Protein AF-A0A3A0DYL8-F1 (afdb_monomer)

Radius of gyration: 27.21 Å; Cα contacts (8 Å, |Δi|>4): 429; chains: 1; bounding box: 74×43×74 Å

Solvent-accessible surface area (backbone atoms only — not comparable to full-atom values): 20980 Å² total; per-residue (Å²): 109,68,69,60,53,51,53,50,36,53,53,25,56,76,68,68,38,48,72,62,27,43,54,46,45,52,28,51,54,27,46,76,72,75,42,70,56,70,81,88,77,59,74,86,74,48,57,82,69,59,37,57,55,51,52,55,54,46,34,53,40,28,41,53,43,13,53,55,30,46,75,72,66,39,56,71,70,12,44,73,30,31,64,75,52,63,53,38,65,65,52,41,59,53,53,72,74,55,81,80,44,92,85,49,36,63,60,49,31,43,46,18,34,79,68,56,46,36,46,48,61,18,45,52,53,38,35,75,74,62,32,63,70,52,33,52,55,53,50,63,77,42,52,92,78,49,53,66,67,55,42,21,52,40,24,36,53,48,33,53,53,52,48,52,50,36,49,51,41,49,44,51,51,46,18,70,75,69,75,46,74,69,89,64,87,49,68,67,64,62,47,70,89,37,66,72,69,34,47,96,61,39,76,65,59,64,54,69,57,51,52,53,39,53,62,42,40,73,59,39,83,48,57,67,42,28,50,51,40,29,54,52,20,58,54,49,62,62,41,42,68,92,67,54,57,82,47,60,68,66,28,42,58,36,35,65,37,47,29,38,54,36,43,27,52,32,36,49,47,51,47,75,76,34,98,79,66,91,83,39,66,67,43,38,67,51,34,55,58,53,38,46,56,43,27,75,70,52,51,53,88,84,68,44,50,56,25,43,24,52,35,35,31,49,30,45,73,64,68,36,29,74,60,24,50,51,50,47,61,71,74,48,60,89,89,62,83,73,91,74,71,31,77,52,69,68,58,39,21,64,77,62,68,43,23,67,62,45,21,54,54,21,54,76,70,69,35,63,66,57,21,55,49,22,53,53,53,43,61,60,72,76,106

Foldseek 3Di:
DLVVLVVVLVVCLVVLVLVVNLLSQLLNQCVVLVHDSDDPPCLVVDDPPSNVSSLVSSLVSLQVSLLSCLVVVVLVVSCVSVVSNVPLVSVVVSLVVDDDDPVCLVSSLCVQPVVVSPNLVSLVSCCVPVNLVVSLVSCVVCVVPDDLVSLQSSLLVLLVVQLVQQQVQLQVVCCVVVVHGDPDDALCVSPVPCLVCQPPQHGRDDLVSLLSSLVSNLSHLDLVSLVSSLSSLVSQVSGDVVSQDADDPPCRRPSVLSNLLSLLSNVLSVVVVDVDDPDPPVSVVVNLVSLVVRLVPDDCVPRNNVSLQSNLLSCVSSVVLLVSLVSCLVRAQPPRDDPPSHDDNVVSCVSNVPLVSQLVSCVVNVNPVSNVVSVVSNVVVVD

Secondary structure (DSSP, 8-state):
-HHHHHHHHHHHHHTT-HHHHHHHHHHHHHHHTT--SS-SS-GGGPPTTHHHHHHHHHHHHHHHHHHHHHHTT-HHHHHHHHHHHT-HHHHHHHHHTSPP-TTTHHHHHIIIIIS-S-HHHHHHHHHHHHHHHHHHHHHHHHGGGS-HHHHHHHHHHHHHHHHHHHHHHHHHHHHHHHSS--S--SHHHHHHT-GGGTGGG--SS-HHHHHHHHHHHTT---HHHHHHHHHHHHHHHHS-GGGS----TT-SSHHHHHHHHHHHHHHHHHHHH-SS--SSHHHHHHHHHHHHHHHHT--HHHHTTHHHHHHHHHHHHTT-HHHHHHHHHHHS-TT----S-SPPHHHHHHHHT-HHHHHHHHHHHT-HHHHHHHHHHHHHHT-

Nearest PDB structures (foldseek):
  4a1s-assembly1_B  TM=2.804E-01  e=1.239E-02  Drosophila melanogaster
  7n61-assembly1_1F  TM=2.320E-01  e=4.798E-01  Chlamydomonas reinhardtii
  8hme-assembly1_A  TM=2.130E-01  e=3.770E-01  Tetrahymena thermophila
  2pl2-assembly1_B  TM=3.010E-01  e=2.209E+00  Thermus thermophilus HB27

Structure (mmCIF, N/CA/C/O backbone):
data_AF-A0A3A0DYL8-F1
#
_entry.id   AF-A0A3A0DYL8-F1
#
loop_
_atom_site.group_PDB
_atom_site.id
_atom_site.type_symbol
_atom_site.label_atom_id
_atom_site.label_alt_id
_atom_site.label_comp_id
_atom_site.label_asym_id
_atom_site.label_entity_id
_atom_site.label_seq_id
_atom_site.pdbx_PDB_ins_code
_atom_site.Cartn_x
_atom_site.Cartn_y
_atom_site.Cartn_z
_atom_site.occupancy
_atom_site.B_iso_or_equiv
_atom_site.auth_seq_id
_atom_site.auth_comp_id
_atom_site.auth_asym_id
_atom_site.auth_atom_id
_atom_site.pdbx_PDB_model_num
ATOM 1 N N . MET A 1 1 ? 47.024 0.954 -22.756 1.00 83.56 1 MET A N 1
ATOM 2 C CA . MET A 1 1 ? 46.115 1.952 -22.158 1.00 83.56 1 MET A CA 1
ATOM 3 C C . MET A 1 1 ? 45.288 1.315 -21.048 1.00 83.56 1 MET A C 1
ATOM 5 O O . MET A 1 1 ? 45.294 1.850 -19.949 1.00 83.56 1 MET A O 1
ATOM 9 N N . ASP A 1 2 ? 44.699 0.136 -21.281 1.00 85.12 2 ASP A N 1
ATOM 10 C CA . ASP A 1 2 ? 43.919 -0.616 -20.279 1.00 85.12 2 ASP A CA 1
ATOM 11 C C . ASP A 1 2 ? 44.583 -0.749 -18.907 1.00 85.12 2 ASP A C 1
ATOM 13 O O . ASP A 1 2 ? 43.979 -0.397 -17.899 1.00 85.12 2 ASP A O 1
ATOM 17 N N . ALA A 1 3 ? 45.847 -1.186 -18.861 1.00 89.00 3 ALA A N 1
ATOM 18 C CA . ALA A 1 3 ? 46.572 -1.346 -17.600 1.00 89.00 3 ALA A CA 1
ATOM 19 C C . ALA A 1 3 ? 46.704 -0.024 -16.821 1.00 89.00 3 ALA A C 1
ATOM 21 O O . ALA A 1 3 ? 46.521 -0.007 -15.610 1.00 89.00 3 ALA A O 1
ATOM 22 N N . ALA A 1 4 ? 46.954 1.093 -17.513 1.00 91.25 4 ALA A N 1
ATOM 23 C CA . ALA A 1 4 ? 47.081 2.405 -16.880 1.00 91.25 4 ALA A CA 1
ATOM 24 C C . ALA A 1 4 ? 45.738 2.895 -16.313 1.00 91.25 4 ALA A C 1
ATOM 26 O O . ALA A 1 4 ? 45.684 3.358 -15.175 1.00 91.25 4 ALA A O 1
ATOM 27 N N . LEU A 1 5 ? 44.647 2.740 -17.074 1.00 91.94 5 LEU A N 1
ATOM 28 C CA . LEU A 1 5 ? 43.300 3.083 -16.607 1.00 91.94 5 LEU A CA 1
ATOM 29 C C . LEU A 1 5 ? 42.857 2.181 -15.446 1.00 91.94 5 LEU A C 1
ATOM 31 O O . LEU A 1 5 ? 42.220 2.658 -14.512 1.00 91.94 5 LEU A O 1
ATOM 35 N N . ALA A 1 6 ? 43.210 0.892 -15.470 1.00 93.56 6 ALA A N 1
ATOM 36 C CA . ALA A 1 6 ? 42.916 -0.039 -14.383 1.00 93.56 6 ALA A CA 1
ATOM 37 C C . ALA A 1 6 ? 43.649 0.336 -13.085 1.00 93.56 6 ALA A C 1
ATOM 39 O O . ALA A 1 6 ? 43.021 0.378 -12.028 1.00 93.56 6 ALA A O 1
ATOM 40 N N . THR A 1 7 ? 44.943 0.668 -13.161 1.00 95.44 7 THR A N 1
ATOM 41 C CA . THR A 1 7 ? 45.713 1.149 -12.003 1.00 95.44 7 THR A CA 1
ATOM 42 C C . THR A 1 7 ? 45.142 2.454 -11.449 1.00 95.44 7 THR A C 1
ATOM 44 O O . THR A 1 7 ? 44.989 2.584 -10.236 1.00 95.44 7 THR A O 1
ATOM 47 N N . LEU A 1 8 ? 44.773 3.402 -12.318 1.00 95.00 8 LEU A N 1
ATOM 48 C CA . LEU A 1 8 ? 44.162 4.661 -11.892 1.00 95.00 8 LEU A CA 1
ATOM 49 C C . LEU A 1 8 ? 42.807 4.433 -11.206 1.00 95.00 8 LEU A C 1
ATOM 51 O O . LEU A 1 8 ? 42.571 4.984 -10.135 1.00 95.00 8 LEU A O 1
ATOM 55 N N . ALA A 1 9 ? 41.945 3.584 -11.773 1.00 94.94 9 ALA A N 1
ATOM 56 C CA . ALA A 1 9 ? 40.656 3.246 -11.175 1.00 94.94 9 ALA A CA 1
ATOM 57 C C . ALA A 1 9 ? 40.812 2.602 -9.787 1.00 94.94 9 ALA A C 1
ATOM 59 O O . ALA A 1 9 ? 40.096 2.969 -8.859 1.00 94.94 9 ALA A O 1
ATOM 60 N N . ALA A 1 10 ? 41.763 1.677 -9.623 1.00 95.00 10 ALA A N 1
ATOM 61 C CA . ALA A 1 10 ? 42.045 1.066 -8.325 1.00 95.00 10 ALA A CA 1
ATOM 62 C C . ALA A 1 10 ? 42.479 2.118 -7.290 1.00 95.00 10 ALA A C 1
ATOM 64 O O . ALA A 1 10 ? 41.921 2.167 -6.197 1.00 95.00 10 ALA A O 1
ATOM 65 N N . SER A 1 11 ? 43.393 3.018 -7.667 1.00 96.25 11 SER A N 1
ATOM 66 C CA . SER A 1 11 ? 43.868 4.078 -6.773 1.00 96.25 11 SER A CA 1
ATOM 67 C C . SER A 1 11 ? 42.763 5.070 -6.386 1.00 96.25 11 SER A C 1
ATOM 69 O O . SER A 1 11 ? 42.646 5.435 -5.220 1.00 96.25 11 SER A O 1
ATOM 71 N N . LEU A 1 12 ? 41.909 5.476 -7.333 1.00 95.50 12 LEU A N 1
ATOM 72 C CA . LEU A 1 12 ? 40.781 6.376 -7.054 1.00 95.50 12 LEU A CA 1
ATOM 73 C C . LEU A 1 12 ? 39.735 5.729 -6.143 1.00 95.50 12 LEU A C 1
ATOM 75 O O . LEU A 1 12 ? 39.165 6.405 -5.289 1.00 95.50 12 LEU A O 1
ATOM 79 N N . LYS A 1 13 ? 39.512 4.420 -6.297 1.00 94.31 13 LYS A N 1
ATOM 80 C CA . LYS A 1 13 ? 38.631 3.643 -5.423 1.00 94.31 13 LYS A CA 1
ATOM 81 C C . LYS A 1 13 ? 39.174 3.565 -3.996 1.00 94.31 13 LYS A C 1
ATOM 83 O O . LYS A 1 13 ? 38.413 3.774 -3.062 1.00 94.31 13 LYS A O 1
ATOM 88 N N . GLU A 1 14 ? 40.474 3.325 -3.824 1.00 94.25 14 GLU A N 1
ATOM 89 C CA . GLU A 1 14 ? 41.132 3.342 -2.505 1.00 94.25 14 GLU A CA 1
ATOM 90 C C . GLU A 1 14 ? 41.076 4.723 -1.836 1.00 94.25 14 GLU A C 1
ATOM 92 O O . GLU A 1 14 ? 40.959 4.819 -0.618 1.00 94.25 14 GLU A O 1
ATOM 97 N N . GLN A 1 15 ? 41.124 5.795 -2.628 1.00 94.69 15 GLN A N 1
ATOM 98 C CA . GLN A 1 15 ? 41.022 7.177 -2.151 1.00 94.69 15 GLN A CA 1
ATOM 99 C C . GLN A 1 15 ? 39.575 7.649 -1.920 1.00 94.69 15 GLN A C 1
ATOM 101 O O . GLN A 1 15 ? 39.378 8.819 -1.593 1.00 94.69 15 GLN A O 1
ATOM 106 N N . ALA A 1 16 ? 38.568 6.791 -2.132 1.00 93.44 16 ALA A N 1
ATOM 107 C CA . ALA A 1 16 ? 37.146 7.151 -2.100 1.00 93.44 16 ALA A CA 1
ATOM 108 C C . ALA A 1 16 ? 36.764 8.324 -3.036 1.00 93.44 16 ALA A C 1
ATOM 110 O O . ALA A 1 16 ? 35.767 9.021 -2.826 1.00 93.44 16 ALA A O 1
ATOM 111 N N . ASN A 1 17 ? 37.540 8.554 -4.102 1.00 95.06 17 ASN A N 1
ATOM 112 C CA . ASN A 1 17 ? 37.259 9.587 -5.097 1.00 95.06 17 ASN A CA 1
ATOM 113 C C . ASN A 1 17 ? 36.374 9.015 -6.212 1.00 95.06 17 ASN A C 1
ATOM 115 O O . ASN A 1 17 ? 36.815 8.724 -7.328 1.00 95.06 17 ASN A O 1
ATOM 119 N N . TYR A 1 18 ? 35.097 8.817 -5.885 1.00 95.25 18 TYR A N 1
ATOM 120 C CA . TYR A 1 18 ? 34.170 8.093 -6.752 1.00 95.25 18 TYR A CA 1
ATOM 121 C C . TYR A 1 18 ? 33.719 8.862 -7.993 1.00 95.25 18 TYR A C 1
ATOM 123 O O . TYR A 1 18 ? 33.424 8.250 -9.019 1.00 95.25 18 TYR A O 1
ATOM 131 N N . ARG A 1 19 ? 33.714 10.198 -7.940 1.00 92.75 19 ARG A N 1
ATOM 132 C CA . ARG A 1 19 ? 33.406 11.033 -9.109 1.00 92.75 19 ARG A CA 1
ATOM 133 C C . ARG A 1 19 ? 34.452 10.843 -10.207 1.00 92.75 19 ARG A C 1
ATOM 135 O O . ARG A 1 19 ? 34.122 10.646 -11.378 1.00 92.75 19 ARG A O 1
ATOM 142 N N . ASP A 1 20 ? 35.723 10.868 -9.822 1.00 94.56 20 ASP A N 1
ATOM 143 C CA . ASP A 1 20 ? 36.806 10.691 -10.780 1.00 94.56 20 ASP A CA 1
ATOM 144 C C . ASP A 1 20 ? 36.921 9.207 -11.178 1.00 94.56 20 ASP A C 1
ATOM 146 O O . ASP A 1 20 ? 37.199 8.907 -12.339 1.00 94.56 20 ASP A O 1
ATOM 150 N N . LEU A 1 21 ? 36.596 8.267 -10.274 1.00 95.44 21 LEU A N 1
ATOM 151 C CA . LEU A 1 21 ? 36.456 6.845 -10.616 1.00 95.44 21 LEU A CA 1
ATOM 152 C C . LEU A 1 21 ? 35.421 6.633 -11.728 1.00 95.44 21 LEU A C 1
ATOM 154 O O . LEU A 1 21 ? 35.717 5.934 -12.696 1.00 95.44 21 LEU A O 1
ATOM 158 N N . PHE A 1 22 ? 34.241 7.253 -11.626 1.00 95.19 22 PHE A N 1
ATOM 159 C CA . PHE A 1 22 ? 33.212 7.179 -12.665 1.00 95.19 22 PHE A CA 1
ATOM 160 C C . PHE A 1 22 ? 33.747 7.660 -14.017 1.00 95.19 22 PHE A C 1
ATOM 162 O O . PHE A 1 22 ? 33.608 6.971 -15.027 1.00 95.19 22 PHE A O 1
ATOM 169 N N . THR A 1 23 ? 34.451 8.794 -14.021 1.00 94.38 23 THR A N 1
ATOM 170 C CA . THR A 1 23 ? 35.085 9.344 -15.229 1.00 94.38 23 THR A CA 1
ATOM 171 C C . THR A 1 23 ? 36.069 8.343 -15.847 1.00 94.38 23 THR A C 1
ATOM 173 O O . THR A 1 23 ? 36.064 8.115 -17.057 1.00 94.38 23 THR A O 1
ATOM 176 N N . VAL A 1 24 ? 36.885 7.673 -15.026 1.00 95.25 24 VAL A N 1
ATOM 177 C CA . VAL A 1 24 ? 37.817 6.639 -15.503 1.00 95.25 24 VAL A CA 1
ATOM 178 C C . VAL A 1 24 ? 37.081 5.398 -16.021 1.00 95.25 24 VAL A C 1
ATOM 180 O O . VAL A 1 24 ? 37.512 4.818 -17.019 1.00 95.25 24 VAL A O 1
ATOM 183 N N . ARG A 1 25 ? 35.949 5.001 -15.424 1.00 95.44 25 ARG A N 1
ATOM 184 C CA . ARG A 1 25 ? 35.108 3.919 -15.968 1.00 95.44 25 ARG A CA 1
ATOM 185 C C . ARG A 1 25 ? 34.566 4.267 -17.347 1.00 95.44 25 ARG A C 1
ATOM 187 O O . ARG A 1 25 ? 34.667 3.445 -18.254 1.00 95.44 25 ARG A O 1
ATOM 194 N N . GLN A 1 26 ? 34.091 5.494 -17.546 1.00 93.62 26 GLN A N 1
ATOM 195 C CA . GLN A 1 26 ? 33.656 5.959 -18.864 1.00 93.62 26 GLN A CA 1
ATOM 196 C C . GLN A 1 26 ? 34.798 5.881 -19.890 1.00 93.62 26 GLN A C 1
ATOM 198 O O . GLN A 1 26 ? 34.608 5.364 -20.990 1.00 93.62 26 GLN A O 1
ATOM 203 N N . MET A 1 27 ? 36.009 6.303 -19.512 1.00 94.31 27 MET A N 1
ATOM 204 C CA . MET A 1 27 ? 37.207 6.183 -20.354 1.00 94.31 27 MET A CA 1
ATOM 205 C C . MET A 1 27 ? 37.518 4.727 -20.742 1.00 94.31 27 MET A C 1
ATOM 207 O O . MET A 1 27 ? 37.843 4.459 -21.899 1.00 94.31 27 MET A O 1
ATOM 211 N N . GLN A 1 28 ? 37.400 3.785 -19.799 1.00 94.44 28 GLN A N 1
ATOM 212 C CA . GLN A 1 28 ? 37.619 2.353 -20.039 1.00 94.44 28 GLN A CA 1
ATOM 213 C C . GLN A 1 28 ? 36.594 1.772 -21.016 1.00 94.44 28 GLN A C 1
ATOM 215 O O . GLN A 1 28 ? 36.976 1.094 -21.971 1.00 94.44 28 GLN A O 1
ATOM 220 N N . VAL A 1 29 ? 35.308 2.071 -20.816 1.00 94.25 29 VAL A N 1
ATOM 221 C CA . VAL A 1 29 ? 34.228 1.617 -21.702 1.00 94.25 29 VAL A CA 1
ATOM 222 C C . VAL A 1 29 ? 34.436 2.153 -23.118 1.00 94.25 29 VAL A C 1
ATOM 224 O O . VAL A 1 29 ? 34.408 1.389 -24.081 1.00 94.25 29 VAL A O 1
ATOM 227 N N . ARG A 1 30 ? 34.725 3.452 -23.263 1.00 93.00 30 ARG A N 1
ATOM 228 C CA . ARG A 1 30 ? 34.989 4.059 -24.576 1.00 93.00 30 ARG A CA 1
ATOM 229 C C . ARG A 1 30 ? 36.183 3.414 -25.267 1.00 93.00 30 ARG A C 1
ATOM 231 O O . ARG A 1 30 ? 36.093 3.095 -26.448 1.00 93.00 30 ARG A O 1
ATOM 238 N N . HIS A 1 31 ? 37.269 3.164 -24.535 1.00 93.25 31 HIS A N 1
ATOM 239 C CA . HIS A 1 31 ? 38.438 2.495 -25.096 1.00 93.25 31 HIS A CA 1
ATOM 240 C C . HIS A 1 31 ? 38.121 1.069 -25.575 1.00 93.25 31 HIS A C 1
ATOM 242 O O . HIS A 1 31 ? 38.490 0.716 -26.694 1.00 93.25 31 HIS A O 1
ATOM 248 N N . LYS A 1 32 ? 37.375 0.289 -24.777 1.00 92.94 32 LYS A N 1
ATOM 249 C CA . LYS A 1 32 ? 36.901 -1.064 -25.127 1.00 92.94 32 LYS A CA 1
ATOM 250 C C . LYS A 1 32 ? 36.054 -1.069 -26.404 1.00 92.94 32 LYS A C 1
ATOM 252 O O . LYS A 1 32 ? 36.158 -1.998 -27.199 1.00 92.94 32 LYS A O 1
ATOM 257 N N . LEU A 1 33 ? 35.253 -0.025 -26.614 1.00 91.25 33 LEU A N 1
ATOM 258 C CA . LEU A 1 33 ? 34.401 0.156 -27.794 1.00 91.25 33 LEU A CA 1
ATOM 259 C C . LEU A 1 33 ? 35.121 0.821 -28.985 1.00 91.25 33 LEU A C 1
ATOM 261 O O . LEU A 1 33 ? 34.489 1.115 -29.998 1.00 91.25 33 LEU A O 1
ATOM 265 N N . GLY A 1 34 ? 36.432 1.073 -28.889 1.00 90.19 34 GLY A N 1
ATOM 266 C CA . GLY A 1 34 ? 37.216 1.708 -29.956 1.00 90.19 34 GLY A CA 1
ATOM 267 C C . GLY A 1 34 ? 36.920 3.199 -30.161 1.00 90.19 34 GLY A C 1
ATOM 268 O O . GLY A 1 34 ? 37.284 3.762 -31.193 1.00 90.19 34 GLY A O 1
ATOM 269 N N . LEU A 1 35 ? 36.268 3.848 -29.195 1.00 89.88 35 LEU A N 1
ATOM 270 C CA . LEU A 1 35 ? 35.917 5.266 -29.227 1.00 89.88 35 LEU A CA 1
ATOM 271 C C . LEU A 1 35 ? 37.054 6.143 -28.668 1.00 89.88 35 LEU A C 1
ATOM 273 O O . LEU A 1 35 ? 37.872 5.677 -27.864 1.00 89.88 35 LEU A O 1
ATOM 277 N N . PRO A 1 36 ? 37.100 7.444 -29.022 1.00 88.88 36 PRO A N 1
ATOM 278 C CA . PRO A 1 36 ? 37.988 8.401 -28.368 1.00 88.88 36 PRO A CA 1
ATOM 279 C C . PRO A 1 36 ? 37.758 8.411 -26.855 1.00 88.88 36 PRO A C 1
ATOM 281 O O . PRO A 1 36 ? 36.627 8.573 -26.405 1.00 88.88 36 PRO A O 1
ATOM 284 N N . ILE A 1 37 ? 38.828 8.251 -26.073 1.00 88.06 37 ILE A N 1
ATOM 285 C CA . ILE A 1 37 ? 38.768 8.092 -24.607 1.00 88.06 37 ILE A CA 1
ATOM 286 C C . ILE A 1 37 ? 38.107 9.295 -23.924 1.00 88.06 37 ILE A C 1
ATOM 288 O O . ILE A 1 37 ? 37.349 9.129 -22.973 1.00 88.06 37 ILE A O 1
ATOM 292 N N . ILE A 1 38 ? 38.383 10.500 -24.422 1.00 84.81 38 ILE A N 1
ATOM 293 C CA . ILE A 1 38 ? 37.763 11.738 -23.953 1.00 84.81 38 ILE A CA 1
ATOM 294 C C . ILE A 1 38 ? 36.598 12.057 -24.884 1.00 84.81 38 ILE A C 1
ATOM 296 O O . ILE A 1 38 ? 36.778 12.146 -26.100 1.00 84.81 38 ILE A O 1
ATOM 300 N N . ASP A 1 39 ? 35.408 12.232 -24.312 1.00 77.69 39 ASP A N 1
ATOM 301 C CA . ASP A 1 39 ? 34.258 12.717 -25.063 1.00 77.69 39 ASP A CA 1
ATOM 302 C C . ASP A 1 39 ? 34.330 14.239 -25.221 1.00 77.69 39 ASP A C 1
ATOM 304 O O . ASP A 1 39 ? 34.366 14.981 -24.242 1.00 77.69 39 ASP A O 1
ATOM 308 N N . ILE A 1 40 ? 34.342 14.695 -26.469 1.00 75.31 40 ILE A N 1
ATOM 309 C CA . ILE A 1 40 ? 34.287 16.113 -26.850 1.00 75.31 40 ILE A CA 1
ATOM 310 C C . ILE A 1 40 ? 32.931 16.481 -27.475 1.00 75.31 40 ILE A C 1
ATOM 312 O O . ILE A 1 40 ? 32.832 17.464 -28.203 1.00 75.31 40 ILE A O 1
ATOM 316 N N . GLY A 1 41 ? 31.888 15.686 -27.204 1.00 68.94 41 GLY A N 1
ATOM 317 C CA . GLY A 1 41 ? 30.513 15.919 -27.655 1.00 68.94 41 GLY A CA 1
ATOM 318 C C . GLY A 1 41 ? 30.034 14.990 -28.774 1.00 68.94 41 GLY A C 1
ATOM 319 O O . GLY A 1 41 ? 29.020 15.283 -29.395 1.00 68.94 41 GLY A O 1
ATOM 320 N N . GLN A 1 42 ? 30.725 13.875 -29.034 1.00 67.25 42 GLN A N 1
ATOM 321 C CA . GLN A 1 42 ? 30.424 12.967 -30.157 1.00 67.25 42 GLN A CA 1
ATOM 322 C C . GLN A 1 42 ? 29.478 11.818 -29.782 1.00 67.25 42 GLN A C 1
ATOM 324 O O . GLN A 1 42 ? 28.996 11.098 -30.652 1.00 67.25 42 GLN A O 1
ATOM 329 N N . THR A 1 43 ? 29.187 11.629 -28.492 1.00 69.88 43 THR A N 1
ATOM 330 C CA . THR A 1 43 ? 28.354 10.511 -28.015 1.00 69.88 43 THR A CA 1
ATOM 331 C C . THR A 1 43 ? 26.931 10.531 -28.591 1.00 69.88 43 THR A C 1
ATOM 333 O O . THR A 1 43 ? 26.373 9.475 -28.878 1.00 69.88 43 THR A O 1
ATOM 336 N N . ARG A 1 44 ? 26.358 11.718 -28.839 1.00 67.50 44 ARG A N 1
ATOM 337 C CA . ARG A 1 44 ? 25.003 11.872 -29.409 1.00 67.50 44 ARG A CA 1
ATOM 338 C C . ARG A 1 44 ? 24.910 11.539 -30.898 1.00 67.50 44 ARG A C 1
ATOM 340 O O . ARG A 1 44 ? 23.800 11.339 -31.388 1.00 67.50 44 ARG A O 1
ATOM 347 N N . ASP A 1 45 ? 26.044 11.440 -31.584 1.00 80.06 45 ASP A N 1
ATOM 348 C CA . ASP A 1 45 ? 26.118 11.171 -33.023 1.00 80.06 45 ASP A CA 1
ATOM 349 C C . ASP A 1 45 ? 26.408 9.690 -33.325 1.00 80.06 45 ASP A C 1
ATOM 351 O O . ASP A 1 45 ? 26.446 9.282 -34.485 1.00 80.06 45 ASP A O 1
ATOM 355 N N . LEU A 1 46 ? 26.593 8.857 -32.292 1.00 84.81 46 LEU A N 1
ATOM 356 C CA . LEU A 1 46 ? 26.828 7.420 -32.450 1.00 84.81 46 LEU A CA 1
ATOM 357 C C . LEU A 1 46 ? 25.572 6.719 -32.972 1.00 84.81 46 LEU A C 1
ATOM 359 O O . LEU A 1 46 ? 24.488 6.914 -32.429 1.00 84.81 46 LEU A O 1
ATOM 363 N N . ALA A 1 47 ? 25.705 5.878 -33.994 1.00 87.19 47 ALA A N 1
ATOM 364 C CA . ALA A 1 47 ? 24.605 5.046 -34.472 1.00 87.19 47 ALA A CA 1
ATOM 365 C C . ALA A 1 47 ? 24.399 3.809 -33.578 1.00 87.19 47 ALA A C 1
ATOM 367 O O . ALA A 1 47 ? 25.345 3.299 -32.966 1.00 87.19 47 ALA A O 1
ATOM 368 N N . ASP A 1 48 ? 23.173 3.292 -33.551 1.00 87.44 48 ASP A N 1
AT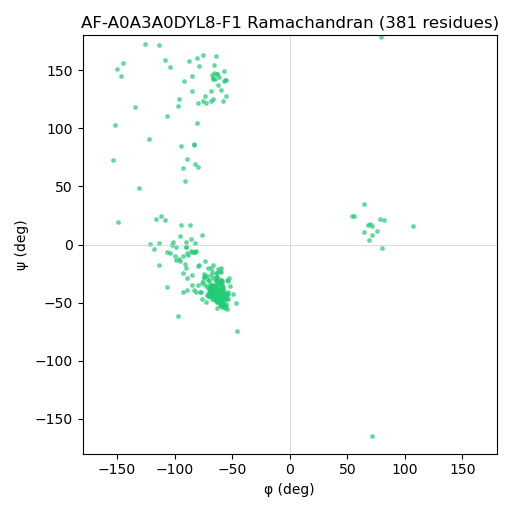OM 369 C CA . ASP A 1 48 ? 22.888 1.974 -32.981 1.00 87.44 48 ASP A CA 1
ATOM 370 C C . ASP A 1 48 ? 23.552 0.881 -33.843 1.00 87.44 48 ASP A C 1
ATOM 372 O O . ASP A 1 48 ? 23.623 1.026 -35.069 1.00 87.44 48 ASP A O 1
ATOM 376 N N . PRO A 1 49 ? 24.086 -0.206 -33.250 1.00 89.75 49 PRO A N 1
ATOM 377 C CA . PRO A 1 49 ? 23.938 -0.634 -31.850 1.00 89.75 49 PRO A CA 1
ATOM 378 C C . PRO A 1 49 ? 25.001 -0.079 -30.882 1.00 89.75 49 PRO A C 1
ATOM 380 O O . PRO A 1 49 ? 24.963 -0.380 -29.690 1.00 89.75 49 PRO A O 1
ATOM 383 N N . LEU A 1 50 ? 25.980 0.691 -31.371 1.00 90.00 50 LEU A N 1
ATOM 384 C CA . LEU A 1 50 ? 27.141 1.102 -30.573 1.00 90.00 50 LEU A CA 1
ATOM 385 C C . LEU A 1 50 ? 26.771 2.094 -29.462 1.00 90.00 50 LEU A C 1
ATOM 387 O O . LEU A 1 50 ? 27.357 2.051 -28.382 1.00 90.00 50 LEU A O 1
ATOM 391 N N . ARG A 1 51 ? 25.787 2.966 -29.715 1.00 88.19 51 ARG A N 1
ATOM 392 C CA . ARG A 1 51 ? 25.237 3.879 -28.704 1.00 88.19 51 ARG A CA 1
ATOM 393 C C . ARG A 1 51 ? 24.634 3.111 -27.529 1.00 88.19 51 ARG A C 1
ATOM 395 O O . ARG A 1 51 ? 25.044 3.349 -26.399 1.00 88.19 51 ARG A O 1
ATOM 402 N N . THR A 1 52 ? 23.745 2.156 -27.801 1.00 90.25 52 THR A N 1
ATOM 403 C CA . THR A 1 52 ? 23.120 1.316 -26.768 1.00 90.25 52 THR A CA 1
ATOM 404 C C . THR A 1 52 ? 24.167 0.581 -25.931 1.00 90.25 52 THR A C 1
ATOM 406 O O . THR A 1 52 ? 24.124 0.634 -24.711 1.00 90.25 52 THR A O 1
ATOM 409 N N . GLN A 1 53 ? 25.180 -0.018 -26.569 1.00 92.31 53 GLN A N 1
ATOM 410 C CA . GLN A 1 53 ? 26.262 -0.706 -25.849 1.00 92.31 53 GLN A CA 1
ATOM 411 C C . GLN A 1 53 ? 27.044 0.223 -24.911 1.00 92.31 53 GLN A C 1
ATOM 413 O O . GLN A 1 53 ? 27.434 -0.184 -23.818 1.00 92.31 53 GLN A O 1
ATOM 418 N N . LEU A 1 54 ? 27.297 1.464 -25.335 1.00 92.19 54 LEU A N 1
ATOM 419 C CA . LEU A 1 54 ? 27.962 2.466 -24.505 1.00 92.19 54 LEU A CA 1
ATOM 420 C C . LEU A 1 54 ? 27.091 2.867 -23.305 1.00 92.19 54 LEU A C 1
ATOM 422 O O . LEU A 1 54 ? 27.606 2.963 -22.192 1.00 92.19 54 LEU A O 1
ATOM 426 N N . GLU A 1 55 ? 25.797 3.100 -23.530 1.00 90.94 55 GLU A N 1
ATOM 427 C CA . GLU A 1 55 ? 24.828 3.466 -22.489 1.00 90.94 55 GLU A CA 1
ATOM 428 C C . GLU A 1 55 ? 24.665 2.347 -21.450 1.00 90.94 55 GLU A C 1
ATOM 430 O O . GLU A 1 55 ? 24.763 2.616 -20.252 1.00 90.94 55 GLU A O 1
ATOM 435 N N . ASP A 1 56 ? 24.540 1.092 -21.889 1.00 92.31 56 ASP A N 1
ATOM 436 C CA . ASP A 1 56 ? 24.443 -0.080 -21.011 1.00 92.31 56 ASP A CA 1
ATOM 437 C C . ASP A 1 56 ? 25.680 -0.224 -20.108 1.00 92.31 56 ASP A C 1
ATOM 439 O O . ASP A 1 56 ? 25.577 -0.423 -18.895 1.00 92.31 56 ASP A O 1
ATOM 443 N N . GLU A 1 57 ? 26.881 -0.069 -20.667 1.00 94.00 57 GLU A N 1
ATOM 444 C CA . GLU A 1 57 ? 28.130 -0.148 -19.900 1.00 94.00 57 GLU A CA 1
ATOM 445 C C . GLU A 1 57 ? 28.312 1.066 -18.964 1.00 94.00 57 GLU A C 1
ATOM 447 O O . GLU A 1 57 ? 28.881 0.946 -17.874 1.00 94.00 57 GLU A O 1
ATOM 452 N N . TYR A 1 58 ? 27.787 2.242 -19.326 1.00 93.75 58 TYR A N 1
ATOM 453 C CA . TYR A 1 58 ? 27.741 3.397 -18.423 1.00 93.75 58 TYR A CA 1
ATOM 454 C C . TYR A 1 58 ? 26.784 3.170 -17.251 1.00 93.75 58 TYR A C 1
ATOM 456 O O . TYR A 1 58 ? 27.116 3.554 -16.130 1.00 93.75 58 TYR A O 1
ATOM 464 N N . ILE A 1 59 ? 25.648 2.501 -17.467 1.00 92.69 59 ILE A N 1
ATOM 465 C CA . ILE A 1 59 ? 24.740 2.094 -16.386 1.00 92.69 59 ILE A CA 1
ATOM 466 C C . ILE A 1 59 ? 25.465 1.173 -15.394 1.00 92.69 59 ILE A C 1
ATOM 468 O O . ILE A 1 59 ? 25.338 1.354 -14.180 1.00 92.69 59 ILE A O 1
ATOM 472 N N . VAL A 1 60 ? 26.292 0.239 -15.879 1.00 93.12 60 VAL A N 1
ATOM 473 C CA . VAL A 1 60 ? 27.124 -0.622 -15.017 1.00 93.12 60 VAL A CA 1
ATOM 474 C C . VAL A 1 60 ? 28.109 0.207 -14.183 1.00 93.12 60 VAL A C 1
ATOM 476 O O . VAL A 1 60 ? 28.244 -0.027 -12.979 1.00 93.12 60 VAL A O 1
ATOM 479 N N . ALA A 1 61 ? 28.758 1.209 -14.782 1.00 93.44 61 ALA A N 1
ATOM 480 C CA . ALA A 1 61 ? 29.660 2.113 -14.068 1.00 93.44 61 ALA A CA 1
ATOM 481 C C . ALA A 1 61 ? 28.933 2.973 -13.015 1.00 93.44 61 ALA A C 1
ATOM 483 O O . ALA A 1 61 ? 29.431 3.118 -11.896 1.00 93.44 61 ALA A O 1
ATOM 484 N N . CYS A 1 62 ? 27.746 3.501 -13.342 1.00 93.56 62 CYS A N 1
ATOM 485 C CA . CYS A 1 62 ? 26.884 4.213 -12.394 1.00 93.56 62 CYS A CA 1
ATOM 486 C C . CYS A 1 62 ? 26.521 3.316 -11.207 1.00 93.56 62 CYS A C 1
ATOM 488 O O . CYS A 1 62 ? 26.625 3.740 -10.056 1.00 93.56 62 CYS A O 1
ATOM 490 N N . ARG A 1 63 ? 26.157 2.056 -11.473 1.00 92.38 63 ARG A N 1
ATOM 491 C CA . ARG A 1 63 ? 25.831 1.080 -10.431 1.00 92.38 63 ARG A CA 1
ATOM 492 C C . ARG A 1 63 ? 27.015 0.815 -9.503 1.00 92.38 63 ARG A C 1
ATOM 494 O O . ARG A 1 63 ? 26.832 0.824 -8.290 1.00 92.38 63 ARG A O 1
ATOM 501 N N . GLU A 1 64 ? 28.225 0.615 -10.036 1.00 92.81 64 GLU A N 1
ATOM 502 C CA . GLU A 1 64 ? 29.428 0.415 -9.207 1.00 92.81 64 GLU A CA 1
ATOM 503 C C . GLU A 1 64 ? 29.660 1.607 -8.271 1.00 92.81 64 GLU A C 1
ATOM 505 O O . GLU A 1 64 ? 29.792 1.432 -7.059 1.00 92.81 64 GLU A O 1
ATOM 510 N N . VAL A 1 65 ? 29.697 2.817 -8.830 1.00 93.75 65 VAL A N 1
ATOM 511 C CA . VAL A 1 65 ? 29.993 4.046 -8.084 1.00 93.75 65 VAL A CA 1
ATOM 512 C C . VAL A 1 65 ? 28.916 4.340 -7.046 1.00 93.75 65 VAL A C 1
ATOM 514 O O . VAL A 1 65 ? 29.235 4.622 -5.891 1.00 93.75 65 VAL A O 1
ATOM 517 N N . GLY A 1 66 ? 27.648 4.198 -7.422 1.00 92.38 66 GLY A N 1
ATOM 518 C CA . GLY A 1 66 ? 26.524 4.370 -6.515 1.00 92.38 66 GLY A CA 1
ATOM 519 C C . GLY A 1 66 ? 26.560 3.402 -5.330 1.00 92.38 66 GLY A C 1
ATOM 520 O O . GLY A 1 66 ? 26.368 3.819 -4.192 1.00 92.38 66 GLY A O 1
ATOM 521 N N . LEU A 1 67 ? 26.874 2.122 -5.556 1.00 90.12 67 LEU A N 1
ATOM 522 C CA . LEU A 1 67 ? 26.982 1.137 -4.472 1.00 90.12 67 LEU A CA 1
ATOM 523 C C . LEU A 1 67 ? 28.155 1.418 -3.524 1.00 90.12 67 LEU A C 1
ATOM 525 O O . LEU A 1 67 ? 28.036 1.169 -2.325 1.00 90.12 67 LEU A O 1
ATOM 529 N N . LEU A 1 68 ? 29.272 1.942 -4.039 1.00 92.19 68 LEU A N 1
ATOM 530 C CA . LEU A 1 68 ? 30.404 2.364 -3.209 1.00 92.19 68 LEU A CA 1
ATOM 531 C C . LEU A 1 68 ? 30.043 3.580 -2.344 1.00 92.19 68 LEU A C 1
ATOM 533 O O . LEU A 1 68 ? 30.325 3.582 -1.150 1.00 92.19 68 LEU A O 1
ATOM 537 N N . LEU A 1 69 ? 29.345 4.567 -2.915 1.00 91.88 69 LEU A N 1
ATOM 538 C CA . LEU A 1 69 ? 28.838 5.729 -2.179 1.00 91.88 69 LEU A CA 1
ATOM 539 C C . LEU A 1 69 ? 27.828 5.328 -1.092 1.00 91.88 69 LEU A C 1
ATOM 541 O O . LEU A 1 69 ? 27.914 5.823 0.032 1.00 91.88 69 LEU A O 1
ATOM 545 N N . LEU A 1 70 ? 26.919 4.388 -1.386 1.00 88.50 70 LEU A N 1
ATOM 546 C CA . LEU A 1 70 ? 26.000 3.839 -0.380 1.00 88.50 70 LEU A CA 1
ATOM 547 C C . LEU A 1 70 ? 26.746 3.155 0.766 1.00 88.50 70 LEU A C 1
ATOM 549 O O . LEU A 1 70 ? 26.348 3.305 1.918 1.00 88.50 70 LEU A O 1
ATOM 553 N N . ALA A 1 71 ? 27.822 2.419 0.473 1.00 87.06 71 ALA A N 1
ATOM 554 C CA . ALA A 1 71 ? 28.621 1.751 1.499 1.00 87.06 71 ALA A CA 1
ATOM 555 C C . ALA A 1 71 ? 29.315 2.740 2.456 1.00 87.06 71 ALA A C 1
ATOM 557 O O . ALA A 1 71 ? 29.588 2.383 3.598 1.00 87.06 71 ALA A O 1
ATOM 558 N N . GLU A 1 72 ? 29.553 3.980 2.020 1.00 88.19 72 GLU A N 1
ATOM 559 C CA . GLU A 1 72 ? 30.065 5.072 2.859 1.00 88.19 72 GLU A CA 1
ATOM 560 C C . GLU A 1 72 ? 28.970 5.906 3.539 1.00 88.19 72 GLU A C 1
ATOM 562 O O . GLU A 1 72 ? 29.277 6.884 4.219 1.00 88.19 72 GLU A O 1
ATOM 567 N N . GLY A 1 73 ? 27.694 5.561 3.352 1.00 85.56 73 GLY A N 1
ATOM 568 C CA . GLY A 1 73 ? 26.569 6.320 3.900 1.00 85.56 73 GLY A CA 1
ATOM 569 C C . GLY A 1 73 ? 26.267 7.629 3.162 1.00 85.56 73 GLY A C 1
ATOM 570 O O . GLY A 1 73 ? 25.462 8.421 3.644 1.00 85.56 73 GLY A O 1
ATOM 571 N N . LYS A 1 74 ? 26.858 7.867 1.983 1.00 89.31 74 LYS A N 1
ATOM 572 C CA . LYS A 1 74 ? 26.596 9.057 1.153 1.00 89.31 74 LYS A CA 1
ATOM 573 C C . LYS A 1 74 ? 25.329 8.861 0.317 1.00 89.31 74 LYS A C 1
ATOM 575 O O . LYS A 1 74 ? 25.394 8.693 -0.900 1.00 89.31 74 LYS A O 1
ATOM 580 N N . LEU A 1 75 ? 24.171 8.842 0.980 1.00 88.81 75 LEU A N 1
ATOM 581 C CA . LEU A 1 75 ? 22.884 8.441 0.394 1.00 88.81 75 LEU A CA 1
ATOM 582 C C . LEU A 1 75 ? 22.486 9.268 -0.834 1.00 88.81 75 LEU A C 1
ATOM 584 O O . LEU A 1 75 ? 22.221 8.705 -1.897 1.00 88.81 75 LEU A O 1
ATOM 588 N N . ARG A 1 76 ? 22.483 10.600 -0.710 1.00 88.38 76 ARG A N 1
ATOM 589 C CA . ARG A 1 76 ? 22.089 11.503 -1.804 1.00 88.38 76 ARG A CA 1
ATOM 590 C C . ARG A 1 76 ? 23.019 11.406 -3.006 1.00 88.38 76 ARG A C 1
ATOM 592 O O . ARG A 1 76 ? 22.558 11.277 -4.136 1.00 88.38 76 ARG A O 1
ATOM 599 N N . GLU A 1 77 ? 24.329 11.424 -2.763 1.00 90.62 77 GLU A N 1
ATOM 600 C CA . GLU A 1 77 ? 25.326 11.286 -3.829 1.00 90.62 77 GLU A CA 1
ATOM 601 C C . GLU A 1 77 ? 25.206 9.931 -4.523 1.00 90.62 77 GLU A C 1
ATOM 603 O O . GLU A 1 77 ? 25.292 9.856 -5.745 1.00 90.62 77 GLU A O 1
ATOM 608 N N . ALA A 1 78 ? 24.965 8.860 -3.767 1.00 91.06 78 ALA A N 1
ATOM 609 C CA . ALA A 1 78 ? 24.760 7.546 -4.349 1.00 91.06 78 ALA A CA 1
ATOM 610 C C . ALA A 1 78 ? 23.524 7.498 -5.251 1.00 91.06 78 ALA A C 1
ATOM 612 O O . ALA A 1 78 ? 23.586 6.937 -6.349 1.00 91.06 78 ALA A O 1
ATOM 613 N N . TRP A 1 79 ? 22.416 8.108 -4.817 1.00 90.88 79 TRP A N 1
ATOM 614 C CA . TRP A 1 79 ? 21.184 8.145 -5.600 1.00 90.88 79 TRP A CA 1
ATOM 615 C C . TRP A 1 79 ? 21.365 8.849 -6.945 1.00 90.88 79 TRP A C 1
ATOM 617 O O . TRP A 1 79 ? 20.813 8.383 -7.941 1.00 90.88 79 TRP A O 1
ATOM 627 N N . MET A 1 80 ? 22.233 9.870 -7.021 1.00 90.94 80 MET A N 1
ATOM 628 C CA . MET A 1 80 ? 22.556 10.539 -8.288 1.00 90.94 80 MET A CA 1
ATOM 629 C C . MET A 1 80 ? 22.977 9.557 -9.391 1.00 90.94 80 MET A C 1
ATOM 631 O O . MET A 1 80 ? 22.630 9.774 -10.551 1.00 90.94 80 MET A O 1
ATOM 635 N N . TYR A 1 81 ? 23.683 8.480 -9.028 1.00 91.81 81 TYR A N 1
ATOM 636 C CA . TYR A 1 81 ? 24.118 7.434 -9.955 1.00 91.81 81 TYR A CA 1
ATOM 637 C C . TYR A 1 81 ? 23.117 6.273 -10.048 1.00 91.81 81 TYR A C 1
ATOM 639 O O . TYR A 1 81 ? 22.870 5.767 -11.142 1.00 91.81 81 TYR A O 1
ATOM 647 N N . LEU A 1 82 ? 22.529 5.841 -8.927 1.00 90.81 82 LEU A N 1
ATOM 648 C CA . LEU A 1 82 ? 21.657 4.655 -8.880 1.00 90.81 82 LEU A CA 1
ATOM 649 C C . LEU A 1 82 ? 20.272 4.883 -9.487 1.00 90.81 82 LEU A C 1
ATOM 651 O O . LEU A 1 82 ? 19.674 3.936 -9.993 1.00 90.81 82 LEU A O 1
ATOM 655 N N . GLN A 1 83 ? 19.781 6.123 -9.524 1.00 89.31 83 GLN A N 1
ATOM 656 C CA . GLN A 1 83 ? 18.534 6.436 -10.228 1.00 89.31 83 GLN A CA 1
ATOM 657 C C . GLN A 1 83 ? 18.611 6.079 -11.723 1.00 89.31 83 GLN A C 1
ATOM 659 O O . GLN A 1 83 ? 17.616 5.675 -12.314 1.00 89.31 83 GLN A O 1
ATOM 664 N N . ILE A 1 84 ? 19.808 6.172 -12.323 1.00 89.19 84 ILE A N 1
ATOM 665 C CA . ILE A 1 84 ? 20.039 5.878 -13.744 1.00 89.19 84 ILE A CA 1
ATOM 666 C C . ILE A 1 84 ? 19.953 4.369 -14.001 1.00 89.19 84 ILE A C 1
ATOM 668 O O . ILE A 1 84 ? 19.449 3.953 -15.039 1.00 89.19 84 ILE A O 1
ATOM 672 N N . SER A 1 85 ? 20.425 3.541 -13.061 1.00 82.12 85 SER A N 1
ATOM 673 C CA . SER A 1 85 ? 20.325 2.083 -13.188 1.00 82.12 85 SER A CA 1
ATOM 674 C C . SER A 1 85 ? 18.941 1.541 -12.840 1.00 82.12 85 SER A C 1
ATOM 676 O O . SER A 1 85 ? 18.648 0.394 -13.172 1.00 82.12 85 SER A O 1
ATOM 678 N N . GLY A 1 86 ? 18.109 2.320 -12.140 1.00 81.06 86 GLY A N 1
ATOM 679 C CA . GLY A 1 86 ? 16.783 1.896 -11.690 1.00 81.06 86 GLY A CA 1
ATOM 680 C C . GLY A 1 86 ? 16.801 0.740 -10.680 1.00 81.06 86 GLY A C 1
ATOM 681 O O . GLY A 1 86 ? 15.749 0.180 -10.376 1.00 81.06 86 GLY A O 1
ATOM 682 N N . ASP A 1 87 ? 17.970 0.370 -10.141 1.00 81.19 87 ASP A N 1
ATOM 683 C CA . ASP A 1 87 ? 18.149 -0.779 -9.242 1.00 81.19 87 ASP A CA 1
ATOM 684 C C . ASP A 1 87 ? 17.720 -0.441 -7.804 1.00 81.19 87 ASP A C 1
ATOM 686 O O . ASP A 1 87 ? 18.523 -0.369 -6.868 1.00 81.19 87 ASP A O 1
ATOM 690 N N . LYS A 1 88 ? 16.415 -0.212 -7.630 1.00 86.00 88 LYS A N 1
ATOM 691 C CA . LYS A 1 88 ? 15.796 0.081 -6.330 1.00 86.00 88 LYS A CA 1
ATOM 692 C C . LYS A 1 88 ? 16.008 -1.050 -5.321 1.00 86.00 88 LYS A C 1
ATOM 694 O O . LYS A 1 88 ? 16.111 -0.783 -4.127 1.00 86.00 88 LYS A O 1
ATOM 699 N N . ALA A 1 89 ? 16.111 -2.300 -5.780 1.00 86.56 89 ALA A N 1
ATOM 700 C CA . ALA A 1 89 ? 16.304 -3.461 -4.914 1.00 86.56 89 ALA A CA 1
ATOM 701 C C . ALA A 1 89 ? 17.650 -3.404 -4.177 1.00 86.56 89 ALA A C 1
ATOM 703 O O . ALA A 1 89 ? 17.682 -3.546 -2.953 1.00 86.56 89 ALA A O 1
ATOM 704 N N . ALA A 1 90 ? 18.743 -3.116 -4.889 1.00 82.75 90 ALA A N 1
ATOM 705 C CA . ALA A 1 90 ? 20.057 -2.984 -4.264 1.00 82.75 90 ALA A CA 1
ATOM 706 C C . ALA A 1 90 ? 20.126 -1.792 -3.292 1.00 82.75 90 ALA A C 1
ATOM 708 O O . ALA A 1 90 ? 20.757 -1.879 -2.238 1.00 82.75 90 ALA A O 1
ATOM 709 N N . VAL A 1 91 ? 19.445 -0.684 -3.610 1.00 88.38 91 VAL A N 1
ATOM 710 C CA . VAL A 1 91 ? 19.346 0.472 -2.702 1.00 88.38 91 VAL A CA 1
ATOM 711 C C . VAL A 1 91 ? 18.562 0.098 -1.443 1.00 88.38 91 VAL A C 1
ATOM 713 O O . VAL A 1 91 ? 19.008 0.396 -0.337 1.00 88.38 91 VAL A O 1
ATOM 716 N N . ARG A 1 92 ? 17.430 -0.601 -1.589 1.00 90.94 92 ARG A N 1
ATOM 717 C CA . ARG A 1 92 ? 16.599 -1.071 -0.472 1.00 90.94 92 ARG A CA 1
ATOM 718 C C . ARG A 1 92 ? 17.379 -1.981 0.477 1.00 90.94 92 ARG A C 1
ATOM 720 O O . ARG A 1 92 ? 17.305 -1.786 1.687 1.00 90.94 92 ARG A O 1
ATOM 727 N N . GLU A 1 93 ? 18.150 -2.930 -0.055 1.00 88.56 93 GLU A N 1
ATOM 728 C CA . GLU A 1 93 ? 19.006 -3.817 0.746 1.00 88.56 93 GLU A CA 1
ATOM 729 C C . GLU A 1 93 ? 20.018 -3.020 1.581 1.00 88.56 93 GLU A C 1
ATOM 731 O O . GLU A 1 93 ? 20.199 -3.279 2.770 1.00 88.56 93 GLU A O 1
ATOM 736 N N . ARG A 1 94 ? 20.643 -1.999 0.986 1.00 86.12 94 ARG A N 1
ATOM 737 C CA . ARG A 1 94 ? 21.593 -1.134 1.696 1.00 86.12 94 ARG A CA 1
ATOM 738 C C . ARG A 1 94 ? 20.917 -0.255 2.737 1.00 86.12 94 ARG A C 1
ATOM 740 O O . ARG A 1 94 ? 21.431 -0.154 3.845 1.00 86.12 94 ARG A O 1
ATOM 747 N N . LEU A 1 95 ? 19.762 0.327 2.418 1.00 88.81 95 LEU A N 1
ATOM 748 C CA . LEU A 1 95 ? 18.981 1.118 3.370 1.00 88.81 95 LEU A CA 1
ATOM 749 C C . LEU A 1 95 ? 18.544 0.296 4.584 1.00 88.81 95 LEU A C 1
ATOM 751 O O . LEU A 1 95 ? 18.501 0.833 5.686 1.00 88.81 95 LEU A O 1
ATOM 755 N N . ALA A 1 96 ? 18.268 -0.999 4.414 1.00 90.25 96 ALA A N 1
ATOM 756 C CA . ALA A 1 96 ? 17.918 -1.884 5.523 1.00 90.25 96 ALA A CA 1
ATOM 757 C C . ALA A 1 96 ? 19.053 -2.056 6.550 1.00 90.25 96 ALA A C 1
ATOM 759 O O . ALA A 1 96 ? 18.776 -2.353 7.709 1.00 90.25 96 ALA A O 1
ATOM 760 N N . ALA A 1 97 ? 20.311 -1.863 6.144 1.00 88.44 97 ALA A N 1
ATOM 761 C CA . ALA A 1 97 ? 21.476 -1.965 7.022 1.00 88.44 97 ALA A CA 1
ATOM 762 C C . ALA A 1 97 ? 21.846 -0.640 7.716 1.00 88.44 97 ALA A C 1
ATOM 764 O O . ALA A 1 97 ? 22.747 -0.626 8.555 1.00 88.44 97 ALA A O 1
ATOM 765 N N . ILE A 1 98 ? 21.196 0.471 7.355 1.00 88.38 98 ILE A N 1
ATOM 766 C CA . ILE A 1 98 ? 21.495 1.798 7.895 1.00 88.38 98 ILE A CA 1
ATOM 767 C C . ILE A 1 98 ? 20.518 2.103 9.026 1.00 88.38 98 ILE A C 1
ATOM 769 O O . ILE A 1 98 ? 19.307 2.191 8.815 1.00 88.38 98 ILE A O 1
ATOM 773 N N . GLU A 1 99 ? 21.058 2.306 10.227 1.00 89.62 99 GLU A N 1
ATOM 774 C CA . GLU A 1 99 ? 20.250 2.728 11.365 1.00 89.62 99 GLU A CA 1
ATOM 775 C C . GLU A 1 99 ? 19.854 4.212 11.211 1.00 89.62 99 GLU A C 1
ATOM 777 O O . GLU A 1 99 ? 20.727 5.062 10.981 1.00 89.62 99 GLU A O 1
ATOM 782 N N . PRO A 1 100 ? 18.559 4.553 11.325 1.00 91.50 100 PRO A N 1
ATOM 783 C CA . PRO A 1 100 ? 18.108 5.937 11.293 1.00 91.50 100 PRO A CA 1
ATOM 784 C C . PRO A 1 100 ? 18.566 6.708 12.541 1.00 91.50 100 PRO A C 1
ATOM 786 O O . PRO A 1 100 ? 18.218 6.356 13.666 1.00 91.50 100 PRO A O 1
ATOM 789 N N . THR A 1 101 ? 19.288 7.805 12.340 1.00 91.19 101 THR A N 1
ATOM 790 C CA . THR A 1 101 ? 19.676 8.786 13.366 1.00 91.19 101 THR A CA 1
ATOM 791 C C . THR A 1 101 ? 18.994 10.126 13.097 1.00 91.19 101 THR A C 1
ATOM 793 O O . THR A 1 101 ? 18.359 10.311 12.060 1.00 91.19 101 THR A O 1
ATOM 796 N N . ASP A 1 102 ? 19.088 11.093 14.009 1.00 88.25 102 ASP A N 1
ATOM 797 C CA . ASP A 1 102 ? 18.511 12.425 13.775 1.00 88.25 102 ASP A CA 1
ATOM 798 C C . ASP A 1 102 ? 19.167 13.147 12.584 1.00 88.25 102 ASP A C 1
ATOM 800 O O . ASP A 1 102 ? 18.503 13.905 11.878 1.00 88.25 102 ASP A O 1
ATOM 804 N N . GLU A 1 103 ? 20.439 12.859 12.305 1.00 88.12 103 GLU A N 1
ATOM 805 C CA . GLU A 1 103 ? 21.198 13.466 11.211 1.00 88.12 103 GLU A CA 1
ATOM 806 C C . GLU A 1 103 ? 20.850 12.877 9.838 1.00 88.12 103 GLU A C 1
ATOM 808 O O . GLU A 1 103 ? 20.747 13.624 8.866 1.00 88.12 103 GLU A O 1
ATOM 813 N N . ASN A 1 104 ? 20.665 11.555 9.735 1.00 90.31 104 ASN A N 1
ATOM 814 C CA . ASN A 1 104 ? 20.481 10.880 8.441 1.00 90.31 104 ASN A CA 1
ATOM 815 C C . ASN A 1 104 ? 19.008 10.593 8.084 1.00 90.31 104 ASN A C 1
ATOM 817 O O . ASN A 1 104 ? 18.701 10.287 6.931 1.00 90.31 104 ASN A O 1
ATOM 821 N N . ARG A 1 105 ? 18.073 10.713 9.037 1.00 92.56 105 ARG A N 1
ATOM 822 C CA . ARG A 1 105 ? 16.670 10.299 8.857 1.00 92.56 105 ARG A CA 1
ATOM 823 C C . ARG A 1 105 ? 15.974 10.990 7.699 1.00 92.56 105 ARG A C 1
ATOM 825 O O . ARG A 1 105 ? 15.247 10.331 6.964 1.00 92.56 105 ARG A O 1
ATOM 832 N N . ASN A 1 106 ? 16.197 12.289 7.517 1.00 92.62 106 ASN A N 1
ATOM 833 C CA . ASN A 1 106 ? 15.578 13.030 6.417 1.00 92.62 106 ASN A CA 1
ATOM 834 C C . ASN A 1 106 ? 16.078 12.542 5.053 1.00 92.62 106 ASN A C 1
ATOM 836 O O . ASN A 1 106 ? 15.284 12.452 4.124 1.00 92.62 106 ASN A O 1
ATOM 840 N N . GLU A 1 107 ? 17.354 12.167 4.944 1.00 92.50 107 GLU A N 1
ATOM 841 C CA . GLU A 1 107 ? 17.912 11.606 3.707 1.00 92.50 107 GLU A CA 1
ATOM 842 C C . GLU A 1 107 ? 17.360 10.205 3.429 1.00 92.50 107 GLU A C 1
ATOM 844 O O . GLU A 1 107 ? 17.049 9.872 2.286 1.00 92.50 107 GLU A O 1
ATOM 849 N N . ILE A 1 108 ? 17.170 9.396 4.478 1.00 93.88 108 ILE A N 1
ATOM 850 C CA . ILE A 1 108 ? 16.526 8.085 4.352 1.00 93.88 108 ILE A CA 1
ATOM 851 C C . ILE A 1 108 ? 15.062 8.246 3.931 1.00 93.88 108 ILE A C 1
ATOM 853 O O . ILE A 1 108 ? 14.614 7.513 3.057 1.00 93.88 108 ILE A O 1
ATOM 857 N N . ILE A 1 109 ? 14.313 9.189 4.516 1.00 94.38 109 ILE A N 1
ATOM 858 C CA . ILE A 1 109 ? 12.919 9.463 4.126 1.00 94.38 109 ILE A CA 1
ATOM 859 C C . ILE A 1 109 ? 12.857 9.918 2.669 1.00 94.38 109 ILE A C 1
ATOM 861 O O . ILE A 1 109 ? 12.026 9.412 1.921 1.00 94.38 109 ILE A O 1
ATOM 865 N N . GLU A 1 110 ? 13.736 10.831 2.257 1.00 92.75 110 GLU A N 1
ATOM 866 C CA . GLU A 1 110 ? 13.808 11.328 0.882 1.00 92.75 110 GLU A CA 1
ATOM 867 C C . GLU A 1 110 ? 13.973 10.179 -0.115 1.00 92.75 110 GLU A C 1
ATOM 869 O O . GLU A 1 110 ? 13.138 9.999 -1.002 1.00 92.75 110 GLU A O 1
ATOM 874 N N . LEU A 1 111 ? 14.969 9.325 0.112 1.00 92.56 111 LEU A N 1
ATOM 875 C CA . LEU A 1 111 ? 15.266 8.205 -0.770 1.00 92.56 111 LEU A CA 1
ATOM 876 C C . LEU A 1 111 ? 14.222 7.077 -0.691 1.00 92.56 111 LEU A C 1
ATOM 878 O O . LEU A 1 111 ? 13.809 6.518 -1.704 1.00 92.56 111 LEU A O 1
ATOM 882 N N . ALA A 1 112 ? 13.778 6.709 0.511 1.00 93.69 112 ALA A N 1
ATOM 883 C CA . ALA A 1 112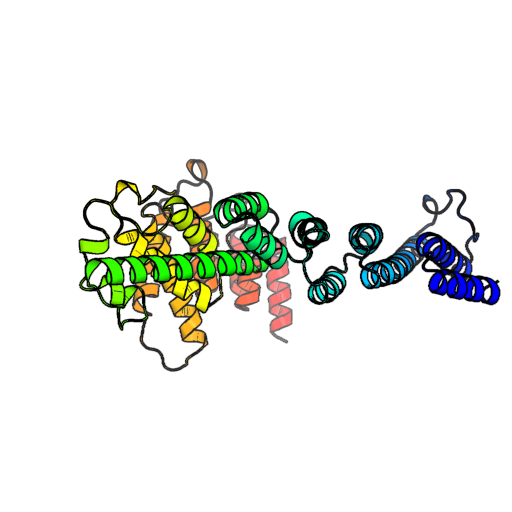 ? 12.829 5.617 0.688 1.00 93.69 112 ALA A CA 1
ATOM 884 C C . ALA A 1 112 ? 11.434 5.994 0.174 1.00 93.69 112 ALA A C 1
ATOM 886 O O . ALA A 1 112 ? 10.794 5.185 -0.498 1.00 93.69 112 ALA A O 1
ATOM 887 N N . LEU A 1 113 ? 10.966 7.204 0.484 1.00 93.38 113 LEU A N 1
ATOM 888 C CA . LEU A 1 113 ? 9.596 7.626 0.226 1.00 93.38 113 LEU A CA 1
ATOM 889 C C . LEU A 1 113 ? 9.456 8.427 -1.063 1.00 93.38 113 LEU A C 1
ATOM 891 O O . LEU A 1 113 ? 8.744 7.992 -1.962 1.00 93.38 113 LEU A O 1
ATOM 895 N N . TYR A 1 114 ? 10.114 9.583 -1.158 1.00 91.94 114 TYR A N 1
ATOM 896 C CA . TYR A 1 114 ? 9.876 10.528 -2.253 1.00 91.94 114 TYR A CA 1
ATOM 897 C C . TYR A 1 114 ? 10.478 10.047 -3.576 1.00 91.94 114 TYR A C 1
ATOM 899 O O . TYR A 1 114 ? 9.848 10.198 -4.617 1.00 91.94 114 TYR A O 1
ATOM 907 N N . GLU A 1 115 ? 11.622 9.366 -3.527 1.00 91.38 115 GLU A N 1
ATOM 908 C CA . GLU A 1 115 ? 12.204 8.672 -4.688 1.00 91.38 115 GLU A CA 1
ATOM 909 C C . GLU A 1 115 ? 11.575 7.279 -4.931 1.00 91.38 115 GLU A C 1
ATOM 911 O O . GLU A 1 115 ? 11.843 6.600 -5.930 1.00 91.38 115 GLU A O 1
ATOM 916 N N . GLY A 1 116 ? 10.710 6.827 -4.013 1.00 90.12 116 GLY A N 1
ATOM 917 C CA . GLY A 1 116 ? 9.938 5.591 -4.134 1.00 90.12 116 GLY A CA 1
ATOM 918 C C . GLY A 1 116 ? 10.790 4.320 -4.149 1.00 90.12 116 GLY A C 1
ATOM 919 O O . GLY A 1 116 ? 10.481 3.389 -4.894 1.00 90.12 116 GLY A O 1
ATOM 920 N N . VAL A 1 117 ? 11.899 4.282 -3.402 1.00 91.81 117 VAL A N 1
ATOM 921 C CA . VAL A 1 117 ? 12.743 3.077 -3.273 1.00 91.81 117 VAL A CA 1
ATOM 922 C C . VAL A 1 117 ? 12.129 2.064 -2.308 1.00 91.81 117 VAL A C 1
ATOM 924 O O . VAL A 1 117 ? 12.182 0.857 -2.546 1.00 91.81 117 VAL A O 1
ATOM 927 N N . TRP A 1 118 ? 11.577 2.546 -1.195 1.00 92.69 118 TRP A N 1
ATOM 928 C CA . TRP A 1 118 ? 10.960 1.720 -0.162 1.00 92.69 118 TRP A CA 1
ATOM 929 C C . TRP A 1 118 ? 9.889 2.512 0.612 1.00 92.69 118 TRP A C 1
ATOM 931 O O . TRP A 1 118 ? 10.099 2.863 1.781 1.00 92.69 118 TRP A O 1
ATOM 941 N N . PRO A 1 119 ? 8.719 2.781 -0.005 1.00 93.81 119 PRO A N 1
ATOM 942 C CA . PRO A 1 119 ? 7.718 3.689 0.558 1.00 93.81 119 PRO A CA 1
ATOM 943 C C . PRO A 1 119 ? 7.288 3.335 1.983 1.00 93.81 119 PRO A C 1
ATOM 945 O O . PRO A 1 119 ? 7.232 4.204 2.854 1.00 93.81 119 PRO A O 1
ATOM 948 N N . ARG A 1 120 ? 7.077 2.042 2.267 1.00 93.81 120 ARG A N 1
ATOM 949 C CA . ARG A 1 120 ? 6.735 1.561 3.612 1.00 93.81 120 ARG A CA 1
ATOM 950 C C . ARG A 1 120 ? 7.740 2.028 4.672 1.00 93.81 120 ARG A C 1
ATOM 952 O O . ARG A 1 120 ? 7.325 2.526 5.714 1.00 93.81 120 ARG A O 1
ATOM 959 N N . ARG A 1 121 ? 9.047 1.898 4.417 1.00 94.81 121 ARG A N 1
ATOM 960 C CA . ARG A 1 121 ? 10.092 2.297 5.374 1.00 94.81 121 ARG A CA 1
ATOM 961 C C . ARG A 1 121 ? 10.119 3.804 5.582 1.00 94.81 121 ARG A C 1
ATOM 963 O O . ARG A 1 121 ? 10.282 4.262 6.708 1.00 94.81 121 ARG A O 1
ATOM 970 N N . GLY A 1 122 ? 9.922 4.574 4.517 1.00 95.31 122 GLY A N 1
ATOM 971 C CA . GLY A 1 122 ? 9.787 6.023 4.619 1.00 95.31 122 GLY A CA 1
ATOM 972 C C . GLY A 1 122 ? 8.611 6.437 5.511 1.00 95.31 122 GLY A C 1
ATOM 973 O O . GLY A 1 122 ? 8.777 7.264 6.406 1.00 95.31 122 GLY A O 1
ATOM 974 N N . LEU A 1 123 ? 7.448 5.801 5.337 1.00 96.38 123 LEU A N 1
ATOM 975 C CA . LEU A 1 123 ? 6.270 6.036 6.180 1.00 96.38 123 LEU A CA 1
ATOM 976 C C . LEU A 1 123 ? 6.483 5.595 7.633 1.00 96.38 123 LEU A C 1
ATOM 978 O O . LEU A 1 123 ? 6.040 6.299 8.533 1.00 96.38 123 LEU A O 1
ATOM 982 N N . GLU A 1 124 ? 7.188 4.486 7.884 1.00 96.06 124 GLU A N 1
ATOM 983 C CA . GLU A 1 124 ? 7.577 4.066 9.243 1.00 96.06 124 GLU A CA 1
ATOM 984 C C . GLU A 1 124 ? 8.379 5.162 9.959 1.00 96.06 124 GLU A C 1
ATOM 986 O O . GLU A 1 124 ? 8.113 5.475 11.122 1.00 96.06 124 GLU A O 1
ATOM 991 N N . LEU A 1 125 ? 9.323 5.795 9.257 1.00 96.00 125 LEU A N 1
ATOM 992 C CA . LEU A 1 125 ? 10.135 6.878 9.811 1.00 96.00 125 LEU A CA 1
ATOM 993 C C . LEU A 1 125 ? 9.324 8.150 10.051 1.00 96.00 125 LEU A C 1
ATOM 995 O O . LEU A 1 125 ? 9.517 8.801 11.082 1.00 96.00 125 LEU A O 1
ATOM 999 N N . ILE A 1 126 ? 8.409 8.500 9.142 1.00 96.50 126 ILE A N 1
ATOM 1000 C CA . ILE A 1 126 ? 7.492 9.631 9.336 1.00 96.50 126 ILE A CA 1
ATOM 1001 C C . ILE A 1 126 ? 6.576 9.370 10.531 1.00 96.50 126 ILE A C 1
ATOM 1003 O O . ILE A 1 126 ? 6.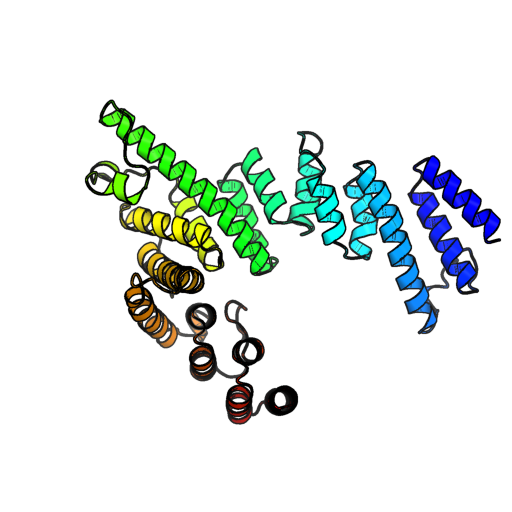441 10.244 11.383 1.00 96.50 126 ILE A O 1
ATOM 1007 N N . LEU A 1 127 ? 6.015 8.168 10.651 1.00 96.44 127 LEU A N 1
ATOM 1008 C CA . LEU A 1 127 ? 5.149 7.790 11.765 1.00 96.44 127 LEU A CA 1
ATOM 1009 C C . LEU A 1 127 ? 5.873 7.917 13.106 1.00 96.44 127 LEU A C 1
ATOM 1011 O O . LEU A 1 127 ? 5.318 8.482 14.046 1.00 96.44 127 LEU A O 1
ATOM 1015 N N . ALA A 1 128 ? 7.126 7.461 13.171 1.00 94.06 128 ALA A N 1
ATOM 1016 C CA . ALA A 1 128 ? 7.946 7.538 14.375 1.00 94.06 128 ALA A CA 1
ATOM 1017 C C . ALA A 1 128 ? 8.360 8.971 14.762 1.00 94.06 128 ALA A C 1
ATOM 1019 O O . ALA A 1 128 ? 8.629 9.224 15.933 1.00 94.06 128 ALA A O 1
ATOM 1020 N N . SER A 1 129 ? 8.448 9.904 13.807 1.00 92.88 129 SER A N 1
ATOM 1021 C CA . SER A 1 129 ? 8.977 11.262 14.045 1.00 92.88 129 SER A CA 1
ATOM 1022 C C . SER A 1 129 ? 7.919 12.369 14.059 1.00 92.88 129 SER A C 1
ATOM 1024 O O . SER A 1 129 ? 8.026 13.303 14.846 1.00 92.88 129 SER A O 1
ATOM 1026 N N . HIS A 1 130 ? 6.898 12.268 13.211 1.00 93.56 130 HIS A N 1
ATOM 1027 C CA . HIS A 1 130 ? 5.873 13.294 12.985 1.00 93.56 130 HIS A CA 1
ATOM 1028 C C . HIS A 1 130 ? 4.458 12.812 13.351 1.00 93.56 130 HIS A C 1
ATOM 1030 O O . HIS A 1 130 ? 3.501 13.587 13.296 1.00 93.56 130 HIS A O 1
ATOM 1036 N N . GLY A 1 131 ? 4.308 11.540 13.734 1.00 94.81 131 GLY A N 1
ATOM 1037 C CA . GLY A 1 131 ? 3.044 10.958 14.168 1.00 94.81 131 GLY A CA 1
ATOM 1038 C C . GLY A 1 131 ? 2.095 10.568 13.030 1.00 94.81 131 GLY A C 1
ATOM 1039 O O . GLY A 1 131 ? 2.359 10.739 11.834 1.00 94.81 131 GLY A O 1
ATOM 1040 N N . ILE A 1 132 ? 0.950 10.007 13.421 1.00 96.25 132 ILE A N 1
ATOM 1041 C CA . ILE A 1 132 ? 0.007 9.373 12.492 1.00 96.25 132 ILE A CA 1
ATOM 1042 C C . ILE A 1 132 ? -0.701 10.368 11.560 1.00 96.25 132 ILE A C 1
ATOM 1044 O O . ILE A 1 132 ? -0.871 10.058 10.387 1.00 96.25 132 ILE A O 1
ATOM 1048 N N . CYS A 1 133 ? -1.047 11.573 12.029 1.00 96.06 133 CYS A N 1
ATOM 1049 C CA . CYS A 1 133 ? -1.735 12.584 11.213 1.00 96.06 133 CYS A CA 1
ATOM 1050 C C . CYS A 1 133 ? -0.901 12.994 9.986 1.00 96.06 133 CYS A C 1
ATOM 1052 O O . CYS A 1 133 ? -1.388 12.981 8.851 1.00 96.06 133 CYS A O 1
ATOM 1054 N N . ASN A 1 134 ? 0.392 13.271 10.201 1.00 96.38 134 ASN A N 1
ATOM 1055 C CA . ASN A 1 134 ? 1.311 13.594 9.114 1.00 96.38 134 ASN A CA 1
ATOM 1056 C C . ASN A 1 134 ? 1.482 12.399 8.170 1.00 96.38 134 ASN A C 1
ATOM 1058 O O . ASN A 1 134 ? 1.417 12.558 6.960 1.00 96.38 134 ASN A O 1
ATOM 1062 N N . THR A 1 135 ? 1.606 11.188 8.721 1.00 97.31 135 THR A N 1
ATOM 1063 C CA . THR A 1 135 ? 1.752 9.962 7.920 1.00 97.31 135 THR A CA 1
ATOM 1064 C C . THR A 1 135 ? 0.525 9.687 7.045 1.00 97.31 135 THR A C 1
ATOM 1066 O O . THR A 1 135 ? 0.681 9.318 5.885 1.00 97.31 135 THR A O 1
ATOM 1069 N N . ILE A 1 136 ? -0.688 9.906 7.566 1.00 97.31 136 ILE A N 1
ATOM 1070 C CA . ILE A 1 136 ? -1.941 9.807 6.802 1.00 97.31 136 ILE A CA 1
ATOM 1071 C C . ILE A 1 136 ? -1.937 10.812 5.653 1.00 97.31 136 ILE A C 1
ATOM 1073 O O . ILE A 1 136 ? -2.197 10.432 4.516 1.00 97.31 136 ILE A O 1
ATOM 1077 N N . THR A 1 137 ? -1.610 12.073 5.943 1.00 96.56 137 THR A N 1
ATOM 1078 C CA . THR A 1 137 ? -1.584 13.145 4.937 1.00 96.56 137 THR A CA 1
ATOM 1079 C C . THR A 1 137 ? -0.565 12.845 3.838 1.00 96.56 137 THR A C 1
ATOM 1081 O O . THR A 1 137 ? -0.861 12.996 2.654 1.00 96.56 137 THR A O 1
ATOM 1084 N N . THR A 1 138 ? 0.624 12.369 4.217 1.00 96.19 138 THR A N 1
ATOM 1085 C CA . THR A 1 138 ? 1.668 11.977 3.268 1.00 96.19 138 THR A CA 1
ATOM 1086 C C . THR A 1 138 ? 1.236 10.792 2.410 1.00 96.19 138 THR A C 1
ATOM 1088 O O . THR A 1 138 ? 1.369 10.861 1.192 1.00 96.19 138 THR A O 1
ATOM 1091 N N . LEU A 1 139 ? 0.689 9.727 3.010 1.00 95.62 139 LEU A N 1
ATOM 1092 C CA . LEU A 1 139 ? 0.224 8.564 2.253 1.00 95.62 139 LEU A CA 1
ATOM 1093 C C . LEU A 1 139 ? -0.880 8.948 1.263 1.00 95.62 139 LEU A C 1
ATOM 1095 O O . LEU A 1 139 ? -0.823 8.526 0.112 1.00 95.62 139 LEU A O 1
ATOM 1099 N N . ASP A 1 140 ? -1.841 9.776 1.679 1.00 94.88 140 ASP A N 1
ATOM 1100 C CA . ASP A 1 140 ? -2.962 10.182 0.827 1.00 94.88 140 ASP A CA 1
ATOM 1101 C C . ASP A 1 140 ? -2.494 10.907 -0.444 1.00 94.88 140 ASP A C 1
ATOM 1103 O O . ASP A 1 140 ? -2.940 10.583 -1.544 1.00 94.88 140 ASP A O 1
ATOM 1107 N N . GLY A 1 141 ? -1.522 11.818 -0.312 1.00 93.94 141 GLY A N 1
ATOM 1108 C CA . GLY A 1 141 ? -0.928 12.526 -1.450 1.00 93.94 141 GLY A CA 1
ATOM 1109 C C . GLY A 1 141 ? -0.086 11.638 -2.375 1.00 93.94 141 GLY A C 1
ATOM 1110 O O . GLY A 1 141 ? 0.142 11.996 -3.529 1.00 93.94 141 GLY A O 1
ATOM 1111 N N . MET A 1 142 ? 0.367 10.480 -1.891 1.00 91.50 142 MET A N 1
ATOM 1112 C CA . MET A 1 142 ? 1.199 9.549 -2.653 1.00 91.50 142 MET A CA 1
ATOM 1113 C C . MET A 1 142 ? 0.414 8.431 -3.333 1.00 91.50 142 MET A C 1
ATOM 1115 O O . MET A 1 142 ? 0.974 7.790 -4.221 1.00 91.50 142 MET A O 1
ATOM 1119 N N . LEU A 1 143 ? -0.857 8.211 -2.968 1.00 88.56 143 LEU A N 1
ATOM 1120 C CA . LEU A 1 143 ? -1.644 7.087 -3.483 1.00 88.56 143 LEU A CA 1
ATOM 1121 C C . LEU A 1 143 ? -1.598 6.932 -5.019 1.00 88.56 143 LEU A C 1
ATOM 1123 O O . LEU A 1 143 ? -1.418 5.819 -5.502 1.00 88.56 143 LEU A O 1
ATOM 1127 N N . PRO A 1 144 ? -1.691 8.000 -5.837 1.00 87.31 144 PRO A N 1
ATOM 1128 C CA . PRO A 1 144 ? -1.663 7.834 -7.293 1.00 87.31 144 PRO A CA 1
ATOM 1129 C C . PRO A 1 144 ? -0.358 7.235 -7.845 1.00 87.31 144 PRO A C 1
ATOM 1131 O O . PRO A 1 144 ? -0.352 6.718 -8.958 1.00 87.31 144 PRO A O 1
ATOM 1134 N N . ASN A 1 145 ? 0.739 7.317 -7.086 1.00 87.50 145 ASN A N 1
ATOM 1135 C CA . ASN A 1 145 ? 2.080 6.927 -7.523 1.00 87.50 145 ASN A CA 1
ATOM 1136 C C . ASN A 1 145 ? 2.550 5.588 -6.940 1.00 87.50 145 ASN A C 1
ATOM 1138 O O . ASN A 1 145 ? 3.619 5.111 -7.318 1.00 87.50 145 ASN A O 1
ATOM 1142 N N . LEU A 1 146 ? 1.797 4.999 -6.009 1.00 89.69 146 LEU A N 1
ATOM 1143 C CA . LEU A 1 146 ? 2.157 3.728 -5.392 1.00 89.69 146 LEU A CA 1
ATOM 1144 C C . LEU A 1 146 ? 1.540 2.562 -6.164 1.00 89.69 146 LEU A C 1
ATOM 1146 O O . LEU A 1 146 ? 0.382 2.590 -6.589 1.00 89.69 146 LEU A O 1
ATOM 1150 N N . SER A 1 147 ? 2.310 1.487 -6.290 1.00 88.81 147 SER A N 1
ATOM 1151 C CA . SER A 1 147 ? 1.772 0.203 -6.720 1.00 88.81 147 SER A CA 1
ATOM 1152 C C . SER A 1 147 ? 0.763 -0.336 -5.697 1.00 88.81 147 SER A C 1
ATOM 1154 O O . SER A 1 147 ? 0.728 0.056 -4.528 1.00 88.81 147 SER A O 1
ATOM 1156 N N . ARG A 1 148 ? -0.066 -1.298 -6.116 1.00 85.19 148 ARG A N 1
ATOM 1157 C CA . ARG A 1 148 ? -1.021 -1.970 -5.217 1.00 85.19 148 ARG A CA 1
ATOM 1158 C C . ARG A 1 148 ? -0.332 -2.644 -4.025 1.00 85.19 148 ARG A C 1
ATOM 1160 O O . ARG A 1 148 ? -0.868 -2.622 -2.920 1.00 85.19 148 ARG A O 1
ATOM 1167 N N . GLU A 1 149 ? 0.835 -3.239 -4.247 1.00 89.00 149 GLU A N 1
ATOM 1168 C CA . GLU A 1 149 ? 1.603 -3.892 -3.187 1.00 89.00 149 GLU A CA 1
ATOM 1169 C C . GLU A 1 149 ? 2.102 -2.867 -2.161 1.00 89.00 149 GLU A C 1
ATOM 1171 O O . GLU A 1 149 ? 1.868 -3.029 -0.964 1.00 89.00 149 GLU A O 1
ATOM 1176 N N . GLU A 1 150 ? 2.677 -1.755 -2.625 1.00 91.88 150 GLU A N 1
ATOM 1177 C CA . GLU A 1 150 ? 3.124 -0.663 -1.753 1.00 91.88 150 GLU A CA 1
ATOM 1178 C C . GLU A 1 150 ? 1.959 -0.033 -0.979 1.00 91.88 150 GLU A C 1
ATOM 1180 O O . GLU A 1 150 ? 2.100 0.262 0.209 1.00 91.88 150 GLU A O 1
ATOM 1185 N N . HIS A 1 151 ? 0.786 0.110 -1.605 1.00 90.94 151 HIS A N 1
ATOM 1186 C CA . HIS A 1 151 ? -0.441 0.513 -0.917 1.00 90.94 151 HIS A CA 1
ATOM 1187 C C . HIS A 1 151 ? -0.822 -0.441 0.211 1.00 90.94 151 HIS A C 1
ATOM 1189 O O . HIS A 1 151 ? -1.111 0.008 1.320 1.00 90.94 151 HIS A O 1
ATOM 1195 N N . SER A 1 152 ? -0.837 -1.747 -0.064 1.00 92.56 152 SER A N 1
ATOM 1196 C CA . SER A 1 152 ? -1.166 -2.775 0.925 1.00 92.56 152 SER A CA 1
ATOM 1197 C C . SER A 1 152 ? -0.195 -2.731 2.109 1.00 92.56 152 SER A C 1
ATOM 1199 O O . SER A 1 152 ? -0.621 -2.731 3.267 1.00 92.56 152 SER A O 1
ATOM 1201 N N . GLU A 1 153 ? 1.107 -2.615 1.834 1.00 93.88 153 GLU A N 1
ATOM 1202 C CA . GLU A 1 153 ? 2.145 -2.505 2.860 1.00 93.88 153 GLU A CA 1
ATOM 1203 C C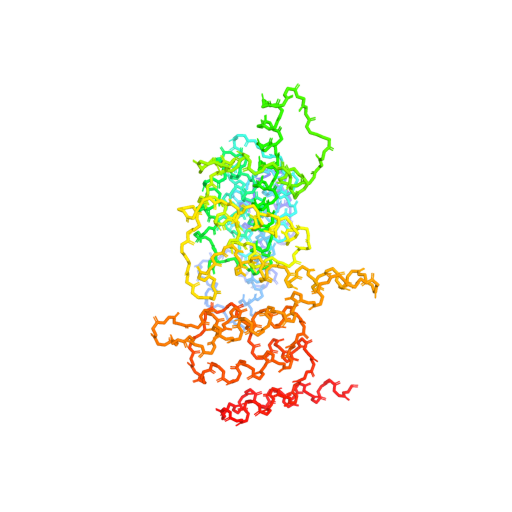 . GLU A 1 153 ? 1.994 -1.243 3.726 1.00 93.88 153 GLU A C 1
ATOM 1205 O O . GLU A 1 153 ? 2.062 -1.324 4.959 1.00 93.88 153 GLU A O 1
ATOM 1210 N N . ALA A 1 154 ? 1.776 -0.087 3.091 1.00 94.06 154 ALA A N 1
ATOM 1211 C CA . ALA A 1 154 ? 1.597 1.202 3.754 1.00 94.06 154 ALA A CA 1
ATOM 1212 C C . ALA A 1 154 ? 0.314 1.247 4.599 1.00 94.06 154 ALA A C 1
ATOM 1214 O O . ALA A 1 154 ? 0.337 1.698 5.747 1.00 94.06 154 ALA A O 1
ATOM 1215 N N . ALA A 1 155 ? -0.795 0.724 4.069 1.00 94.94 155 ALA A N 1
ATOM 1216 C CA . ALA A 1 155 ? -2.047 0.601 4.805 1.00 94.94 155 ALA A CA 1
ATOM 1217 C C . ALA A 1 155 ? -1.868 -0.290 6.042 1.00 94.94 155 ALA A C 1
ATOM 1219 O O . ALA A 1 155 ? -2.281 0.090 7.136 1.00 94.94 155 ALA A O 1
ATOM 1220 N N . GLY A 1 156 ? -1.183 -1.429 5.900 1.00 96.56 156 GLY A N 1
ATOM 1221 C CA . GLY A 1 156 ? -0.920 -2.339 7.013 1.00 96.56 156 GLY A CA 1
ATOM 1222 C C . GLY A 1 156 ? -0.136 -1.698 8.159 1.00 96.56 156 GLY A C 1
ATOM 1223 O O . GLY A 1 156 ? -0.422 -1.973 9.324 1.00 96.56 156 GLY A O 1
ATOM 1224 N N . LEU A 1 157 ? 0.831 -0.821 7.860 1.00 96.94 157 LEU A N 1
ATOM 1225 C CA . LEU A 1 157 ? 1.547 -0.048 8.882 1.00 96.94 157 LEU A CA 1
ATOM 1226 C C . LEU A 1 157 ? 0.581 0.798 9.725 1.00 96.94 157 LEU A C 1
ATOM 1228 O O . LEU A 1 157 ? 0.609 0.728 10.955 1.00 96.94 157 LEU A O 1
ATOM 1232 N N . LEU A 1 158 ? -0.275 1.578 9.062 1.00 97.62 158 LEU A N 1
ATOM 1233 C CA . LEU A 1 158 ? -1.204 2.487 9.728 1.00 97.62 158 LEU A CA 1
ATOM 1234 C C . LEU A 1 158 ? -2.316 1.746 10.472 1.00 97.62 158 LEU A C 1
ATOM 1236 O O . LEU A 1 158 ? -2.650 2.132 11.590 1.00 97.62 158 LEU A O 1
ATOM 1240 N N . VAL A 1 159 ? -2.848 0.665 9.894 1.00 98.25 159 VAL A N 1
ATOM 1241 C CA . VAL A 1 159 ? -3.861 -0.186 10.536 1.00 98.25 159 VAL A CA 1
ATOM 1242 C C . VAL A 1 159 ? -3.317 -0.780 11.831 1.00 98.25 159 VAL A C 1
ATOM 1244 O O . VAL A 1 159 ? -3.954 -0.638 12.873 1.00 98.25 159 VAL A O 1
ATOM 1247 N N . ARG A 1 160 ? -2.120 -1.383 11.800 1.00 97.56 160 ARG A N 1
ATOM 1248 C CA . ARG A 1 160 ? -1.494 -1.963 12.999 1.00 97.56 160 ARG A CA 1
ATOM 1249 C C . ARG A 1 160 ? -1.244 -0.914 14.077 1.00 97.56 160 ARG A C 1
ATOM 1251 O O . ARG A 1 160 ? -1.567 -1.154 15.237 1.00 97.56 160 ARG A O 1
ATOM 1258 N N . ASN A 1 161 ? -0.699 0.245 13.702 1.00 97.56 161 ASN A N 1
ATOM 1259 C CA . ASN A 1 161 ? -0.434 1.319 14.655 1.00 97.56 161 ASN A CA 1
ATOM 1260 C C . ASN A 1 161 ? -1.728 1.859 15.281 1.00 97.56 161 ASN A C 1
ATOM 1262 O O . ASN A 1 161 ? -1.827 1.946 16.502 1.00 97.56 161 ASN A O 1
ATOM 1266 N N . LEU A 1 162 ? -2.734 2.177 14.461 1.00 97.94 162 LEU A N 1
ATOM 1267 C CA . LEU A 1 162 ? -3.990 2.734 14.953 1.00 97.94 162 LEU A CA 1
ATOM 1268 C C . LEU A 1 162 ? -4.759 1.730 15.816 1.00 97.94 162 LEU A C 1
ATOM 1270 O O . LEU A 1 162 ? -5.275 2.112 16.864 1.00 97.94 162 LEU A O 1
ATOM 1274 N N . HIS A 1 163 ? -4.811 0.460 15.410 1.00 98.00 163 HIS A N 1
ATOM 1275 C CA . HIS A 1 163 ? -5.462 -0.587 16.191 1.00 98.00 163 HIS A CA 1
ATOM 1276 C C . HIS A 1 163 ? -4.776 -0.792 17.549 1.00 98.00 163 HIS A C 1
ATOM 1278 O O . HIS A 1 163 ? -5.458 -0.869 18.568 1.00 98.00 163 HIS A O 1
ATOM 1284 N N . ALA A 1 164 ? -3.439 -0.827 17.592 1.00 96.62 164 ALA A N 1
ATOM 1285 C CA . ALA A 1 164 ? -2.697 -0.934 18.849 1.00 96.62 164 ALA A CA 1
ATOM 1286 C C . ALA A 1 164 ? -2.990 0.249 19.789 1.00 96.62 164 ALA A C 1
ATOM 1288 O O . ALA A 1 164 ? -3.324 0.031 20.952 1.00 96.62 164 ALA A O 1
ATOM 1289 N N . ASN A 1 165 ? -2.962 1.480 19.265 1.00 96.62 165 ASN A N 1
ATOM 1290 C CA . ASN A 1 165 ? -3.294 2.683 20.036 1.00 96.62 165 ASN A CA 1
ATOM 1291 C C . ASN A 1 165 ? -4.740 2.649 20.556 1.00 96.62 165 ASN A C 1
ATOM 1293 O O . ASN A 1 165 ? -5.000 3.006 21.702 1.00 96.62 165 ASN A O 1
ATOM 1297 N N . LEU A 1 166 ? -5.693 2.211 19.726 1.00 97.19 166 LEU A N 1
ATOM 1298 C CA . LEU A 1 166 ? -7.090 2.071 20.131 1.00 97.19 166 LEU A CA 1
ATOM 1299 C C . LEU A 1 166 ? -7.239 1.069 21.275 1.00 97.19 166 LEU A C 1
ATOM 1301 O O . LEU A 1 166 ? -7.898 1.365 22.270 1.00 97.19 166 LEU A O 1
ATOM 1305 N N . LEU A 1 167 ? -6.614 -0.101 21.137 1.00 96.31 167 LEU A N 1
ATOM 1306 C CA . LEU A 1 167 ? -6.661 -1.149 22.144 1.00 96.31 167 LEU A CA 1
ATOM 1307 C C . LEU A 1 167 ? -6.077 -0.658 23.474 1.00 96.31 167 LEU A C 1
ATOM 1309 O O . LEU A 1 167 ? -6.693 -0.851 24.519 1.00 96.31 167 LEU A O 1
ATOM 1313 N N . GLU A 1 168 ? -4.927 0.016 23.442 1.00 95.94 168 GLU A N 1
ATOM 1314 C CA . GLU A 1 168 ? -4.303 0.603 24.629 1.00 95.94 168 GLU A CA 1
ATOM 1315 C C . GLU A 1 168 ? -5.208 1.653 25.290 1.00 95.94 168 GLU A C 1
ATOM 1317 O O . GLU A 1 168 ? -5.464 1.574 26.492 1.00 95.94 168 GLU A O 1
ATOM 1322 N N . ASN A 1 169 ? -5.774 2.576 24.508 1.00 96.19 169 ASN A N 1
ATOM 1323 C CA . ASN A 1 169 ? -6.640 3.635 25.027 1.00 96.19 169 ASN A CA 1
ATOM 1324 C C . ASN A 1 169 ? -7.934 3.089 25.647 1.00 96.19 169 ASN A C 1
ATOM 1326 O O . ASN A 1 169 ? -8.354 3.563 26.704 1.00 96.19 169 ASN A O 1
ATOM 1330 N N . VAL A 1 170 ? -8.554 2.077 25.030 1.00 95.75 170 VAL A N 1
ATOM 1331 C CA . VAL A 1 170 ? -9.743 1.405 25.580 1.00 95.75 170 VAL A CA 1
ATOM 1332 C C . VAL A 1 170 ? -9.395 0.673 26.875 1.00 95.75 170 VAL A C 1
ATOM 1334 O O . VAL A 1 170 ? -10.110 0.805 27.868 1.00 95.75 170 VAL A O 1
ATOM 1337 N N . ARG A 1 171 ? -8.275 -0.063 26.914 1.00 95.50 171 ARG A N 1
ATOM 1338 C CA . ARG A 1 171 ? -7.820 -0.749 28.134 1.00 95.50 171 ARG A CA 1
ATOM 1339 C C . ARG A 1 171 ? -7.552 0.236 29.270 1.00 95.50 171 ARG A C 1
ATOM 1341 O O . ARG A 1 171 ? -7.976 -0.024 30.394 1.00 95.50 171 ARG A O 1
ATOM 1348 N N . ALA A 1 172 ? -6.903 1.360 28.972 1.00 94.94 172 ALA A N 1
ATOM 1349 C CA . ALA A 1 172 ? -6.614 2.407 29.943 1.00 94.94 172 ALA A CA 1
ATOM 1350 C C . ALA A 1 172 ? -7.892 3.071 30.485 1.00 94.94 172 ALA A C 1
ATOM 1352 O O . ALA A 1 172 ? -7.968 3.363 31.679 1.00 94.94 172 ALA A O 1
ATOM 1353 N N . ASP A 1 173 ? -8.917 3.289 29.649 1.00 94.88 173 ASP A N 1
ATOM 1354 C CA . ASP A 1 173 ? -10.198 3.822 30.128 1.00 94.88 173 ASP A CA 1
ATOM 1355 C C . ASP A 1 173 ? -10.948 2.813 31.006 1.00 94.88 173 ASP A C 1
ATOM 1357 O O . ASP A 1 173 ? -11.444 3.166 32.077 1.00 94.88 173 ASP A O 1
ATOM 1361 N N . ILE A 1 174 ? -10.948 1.533 30.623 1.00 94.44 174 ILE A N 1
ATOM 1362 C CA . ILE A 1 174 ? -11.520 0.463 31.451 1.00 94.44 174 ILE A CA 1
ATOM 1363 C C . ILE A 1 174 ? -10.818 0.391 32.807 1.00 94.44 174 ILE A C 1
ATOM 1365 O O . ILE A 1 174 ? -11.492 0.351 33.835 1.00 94.44 174 ILE A O 1
ATOM 1369 N N . GLU A 1 175 ? -9.486 0.417 32.832 1.00 95.12 175 GLU A N 1
ATOM 1370 C CA . GLU A 1 175 ? -8.718 0.386 34.076 1.00 95.12 175 GLU A CA 1
ATOM 1371 C C . GLU A 1 175 ? -9.016 1.596 34.964 1.00 95.12 175 GLU A C 1
ATOM 1373 O O . GLU A 1 175 ? -9.242 1.439 36.164 1.00 95.12 175 GLU A O 1
ATOM 1378 N N . ARG A 1 176 ? -9.104 2.792 34.378 1.00 94.06 176 ARG A N 1
ATOM 1379 C CA . ARG A 1 176 ? -9.454 4.021 35.099 1.00 94.06 176 ARG A CA 1
ATOM 1380 C C . ARG A 1 176 ? -10.849 3.961 35.724 1.00 94.06 176 ARG A C 1
ATOM 1382 O O . ARG A 1 176 ? -11.023 4.441 36.840 1.00 94.06 176 ARG A O 1
ATOM 1389 N N . GLN A 1 177 ? -11.830 3.394 35.025 1.00 92.25 177 GLN A N 1
ATOM 1390 C CA . GLN A 1 177 ? -13.225 3.357 35.480 1.00 92.25 177 GLN A CA 1
ATOM 1391 C C . GLN A 1 177 ? -13.515 2.185 36.425 1.00 92.25 177 GLN A C 1
ATOM 1393 O O . GLN A 1 177 ? -14.316 2.312 37.349 1.00 92.25 177 GLN A O 1
ATOM 1398 N N . GLN A 1 178 ? -12.868 1.036 36.213 1.00 92.94 178 GLN A N 1
ATOM 1399 C CA . GLN A 1 178 ? -13.095 -0.189 36.989 1.00 92.94 178 GLN A CA 1
ATOM 1400 C C . GLN A 1 178 ? -12.042 -0.421 38.084 1.00 92.94 178 GLN A C 1
ATOM 1402 O O . GLN A 1 178 ? -12.207 -1.321 38.909 1.00 92.94 178 GLN A O 1
ATOM 1407 N N . GLY A 1 179 ? -10.958 0.360 38.098 1.00 91.69 179 GLY A N 1
ATOM 1408 C CA . GLY A 1 179 ? -9.862 0.263 39.066 1.00 91.69 179 GLY A CA 1
ATOM 1409 C C . GLY A 1 179 ? -8.966 -0.968 38.901 1.00 91.69 179 GLY A C 1
ATOM 1410 O O . GLY A 1 179 ? -8.145 -1.241 39.775 1.00 91.69 179 GLY A O 1
ATOM 1411 N N . LYS A 1 180 ? -9.138 -1.740 37.821 1.00 90.88 180 LYS A N 1
ATOM 1412 C CA . LYS A 1 180 ? -8.326 -2.917 37.494 1.00 90.88 180 LYS A CA 1
ATOM 1413 C C . LYS A 1 180 ? -8.180 -3.065 35.979 1.00 90.88 180 LYS A C 1
ATOM 1415 O O . LYS A 1 180 ? -9.146 -2.789 35.263 1.00 90.88 180 LYS A O 1
ATOM 1420 N N . PRO A 1 181 ? -7.030 -3.545 35.485 1.00 89.31 181 PRO A N 1
ATOM 1421 C CA . PRO A 1 181 ? -6.858 -3.791 34.063 1.00 89.31 181 PRO A CA 1
ATOM 1422 C C . PRO A 1 181 ? -7.804 -4.909 33.589 1.00 89.31 181 PRO A C 1
ATOM 1424 O O . PRO A 1 181 ? -8.017 -5.884 34.323 1.00 89.31 181 PRO A O 1
ATOM 1427 N N . PRO A 1 182 ? -8.373 -4.798 32.375 1.00 91.69 182 PRO A N 1
ATOM 1428 C CA . PRO A 1 182 ? -9.197 -5.857 31.804 1.00 91.69 182 PRO A CA 1
ATOM 1429 C C . PRO A 1 182 ? -8.363 -7.106 31.488 1.00 91.69 182 PRO A C 1
ATOM 1431 O O . PRO A 1 182 ? -7.189 -7.011 31.103 1.00 91.69 182 PRO A O 1
ATOM 1434 N N . ALA A 1 183 ? -8.988 -8.276 31.645 1.00 89.81 183 ALA A N 1
ATOM 1435 C CA . ALA A 1 183 ? -8.379 -9.575 31.350 1.00 89.81 183 ALA A CA 1
ATOM 1436 C C . ALA A 1 183 ? -8.514 -9.945 29.866 1.00 89.81 183 ALA A C 1
ATOM 1438 O O . ALA A 1 183 ? -7.689 -10.679 29.330 1.00 89.81 183 ALA A O 1
ATOM 1439 N N . GLU A 1 184 ? -9.546 -9.413 29.218 1.00 91.69 184 GLU A N 1
ATOM 1440 C CA . GLU A 1 184 ? -9.839 -9.543 27.800 1.00 91.69 184 GLU A CA 1
ATOM 1441 C C . GLU A 1 184 ? -8.709 -8.942 26.963 1.00 91.69 184 GLU A C 1
ATOM 1443 O O . GLU A 1 184 ? -8.104 -7.934 27.343 1.00 91.69 184 GLU A O 1
ATOM 1448 N N . THR A 1 185 ? -8.417 -9.554 25.819 1.00 87.69 185 THR A N 1
ATOM 1449 C CA . THR A 1 185 ? -7.279 -9.163 24.971 1.00 87.69 185 THR A CA 1
ATOM 1450 C C . THR A 1 185 ? -7.703 -8.580 23.633 1.00 87.69 185 THR A C 1
ATOM 1452 O O . THR A 1 185 ? -6.900 -7.906 22.994 1.00 87.69 185 THR A O 1
ATOM 1455 N N . THR A 1 186 ? -8.947 -8.812 23.216 1.00 88.31 186 THR A N 1
ATOM 1456 C CA . THR A 1 186 ? -9.468 -8.333 21.932 1.00 88.31 186 THR A CA 1
ATOM 1457 C C . THR A 1 186 ? -10.391 -7.133 22.108 1.00 88.31 186 THR A C 1
ATOM 1459 O O . THR A 1 186 ? -11.043 -6.969 23.141 1.00 88.31 186 THR A O 1
ATOM 1462 N N . LEU A 1 187 ? -10.476 -6.288 21.080 1.00 90.06 187 LEU A N 1
ATOM 1463 C CA . LEU A 1 187 ? -11.352 -5.120 21.104 1.00 90.06 187 LEU A CA 1
ATOM 1464 C C . LEU A 1 187 ? -12.831 -5.521 21.218 1.00 90.06 187 LEU A C 1
ATOM 1466 O O . LEU A 1 187 ? -13.575 -4.910 21.983 1.00 90.06 187 LEU A O 1
ATOM 1470 N N . ALA A 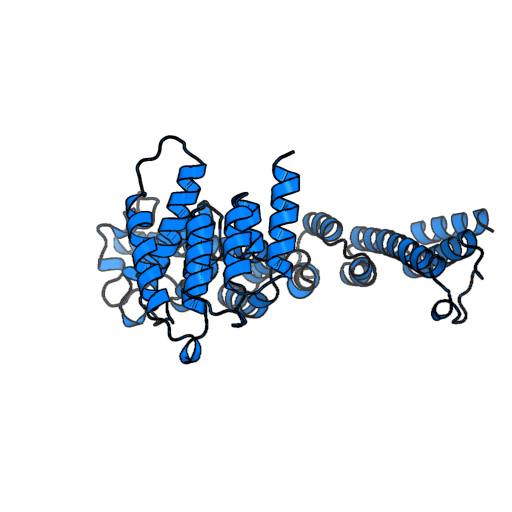1 188 ? -13.238 -6.584 20.521 1.00 88.19 188 ALA A N 1
ATOM 1471 C CA . ALA A 1 188 ? -14.597 -7.114 20.578 1.00 88.19 188 ALA A CA 1
ATOM 1472 C C . ALA A 1 188 ? -15.007 -7.512 22.008 1.00 88.19 188 ALA A C 1
ATOM 1474 O O . ALA A 1 188 ? -16.063 -7.090 22.482 1.00 88.19 188 ALA A O 1
ATOM 1475 N N . GLU A 1 189 ? -14.158 -8.261 22.720 1.00 90.25 189 GLU A N 1
ATOM 1476 C CA . GLU A 1 189 ? -14.402 -8.669 24.111 1.00 90.25 189 GLU A CA 1
ATOM 1477 C C . GLU A 1 189 ? -14.410 -7.473 25.073 1.00 90.25 189 GLU A C 1
ATOM 1479 O O . GLU A 1 189 ? -15.250 -7.393 25.971 1.00 90.25 189 GLU A O 1
ATOM 1484 N N . LEU A 1 190 ? -13.503 -6.509 24.878 1.00 90.94 190 LEU A N 1
ATOM 1485 C CA . LEU A 1 190 ? -13.456 -5.303 25.706 1.00 90.94 190 LEU A CA 1
ATOM 1486 C C . LEU A 1 190 ? -14.752 -4.492 25.586 1.00 90.94 190 LEU A C 1
ATOM 1488 O O . LEU A 1 190 ? -15.221 -3.952 26.587 1.00 90.94 190 LEU A O 1
ATOM 1492 N N . LEU A 1 191 ? -15.362 -4.449 24.401 1.00 90.19 191 LEU A N 1
ATOM 1493 C CA . LEU A 1 191 ? -16.570 -3.667 24.137 1.00 90.19 191 LEU A CA 1
ATOM 1494 C C . LEU A 1 191 ? -17.886 -4.426 24.374 1.00 90.19 191 LEU A C 1
ATOM 1496 O O . LEU A 1 191 ? -18.924 -3.774 24.437 1.00 90.19 191 LEU A O 1
ATOM 1500 N N . ALA A 1 192 ? -17.881 -5.761 24.464 1.00 87.94 192 ALA A N 1
ATOM 1501 C CA . ALA A 1 192 ? -19.094 -6.593 24.445 1.00 87.94 192 ALA A CA 1
ATOM 1502 C C . ALA A 1 192 ? -20.147 -6.201 25.500 1.00 87.94 192 ALA A C 1
ATOM 1504 O O . ALA A 1 192 ? -21.313 -6.045 25.158 1.00 87.94 192 ALA A O 1
ATOM 1505 N N . ASP A 1 193 ? -19.717 -5.972 26.743 1.00 85.75 193 ASP A N 1
ATOM 1506 C CA . ASP A 1 193 ? -20.599 -5.653 27.878 1.00 85.75 193 ASP A CA 1
ATOM 1507 C C . ASP A 1 193 ? -20.350 -4.238 28.438 1.00 85.75 193 ASP A C 1
ATOM 1509 O O . ASP A 1 193 ? -20.608 -3.945 29.610 1.00 85.75 193 ASP A O 1
ATOM 1513 N N . ARG A 1 194 ? -19.761 -3.347 27.626 1.00 89.62 194 ARG A N 1
ATOM 1514 C CA . ARG A 1 194 ? -19.268 -2.032 28.071 1.00 89.62 194 ARG A CA 1
ATOM 1515 C C . ARG A 1 194 ? -19.742 -0.887 27.176 1.00 89.62 194 ARG A C 1
ATOM 1517 O O . ARG A 1 194 ? -18.955 -0.014 26.824 1.00 89.62 194 ARG A O 1
ATOM 1524 N N . ASP A 1 195 ? -21.040 -0.837 26.874 1.00 86.69 195 ASP A N 1
ATOM 1525 C CA . ASP A 1 195 ? -21.659 0.235 26.065 1.00 86.69 195 ASP A CA 1
ATOM 1526 C C . ASP A 1 195 ? -21.346 1.652 26.579 1.00 86.69 195 ASP A C 1
ATOM 1528 O O . ASP A 1 195 ? -21.263 2.613 25.812 1.00 86.69 195 ASP A O 1
ATOM 1532 N N . TRP A 1 196 ? -21.119 1.784 27.888 1.00 91.50 196 TRP A N 1
ATOM 1533 C CA . TRP A 1 196 ? -20.738 3.039 28.529 1.00 91.50 196 TRP A CA 1
ATOM 1534 C C . TRP A 1 196 ? -19.425 3.631 27.991 1.00 91.50 196 TRP A C 1
ATOM 1536 O O . TRP A 1 196 ? -19.260 4.845 28.064 1.00 91.50 196 TRP A O 1
ATOM 1546 N N . LEU A 1 197 ? -18.525 2.823 27.411 1.00 91.12 197 LEU A N 1
ATOM 1547 C CA . LEU A 1 197 ? -17.269 3.299 26.814 1.00 91.12 197 LEU A CA 1
ATOM 1548 C C . LEU A 1 197 ? -17.509 4.295 25.677 1.00 91.12 197 LEU A C 1
ATOM 1550 O O . LEU A 1 197 ? -16.694 5.185 25.456 1.00 91.12 197 LEU A O 1
ATOM 1554 N N . LEU A 1 198 ? -18.624 4.158 24.961 1.00 91.69 198 LEU A N 1
ATOM 1555 C CA . LEU A 1 198 ? -18.972 4.989 23.804 1.00 91.69 198 LEU A CA 1
ATOM 1556 C C . LEU A 1 198 ? -20.198 5.875 24.070 1.00 91.69 198 LEU A C 1
ATOM 1558 O O . LEU A 1 198 ? -20.633 6.642 23.205 1.00 91.69 198 LEU A O 1
ATOM 1562 N N . ALA A 1 199 ? -20.751 5.807 25.283 1.00 88.19 199 ALA A N 1
ATOM 1563 C CA . ALA A 1 199 ? -21.890 6.616 25.682 1.00 88.19 199 ALA A CA 1
ATOM 1564 C C . ALA A 1 199 ? -21.550 8.115 25.656 1.00 88.19 199 ALA A C 1
ATOM 1566 O O . ALA A 1 199 ? -20.426 8.537 25.923 1.00 88.19 199 ALA A O 1
ATOM 1567 N N . GLY A 1 200 ? -22.544 8.940 25.316 1.00 83.06 200 GLY A N 1
ATOM 1568 C CA . GLY A 1 200 ? -22.384 10.398 25.282 1.00 83.06 200 GLY A CA 1
ATOM 1569 C C . GLY A 1 200 ? -21.448 10.917 24.184 1.00 83.06 200 GLY A C 1
ATOM 1570 O O . GLY A 1 200 ? -21.015 12.062 24.261 1.00 83.06 200 GLY A O 1
ATOM 1571 N N . GLY A 1 201 ? -21.133 10.099 23.173 1.00 86.81 201 GLY A N 1
ATOM 1572 C CA . GLY A 1 201 ? -20.212 10.480 22.102 1.00 86.81 201 GLY A CA 1
ATOM 1573 C C . GLY A 1 201 ? -18.741 10.393 22.501 1.00 86.81 201 GLY A C 1
ATOM 1574 O O . GLY A 1 201 ? -17.913 11.053 21.877 1.00 86.81 201 GLY A O 1
ATOM 1575 N N . ASN A 1 202 ? -18.412 9.599 23.521 1.00 91.25 202 ASN A N 1
ATOM 1576 C CA . ASN A 1 202 ? -17.027 9.318 23.872 1.00 91.25 202 ASN A CA 1
ATOM 1577 C C . ASN A 1 202 ? -16.323 8.518 22.762 1.00 91.25 202 ASN A C 1
ATOM 1579 O O . ASN A 1 202 ? -16.937 7.704 22.068 1.00 91.25 202 ASN A O 1
ATOM 1583 N N . TYR A 1 203 ? -15.023 8.752 22.599 1.00 94.38 203 TYR A N 1
ATOM 1584 C CA . TYR A 1 203 ? -14.177 8.050 21.641 1.00 94.38 203 TYR A CA 1
ATOM 1585 C C . TYR A 1 203 ? -12.736 7.975 22.158 1.00 94.38 203 TYR A C 1
ATOM 1587 O O . TYR A 1 203 ? -12.267 8.846 22.884 1.00 94.38 203 TYR A O 1
ATOM 1595 N N . HIS A 1 204 ? -12.019 6.932 21.748 1.00 96.12 204 HIS A N 1
ATOM 1596 C CA . HIS A 1 204 ? -10.685 6.595 22.253 1.00 96.12 204 HIS A CA 1
ATOM 1597 C C . HIS A 1 204 ? -9.564 6.890 21.254 1.00 96.12 204 HIS A C 1
ATOM 1599 O O . HIS A 1 204 ? -8.391 6.759 21.587 1.00 96.12 204 HIS A O 1
ATOM 1605 N N . ILE A 1 205 ? -9.907 7.275 20.027 1.00 95.75 205 ILE A N 1
ATOM 1606 C CA . ILE A 1 205 ? -8.968 7.650 18.967 1.00 95.75 205 ILE A CA 1
ATOM 1607 C C . ILE A 1 205 ? -9.570 8.770 18.131 1.00 95.75 205 ILE A C 1
ATOM 1609 O O . ILE A 1 205 ? -10.792 8.908 18.060 1.00 95.75 205 ILE A O 1
ATOM 1613 N N . ASP A 1 206 ? -8.712 9.539 17.469 1.00 96.00 206 ASP A N 1
ATOM 1614 C CA . ASP A 1 206 ? -9.158 10.526 16.494 1.00 96.00 206 ASP A CA 1
ATOM 1615 C C . ASP A 1 206 ? -9.969 9.844 15.378 1.00 96.00 206 ASP A C 1
ATOM 1617 O O . ASP A 1 206 ? -9.519 8.898 14.722 1.00 96.00 206 ASP A O 1
ATOM 1621 N N . THR A 1 207 ? -11.198 10.313 15.185 1.00 94.62 207 THR A N 1
ATOM 1622 C CA . THR A 1 207 ? -12.161 9.687 14.277 1.00 94.62 207 THR A CA 1
ATOM 1623 C C . THR A 1 207 ? -11.812 9.956 12.813 1.00 94.62 207 THR A C 1
ATOM 1625 O O . THR A 1 207 ? -12.072 9.108 11.956 1.00 94.62 207 THR A O 1
ATOM 1628 N N . SER A 1 208 ? -11.140 11.072 12.510 1.00 94.62 208 SER A N 1
ATOM 1629 C CA . SER A 1 208 ? -10.627 11.352 11.167 1.00 94.62 208 SER A CA 1
ATOM 1630 C C . SER A 1 208 ? -9.475 10.406 10.809 1.00 94.62 208 SER A C 1
ATOM 1632 O O . SER A 1 208 ? -9.439 9.876 9.694 1.00 94.62 208 SER A O 1
ATOM 1634 N N . HIS A 1 209 ? -8.603 10.082 11.774 1.00 97.00 209 HIS A N 1
ATOM 1635 C CA . HIS A 1 209 ? -7.584 9.047 11.588 1.00 97.00 209 HIS A CA 1
ATOM 1636 C C . HIS A 1 209 ? -8.226 7.684 11.327 1.00 97.00 209 HIS A C 1
ATOM 1638 O O . HIS A 1 209 ? -7.841 7.004 10.376 1.00 97.00 209 HIS A O 1
ATOM 1644 N N . LEU A 1 210 ? -9.239 7.313 12.121 1.00 97.31 210 LEU A N 1
ATOM 1645 C CA . LEU A 1 210 ? -9.981 6.064 11.946 1.00 97.31 210 LEU A CA 1
ATOM 1646 C C . LEU A 1 210 ? -10.559 5.925 10.541 1.00 97.31 210 LEU A C 1
ATOM 1648 O O . LEU A 1 210 ? -10.311 4.915 9.883 1.00 97.31 210 LEU A O 1
ATOM 1652 N N . SER A 1 211 ? -11.269 6.946 10.060 1.00 95.88 211 SER A N 1
ATOM 1653 C CA . SER A 1 211 ? -11.811 6.924 8.701 1.00 95.88 211 SER A CA 1
ATOM 1654 C C . SER A 1 211 ? -10.702 6.729 7.658 1.00 95.88 211 SER A C 1
ATOM 1656 O O . SER A 1 211 ? -10.738 5.787 6.869 1.00 95.88 211 SER A O 1
ATOM 1658 N N . SER A 1 212 ? -9.638 7.531 7.709 1.00 96.38 212 SER A N 1
ATOM 1659 C CA . SER A 1 212 ? -8.566 7.477 6.711 1.00 96.38 212 SER A CA 1
ATOM 1660 C C . SER A 1 212 ? -7.883 6.108 6.666 1.00 96.38 212 SER A C 1
ATOM 1662 O O . SER A 1 212 ? -7.690 5.548 5.589 1.00 96.38 212 SER A O 1
ATOM 1664 N N . VAL A 1 213 ? -7.589 5.522 7.829 1.00 97.44 213 VAL A N 1
ATOM 1665 C CA . VAL A 1 213 ? -6.939 4.209 7.929 1.00 97.44 213 VAL A CA 1
ATOM 1666 C C . VAL A 1 213 ? -7.840 3.082 7.414 1.00 97.44 213 VAL A C 1
ATOM 1668 O O . VAL A 1 213 ? -7.375 2.235 6.649 1.00 97.44 213 VAL A O 1
ATOM 1671 N N . VAL A 1 214 ? -9.137 3.099 7.743 1.00 97.12 214 VAL A N 1
ATOM 1672 C CA . VAL A 1 214 ? -10.120 2.145 7.195 1.00 97.12 214 VAL A CA 1
ATOM 1673 C C . VAL A 1 214 ? -10.221 2.271 5.669 1.00 97.12 214 VAL A C 1
ATOM 1675 O O . VAL A 1 214 ? -10.253 1.264 4.959 1.00 97.12 214 VAL A O 1
ATOM 1678 N N . ARG A 1 215 ? -10.200 3.499 5.137 1.00 95.81 215 ARG A N 1
ATOM 1679 C CA . ARG A 1 215 ? -10.211 3.751 3.691 1.00 95.81 215 ARG A CA 1
ATOM 1680 C C . ARG A 1 215 ? -8.973 3.189 2.990 1.00 95.81 215 ARG A C 1
ATOM 1682 O O . ARG A 1 215 ? -9.110 2.628 1.898 1.00 95.81 215 ARG A O 1
ATOM 1689 N N . PHE A 1 216 ? -7.786 3.332 3.582 1.00 96.12 216 PHE A N 1
ATOM 1690 C CA . PHE A 1 216 ? -6.538 2.789 3.029 1.00 96.12 216 PHE A CA 1
ATOM 1691 C C . PHE A 1 216 ? -6.514 1.257 3.043 1.00 96.12 216 PHE A C 1
ATOM 1693 O O . PHE A 1 216 ? -6.035 0.640 2.091 1.00 96.12 216 PHE A O 1
ATOM 1700 N N . ALA A 1 217 ? -7.111 0.629 4.062 1.00 96.50 217 ALA A N 1
ATOM 1701 C CA . ALA A 1 217 ? -7.178 -0.827 4.182 1.00 96.50 217 ALA A CA 1
ATOM 1702 C C . ALA A 1 217 ? -7.903 -1.514 3.009 1.00 96.50 217 ALA A C 1
ATOM 1704 O O . ALA A 1 217 ? -7.665 -2.693 2.753 1.00 96.50 217 ALA A O 1
ATOM 1705 N N . ARG A 1 218 ? -8.731 -0.787 2.237 1.00 94.44 218 ARG A N 1
ATOM 1706 C CA . ARG A 1 218 ? -9.430 -1.322 1.052 1.00 94.44 218 ARG A CA 1
ATOM 1707 C C . ARG A 1 218 ? -8.490 -1.983 0.044 1.00 94.44 218 ARG A C 1
ATOM 1709 O O . ARG A 1 218 ? -8.913 -2.915 -0.634 1.00 94.44 218 ARG A O 1
ATOM 1716 N N . MET A 1 219 ? -7.245 -1.523 -0.073 1.00 89.50 219 MET A N 1
ATOM 1717 C CA . MET A 1 219 ? -6.264 -2.074 -1.017 1.00 89.50 219 MET A CA 1
ATOM 1718 C C . MET A 1 219 ? -5.423 -3.221 -0.440 1.00 89.50 219 MET A C 1
ATOM 1720 O O . MET A 1 219 ? -4.608 -3.780 -1.164 1.00 89.50 219 MET A O 1
ATOM 1724 N N . SER A 1 220 ? -5.602 -3.581 0.835 1.00 92.50 220 SER A N 1
ATOM 1725 C CA . SER A 1 220 ? -4.761 -4.586 1.487 1.00 92.50 220 SER A CA 1
ATOM 1726 C C . SER A 1 220 ? -5.242 -6.008 1.240 1.00 92.50 220 SER A C 1
ATOM 1728 O O . SER A 1 220 ? -6.417 -6.290 1.448 1.00 92.50 220 SER A O 1
ATOM 1730 N N . ASP A 1 221 ? -4.332 -6.901 0.855 1.00 88.50 221 ASP A N 1
ATOM 1731 C CA . ASP A 1 221 ? -4.553 -8.353 0.748 1.00 88.50 221 ASP A CA 1
ATOM 1732 C C . ASP A 1 221 ? -3.944 -9.138 1.931 1.00 88.50 221 ASP A C 1
ATOM 1734 O O . ASP A 1 221 ? -4.051 -10.362 1.993 1.00 88.50 221 ASP A O 1
ATOM 1738 N N . ASP A 1 222 ? -3.302 -8.444 2.877 1.00 93.19 222 ASP A N 1
ATOM 1739 C CA . ASP A 1 222 ? -2.684 -9.056 4.054 1.00 93.19 222 ASP A CA 1
ATOM 1740 C C . ASP A 1 222 ? -3.748 -9.456 5.084 1.00 93.19 222 ASP A C 1
ATOM 1742 O O . ASP A 1 222 ? -4.517 -8.621 5.559 1.00 93.19 222 ASP A O 1
ATOM 1746 N N . VAL A 1 223 ? -3.770 -10.738 5.456 1.00 93.69 223 VAL A N 1
ATOM 1747 C CA . VAL A 1 223 ? -4.784 -11.330 6.348 1.00 93.69 223 VAL A CA 1
ATOM 1748 C C . VAL A 1 223 ? -4.825 -10.615 7.695 1.00 93.69 223 VAL A C 1
ATOM 1750 O O . VAL A 1 223 ? -5.906 -10.352 8.219 1.00 93.69 223 VAL A O 1
ATOM 1753 N N . GLU A 1 224 ? -3.660 -10.285 8.255 1.00 94.62 224 GLU A N 1
ATOM 1754 C CA . GLU A 1 224 ? -3.592 -9.626 9.558 1.00 94.62 224 GLU A CA 1
ATOM 1755 C C . GLU A 1 224 ? -4.082 -8.180 9.472 1.00 94.62 224 GLU A C 1
ATOM 1757 O O . GLU A 1 224 ? -4.900 -7.749 10.281 1.00 94.62 224 GLU A O 1
ATOM 1762 N N . THR A 1 225 ? -3.661 -7.442 8.444 1.00 96.69 225 THR A N 1
ATOM 1763 C CA . THR A 1 225 ? -4.176 -6.094 8.175 1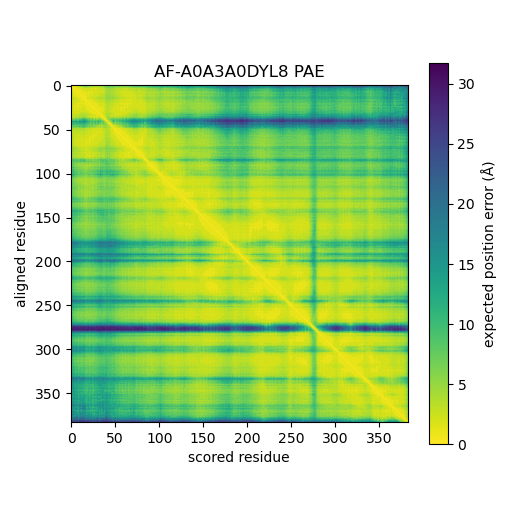.00 96.69 225 THR A CA 1
ATOM 1764 C C . THR A 1 225 ? -5.693 -6.102 7.988 1.00 96.69 225 THR A C 1
ATOM 1766 O O . THR A 1 225 ? -6.377 -5.261 8.567 1.00 96.69 225 THR A O 1
ATOM 1769 N N . LEU A 1 226 ? -6.237 -7.059 7.233 1.00 96.56 226 LEU A N 1
ATOM 1770 C CA . LEU A 1 226 ? -7.679 -7.199 7.027 1.00 96.56 226 LEU A CA 1
ATOM 1771 C C . LEU A 1 226 ? -8.422 -7.481 8.338 1.00 96.56 226 LEU A C 1
ATOM 1773 O O . LEU A 1 226 ? -9.450 -6.857 8.589 1.00 96.56 226 LEU A O 1
ATOM 1777 N N . ARG A 1 227 ? -7.896 -8.366 9.193 1.00 95.56 227 ARG A N 1
ATOM 1778 C CA . ARG A 1 227 ? -8.472 -8.670 10.513 1.00 95.56 227 ARG A CA 1
ATOM 1779 C C . ARG A 1 227 ? -8.563 -7.427 11.391 1.00 95.56 227 ARG A C 1
ATOM 1781 O O . ARG A 1 227 ? -9.648 -7.075 11.837 1.00 95.56 227 ARG A O 1
ATOM 1788 N N . LEU A 1 228 ? -7.449 -6.722 11.559 1.00 97.50 228 LEU A N 1
ATOM 1789 C CA . LEU A 1 228 ? -7.403 -5.506 12.371 1.00 97.50 228 LEU A CA 1
ATOM 1790 C C . LEU A 1 228 ? -8.276 -4.389 11.781 1.00 97.50 228 LEU A C 1
ATOM 1792 O O . LEU A 1 228 ? -8.898 -3.629 12.517 1.00 97.50 228 LEU A O 1
ATOM 1796 N N . ALA A 1 229 ? -8.354 -4.282 10.453 1.00 97.81 229 ALA A N 1
ATOM 1797 C CA . ALA A 1 229 ? -9.214 -3.302 9.801 1.00 97.81 229 ALA A CA 1
ATOM 1798 C C . ALA A 1 229 ? -10.708 -3.614 9.998 1.00 97.81 229 ALA A C 1
ATOM 1800 O O . ALA A 1 229 ? -11.494 -2.684 10.172 1.00 97.81 229 ALA A O 1
ATOM 1801 N N . VAL A 1 230 ? -11.104 -4.892 10.021 1.00 96.31 230 VAL A N 1
ATOM 1802 C CA . VAL A 1 230 ? -12.470 -5.295 10.388 1.00 96.31 230 VAL A CA 1
ATOM 1803 C C . VAL A 1 230 ? -12.778 -4.871 11.827 1.00 96.31 230 VAL A C 1
ATOM 1805 O O . VAL A 1 230 ? -13.771 -4.171 12.028 1.00 96.31 230 VAL A O 1
ATOM 1808 N N . ASP A 1 231 ? -11.895 -5.146 12.790 1.00 95.88 231 ASP A N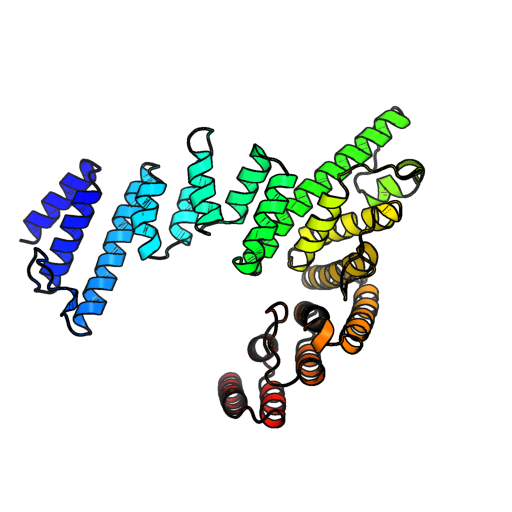 1
ATOM 1809 C CA . ASP A 1 231 ? -12.068 -4.713 14.189 1.00 95.88 231 ASP A CA 1
ATOM 1810 C C . ASP A 1 231 ? -12.229 -3.181 14.305 1.00 95.88 231 ASP A C 1
ATOM 1812 O O . ASP A 1 231 ? -13.099 -2.678 15.023 1.00 95.88 231 ASP A O 1
ATOM 1816 N N . LEU A 1 232 ? -11.448 -2.411 13.535 1.00 97.50 232 LEU A N 1
ATOM 1817 C CA . LEU A 1 232 ? -11.586 -0.951 13.455 1.00 97.50 232 LEU A CA 1
ATOM 1818 C C . LEU A 1 232 ? -12.960 -0.520 12.913 1.00 97.50 232 LEU A C 1
ATOM 1820 O O . LEU A 1 232 ? -13.534 0.456 13.403 1.00 97.50 232 LEU A O 1
ATOM 1824 N N . THR A 1 233 ? -13.513 -1.232 11.924 1.00 96.31 233 THR A N 1
ATOM 1825 C CA . THR A 1 233 ? -14.867 -0.941 11.422 1.00 96.31 233 THR A CA 1
ATOM 1826 C C . THR A 1 233 ? -15.949 -1.284 12.438 1.00 96.31 233 THR A C 1
ATOM 1828 O O . THR A 1 233 ? -16.920 -0.538 12.541 1.00 96.31 233 THR A O 1
ATOM 1831 N N . GLU A 1 234 ? -15.789 -2.351 13.222 1.00 93.88 234 GLU A N 1
ATOM 1832 C CA . GLU A 1 234 ? -16.734 -2.705 14.286 1.00 93.88 234 GLU A CA 1
ATOM 1833 C C . GLU A 1 234 ? -16.764 -1.642 15.385 1.00 93.88 234 GLU A C 1
ATOM 1835 O O . GLU A 1 234 ? -17.840 -1.240 15.831 1.00 93.88 234 GLU A O 1
ATOM 1840 N N . TYR A 1 235 ? -15.597 -1.124 15.775 1.00 95.69 235 TYR A N 1
ATOM 1841 C CA . TYR A 1 235 ? -15.513 0.021 16.678 1.00 95.69 235 TYR A CA 1
ATOM 1842 C C . TYR A 1 235 ? -16.173 1.267 16.074 1.00 95.69 235 TYR A C 1
ATOM 1844 O O . TYR A 1 235 ? -16.994 1.913 16.726 1.00 95.69 235 TYR A O 1
ATOM 1852 N N . GLY A 1 236 ? -15.871 1.576 14.808 1.00 95.00 236 GLY A N 1
ATOM 1853 C CA . GLY A 1 236 ? -16.435 2.722 14.095 1.00 95.00 236 GLY A CA 1
ATOM 1854 C C . GLY A 1 236 ? -17.965 2.703 14.005 1.00 95.00 236 GLY A C 1
ATOM 1855 O O . GLY A 1 236 ? -18.601 3.742 14.173 1.00 95.00 236 GLY A O 1
ATOM 1856 N N . GLN A 1 237 ? -18.572 1.526 13.821 1.00 93.25 237 GLN A N 1
ATOM 1857 C CA . GLN A 1 237 ? -20.033 1.353 13.799 1.00 93.25 237 GLN A CA 1
ATOM 1858 C C . GLN A 1 237 ? -20.706 1.697 15.135 1.00 93.25 237 GLN A C 1
ATOM 1860 O O . GLN A 1 237 ? -21.869 2.098 15.145 1.00 93.25 237 GLN A O 1
ATOM 1865 N N . ARG A 1 238 ? -19.989 1.551 16.256 1.00 92.56 238 ARG A N 1
ATOM 1866 C CA . ARG A 1 238 ? -20.499 1.848 17.603 1.00 92.56 238 ARG A CA 1
ATOM 1867 C C . ARG A 1 238 ? -20.293 3.308 18.016 1.00 92.56 238 ARG A C 1
ATOM 1869 O O . ARG A 1 238 ? -20.821 3.727 19.044 1.00 92.56 238 ARG A O 1
ATOM 1876 N N . LEU A 1 239 ? -19.534 4.089 17.243 1.00 93.44 239 LEU A N 1
ATOM 1877 C CA . LEU A 1 239 ? -19.374 5.521 17.488 1.00 93.44 239 LEU A CA 1
ATOM 1878 C C . LEU A 1 239 ? -20.695 6.264 17.284 1.00 93.44 239 LEU A C 1
ATOM 1880 O O . LEU A 1 239 ? -21.539 5.869 16.480 1.00 93.44 239 LEU A O 1
ATOM 1884 N N . HIS A 1 240 ? -20.836 7.406 17.955 1.00 92.12 240 HIS A N 1
ATOM 1885 C CA . HIS A 1 240 ? -21.944 8.322 17.700 1.00 92.12 240 HIS A CA 1
ATOM 1886 C C . HIS A 1 240 ? -22.002 8.716 16.213 1.00 92.12 240 HIS A C 1
AT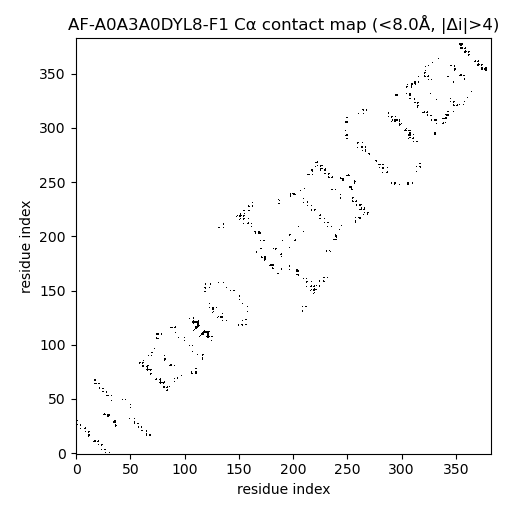OM 1888 O O . HIS A 1 240 ? -20.968 8.960 15.591 1.00 92.12 240 HIS A O 1
ATOM 1894 N N . THR A 1 241 ? -23.209 8.835 15.655 1.00 89.25 241 THR A N 1
ATOM 1895 C CA . THR A 1 241 ? -23.450 9.056 14.214 1.00 89.25 241 THR A CA 1
ATOM 1896 C C . THR A 1 241 ? -22.721 10.275 13.647 1.00 89.25 241 THR A C 1
ATOM 1898 O O . THR A 1 241 ? -22.283 10.247 12.505 1.00 89.25 241 THR A O 1
ATOM 1901 N N . GLN A 1 242 ? -22.500 11.318 14.454 1.00 89.81 242 GLN A N 1
ATOM 1902 C CA . GLN A 1 242 ? -21.724 12.506 14.058 1.00 89.81 242 GLN A CA 1
ATOM 1903 C C . GLN A 1 242 ? -20.263 12.212 13.663 1.00 89.81 242 GLN A C 1
ATOM 1905 O O . GLN A 1 242 ? -19.646 13.016 12.972 1.00 89.81 242 GLN A O 1
ATOM 1910 N N . PHE A 1 243 ? -19.702 11.091 14.126 1.00 88.69 243 PHE A N 1
ATOM 1911 C CA . PHE A 1 243 ? -18.339 10.645 13.817 1.00 88.69 243 PHE A CA 1
ATOM 1912 C C . PHE A 1 243 ? -18.300 9.550 12.743 1.00 88.69 243 PHE A C 1
ATOM 1914 O O . PHE A 1 243 ? -17.232 9.032 12.410 1.00 88.69 243 PHE A O 1
ATOM 1921 N N . GLN A 1 244 ? -19.463 9.182 12.206 1.00 89.06 244 GLN A N 1
ATOM 1922 C CA . GLN A 1 244 ? -19.591 8.293 11.063 1.00 89.06 244 GLN A CA 1
ATOM 1923 C C . GLN A 1 244 ? -19.688 9.166 9.809 1.00 89.06 244 GLN A C 1
ATOM 1925 O O . GLN A 1 244 ? -20.774 9.544 9.376 1.00 89.06 244 GLN A O 1
ATOM 1930 N N . PHE A 1 245 ? -18.528 9.567 9.281 1.00 84.88 245 PHE A N 1
ATOM 1931 C CA . PHE A 1 245 ? -18.441 10.449 8.115 1.00 84.88 245 PHE A CA 1
ATOM 1932 C C . PHE A 1 245 ? -19.188 9.862 6.916 1.00 84.88 245 PHE A C 1
ATOM 1934 O O . PHE A 1 245 ? -19.108 8.663 6.663 1.00 84.88 245 PHE A O 1
ATOM 1941 N N . ALA A 1 246 ? -19.866 10.711 6.146 1.00 81.62 246 ALA A N 1
ATOM 1942 C CA . ALA A 1 246 ? -20.413 10.297 4.862 1.00 81.62 246 ALA A CA 1
ATOM 1943 C C . ALA A 1 246 ? -19.271 9.989 3.879 1.00 81.62 246 ALA A C 1
ATOM 1945 O O . ALA A 1 246 ? -18.253 10.684 3.860 1.00 81.62 246 ALA A O 1
ATOM 1946 N N . ALA A 1 247 ? -19.458 8.968 3.050 1.00 86.06 247 ALA A N 1
ATOM 1947 C CA . ALA A 1 247 ? -18.584 8.675 1.921 1.00 86.06 247 ALA A CA 1
ATOM 1948 C C . ALA A 1 247 ? -19.385 8.572 0.623 1.00 86.06 247 ALA A C 1
ATOM 1950 O O . ALA A 1 247 ? -20.614 8.608 0.612 1.00 86.06 247 ALA A O 1
ATOM 1951 N N . GLU A 1 248 ? -18.659 8.466 -0.480 1.00 87.62 248 GLU A N 1
ATOM 1952 C CA . GLU A 1 248 ? -19.232 8.203 -1.791 1.00 87.62 248 GLU A CA 1
ATOM 1953 C C . GLU A 1 248 ? -19.539 6.712 -1.967 1.00 87.62 248 GLU A C 1
ATOM 1955 O O . GLU A 1 248 ? -18.999 5.844 -1.267 1.00 87.62 248 GLU A O 1
ATOM 1960 N N . GLU A 1 249 ? -20.406 6.403 -2.929 1.00 90.62 249 GLU A N 1
ATOM 1961 C CA . GLU A 1 249 ? -20.667 5.023 -3.329 1.00 90.62 249 GLU A CA 1
ATOM 1962 C C . GLU A 1 249 ? -19.364 4.324 -3.773 1.00 90.62 249 GLU A C 1
ATOM 1964 O O . GLU A 1 249 ? -18.508 4.940 -4.412 1.00 90.62 249 GLU A O 1
ATOM 1969 N N . PRO A 1 250 ? -19.163 3.038 -3.431 1.00 93.38 250 PRO A N 1
ATOM 1970 C CA . PRO A 1 250 ? -20.125 2.107 -2.842 1.00 93.38 250 PRO A CA 1
ATOM 1971 C C . PRO A 1 250 ? -20.056 2.051 -1.303 1.00 93.38 250 PRO A C 1
ATOM 1973 O O . PRO A 1 250 ? -20.508 1.085 -0.692 1.00 93.38 250 PRO A O 1
ATOM 1976 N N . PHE A 1 251 ? -19.428 3.046 -0.666 1.00 94.56 251 PHE A N 1
ATOM 1977 C CA . PHE A 1 251 ? -19.149 3.066 0.770 1.00 94.56 251 PHE A CA 1
ATOM 1978 C C . PHE A 1 251 ? -19.952 4.130 1.527 1.00 94.56 251 PHE A C 1
ATOM 1980 O O . PHE A 1 251 ? -19.519 4.555 2.595 1.00 94.56 251 PHE A O 1
ATOM 1987 N N . ALA A 1 252 ? -21.106 4.553 1.001 1.00 90.75 252 ALA A N 1
ATOM 1988 C CA . ALA A 1 252 ? -21.901 5.641 1.576 1.00 90.75 252 ALA A CA 1
ATOM 1989 C C . ALA A 1 252 ? -22.219 5.430 3.068 1.00 90.75 252 ALA A C 1
ATOM 1991 O O . ALA A 1 252 ? -22.033 6.340 3.877 1.00 90.75 252 ALA A O 1
ATOM 1992 N N . ASP A 1 253 ? -22.589 4.200 3.442 1.00 91.88 253 ASP A N 1
ATOM 1993 C CA . ASP A 1 253 ? -22.676 3.770 4.838 1.00 91.88 253 ASP A CA 1
ATOM 1994 C C . ASP A 1 253 ? -21.277 3.363 5.313 1.00 91.88 253 ASP A C 1
ATOM 1996 O O . ASP A 1 253 ? -20.907 2.190 5.217 1.00 91.88 253 ASP A O 1
ATOM 2000 N N . TYR A 1 254 ? -20.485 4.336 5.771 1.00 93.88 254 TYR A N 1
ATOM 2001 C CA . TYR A 1 254 ? -19.028 4.231 5.903 1.00 93.88 254 TYR A CA 1
ATOM 2002 C C . TYR A 1 254 ? -18.534 2.928 6.537 1.00 93.88 254 TYR A C 1
ATOM 2004 O O . TYR A 1 254 ? -18.014 2.054 5.841 1.00 93.88 254 TYR A O 1
ATOM 2012 N N . TYR A 1 255 ? -18.690 2.765 7.851 1.00 95.62 255 TYR A N 1
ATOM 2013 C CA . TYR A 1 255 ? -18.158 1.598 8.550 1.00 95.62 255 TYR A CA 1
ATOM 2014 C C . TYR A 1 255 ? -18.883 0.288 8.205 1.00 95.62 255 TYR A C 1
ATOM 2016 O O . TYR A 1 255 ? -18.183 -0.707 8.026 1.00 95.62 255 TYR A O 1
ATOM 2024 N N . PRO A 1 256 ? -20.224 0.242 8.044 1.00 94.88 256 PRO A N 1
ATOM 2025 C CA . PRO A 1 256 ? -20.903 -0.977 7.600 1.00 94.88 256 PRO A CA 1
ATOM 2026 C C . PRO A 1 256 ? -20.429 -1.479 6.229 1.00 94.88 256 PRO A C 1
ATOM 2028 O O . PRO A 1 256 ? -20.139 -2.664 6.070 1.00 94.88 256 PRO A O 1
ATOM 2031 N N . SER A 1 257 ? -20.293 -0.582 5.248 1.00 95.69 257 SER A N 1
ATOM 2032 C CA . SER A 1 257 ? -19.883 -0.945 3.886 1.00 95.69 257 SER A CA 1
ATOM 2033 C C . SER A 1 257 ? -18.410 -1.348 3.839 1.00 95.69 257 SER A C 1
ATOM 2035 O O . SER A 1 257 ? -18.066 -2.356 3.222 1.00 95.69 257 SER A O 1
ATOM 2037 N N . HIS A 1 258 ? -17.528 -0.613 4.531 1.00 97.00 258 HIS A N 1
ATOM 2038 C CA . HIS A 1 258 ? -16.118 -1.001 4.641 1.00 97.00 258 HIS A CA 1
ATOM 2039 C C . HIS A 1 258 ? -15.963 -2.332 5.383 1.00 97.00 258 HIS A C 1
ATOM 2041 O O . HIS A 1 258 ? -15.209 -3.186 4.926 1.00 97.00 258 HIS A O 1
ATOM 2047 N N . GLY A 1 259 ? -16.703 -2.544 6.475 1.00 96.06 259 GLY A N 1
ATOM 2048 C CA . GLY A 1 259 ? -16.683 -3.795 7.233 1.00 96.06 259 GLY A CA 1
ATOM 2049 C C . GLY A 1 259 ? -17.139 -4.988 6.395 1.00 96.06 259 GLY A C 1
ATOM 2050 O O . GLY A 1 259 ? -16.497 -6.035 6.421 1.00 96.06 259 GLY A O 1
ATOM 2051 N N . LEU A 1 260 ? -18.183 -4.823 5.575 1.00 96.62 260 LEU A N 1
ATOM 2052 C CA . LEU A 1 260 ? -18.647 -5.866 4.658 1.00 96.62 260 LEU A CA 1
ATOM 2053 C C . LEU A 1 260 ? -17.609 -6.186 3.569 1.00 96.62 260 LEU A C 1
ATOM 2055 O O . LEU A 1 260 ? -17.349 -7.355 3.289 1.00 96.62 260 LEU A O 1
ATOM 2059 N N . PHE A 1 261 ? -16.985 -5.159 2.986 1.00 97.25 261 PHE A N 1
ATOM 2060 C CA . PHE A 1 261 ? -15.934 -5.318 1.977 1.00 97.25 261 PHE A CA 1
ATOM 2061 C C . PHE A 1 261 ? -14.696 -6.022 2.545 1.00 97.25 261 PHE A C 1
ATOM 2063 O O . PHE A 1 261 ? -14.272 -7.054 2.029 1.00 97.25 261 PHE A O 1
ATOM 2070 N N . LEU A 1 262 ? -14.134 -5.490 3.633 1.00 97.19 262 LEU A N 1
ATOM 2071 C CA . LEU A 1 262 ? -12.942 -6.028 4.289 1.00 97.19 262 LEU A CA 1
ATOM 2072 C C . LEU A 1 262 ? -13.208 -7.420 4.873 1.00 97.19 262 LEU A C 1
ATOM 2074 O O . LEU A 1 262 ? -12.363 -8.303 4.754 1.00 97.19 262 LEU A O 1
ATOM 2078 N N . GLY A 1 263 ? -14.401 -7.649 5.426 1.00 95.69 263 GLY A N 1
ATOM 2079 C CA . GLY A 1 263 ? -14.823 -8.945 5.951 1.00 95.69 263 GLY A CA 1
ATOM 2080 C C . GLY A 1 263 ? -14.912 -10.030 4.877 1.00 95.69 263 GLY A C 1
ATOM 2081 O O . GLY A 1 263 ? -14.470 -11.153 5.114 1.00 95.69 263 GLY A O 1
ATOM 2082 N N . ALA A 1 264 ? -15.415 -9.705 3.680 1.00 9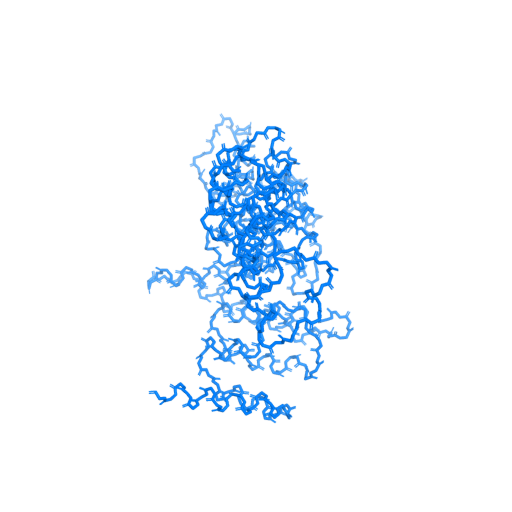5.56 264 ALA A N 1
ATOM 2083 C CA . ALA A 1 264 ? -15.445 -10.644 2.557 1.00 95.56 264 ALA A CA 1
ATOM 2084 C C . ALA A 1 264 ? -14.031 -11.001 2.063 1.00 95.56 264 ALA A C 1
ATOM 2086 O O . ALA A 1 264 ? -13.746 -12.159 1.752 1.00 95.56 264 ALA A O 1
ATOM 2087 N N . LEU A 1 265 ? -13.124 -10.023 2.032 1.00 95.06 265 LEU A N 1
ATOM 2088 C CA . LEU A 1 265 ? -11.724 -10.243 1.665 1.00 95.06 265 LEU A CA 1
ATOM 2089 C C . LEU A 1 265 ? -10.993 -11.095 2.703 1.00 95.06 265 LEU A C 1
ATOM 2091 O O . LEU A 1 265 ? -10.294 -12.039 2.339 1.00 95.06 265 LEU A O 1
ATOM 2095 N N . LEU A 1 266 ? -11.209 -10.811 3.989 1.00 94.44 266 LEU A N 1
ATOM 2096 C CA . LEU A 1 266 ? -10.673 -11.602 5.092 1.00 94.44 266 LEU A CA 1
ATOM 2097 C C . LEU A 1 266 ? -11.157 -13.052 5.014 1.00 94.44 266 LEU A C 1
ATOM 2099 O O . LEU A 1 266 ? -10.344 -13.966 5.102 1.00 94.44 266 LEU A O 1
ATOM 2103 N N . ALA A 1 267 ? -12.454 -13.263 4.769 1.00 91.88 267 ALA A N 1
ATOM 2104 C CA . ALA A 1 267 ? -13.037 -14.591 4.587 1.00 91.88 267 ALA A CA 1
ATOM 2105 C C . ALA A 1 267 ? -12.327 -15.387 3.479 1.00 91.88 267 ALA A C 1
ATOM 2107 O O . ALA A 1 267 ? -11.958 -16.547 3.671 1.00 91.88 267 ALA A O 1
ATOM 2108 N N . GLN A 1 268 ? -12.090 -14.757 2.326 1.00 91.56 268 GLN A N 1
ATOM 2109 C CA . GLN A 1 268 ? -11.382 -15.377 1.207 1.00 91.56 268 GLN A CA 1
ATOM 2110 C C . GLN A 1 268 ? -9.907 -15.670 1.525 1.00 91.56 268 GLN A C 1
ATOM 2112 O O . GLN A 1 268 ? -9.365 -16.698 1.092 1.00 91.56 268 GLN A O 1
ATOM 2117 N N . ALA A 1 269 ? -9.246 -14.768 2.247 1.00 88.81 269 ALA A N 1
ATOM 2118 C CA . ALA A 1 269 ? -7.850 -14.918 2.623 1.00 88.81 269 ALA A CA 1
ATOM 2119 C C . ALA A 1 269 ? -7.671 -16.048 3.659 1.00 88.81 269 ALA A C 1
ATOM 2121 O O . ALA A 1 269 ? -6.829 -16.923 3.465 1.00 88.81 269 ALA A O 1
ATOM 2122 N N . GLU A 1 270 ? -8.529 -16.117 4.683 1.00 87.06 270 GLU A N 1
ATOM 2123 C CA . GLU A 1 270 ? -8.544 -17.181 5.703 1.00 87.06 270 GLU A CA 1
ATOM 2124 C C . GLU A 1 270 ? -8.881 -18.559 5.109 1.00 87.06 270 GLU A C 1
ATOM 2126 O O . GLU A 1 270 ? -8.226 -19.552 5.435 1.00 87.06 270 GLU A O 1
ATOM 2131 N N . HIS A 1 271 ? -9.840 -18.628 4.177 1.00 81.44 271 HIS A N 1
ATOM 2132 C CA . HIS A 1 271 ? -10.162 -19.870 3.464 1.00 81.44 271 HIS A CA 1
ATOM 2133 C C . HIS A 1 271 ? -8.975 -20.400 2.647 1.00 81.44 271 HIS A C 1
ATOM 2135 O O . HIS A 1 271 ? -8.777 -21.603 2.523 1.00 81.44 271 HIS A O 1
ATOM 2141 N N . SER A 1 272 ? -8.141 -19.504 2.113 1.00 74.12 272 SER A N 1
ATOM 2142 C CA . SER A 1 272 ? -6.937 -19.914 1.380 1.00 74.12 272 SER A CA 1
ATOM 2143 C C . SER A 1 272 ? -5.853 -20.493 2.304 1.00 74.12 272 SER A C 1
ATOM 2145 O O . SER A 1 272 ? -4.977 -21.207 1.823 1.00 74.12 272 SER A O 1
ATOM 2147 N N . LEU A 1 273 ? -5.909 -20.204 3.611 1.00 68.25 273 LEU A N 1
ATOM 2148 C CA . LEU A 1 273 ? -4.959 -20.686 4.620 1.00 68.25 273 LEU A CA 1
ATOM 2149 C C . LEU A 1 273 ? -5.406 -21.982 5.312 1.00 68.25 273 LEU A C 1
ATOM 2151 O O . LEU A 1 273 ? -4.564 -22.720 5.818 1.00 68.25 273 LEU A O 1
ATOM 2155 N N . THR A 1 274 ? -6.710 -22.267 5.354 1.00 64.50 274 THR A N 1
ATOM 2156 C CA . THR A 1 274 ? -7.271 -23.431 6.058 1.00 64.50 274 THR A CA 1
ATOM 2157 C C . THR A 1 274 ? -8.298 -24.149 5.179 1.00 64.50 274 THR A C 1
ATOM 2159 O O . THR A 1 274 ? -9.319 -23.581 4.808 1.00 64.50 274 THR A O 1
ATOM 2162 N N . ALA A 1 275 ? -8.041 -25.421 4.840 1.00 55.59 275 ALA A N 1
ATOM 2163 C CA . ALA A 1 275 ? -8.980 -26.255 4.071 1.00 55.59 275 ALA A CA 1
ATOM 2164 C C . ALA A 1 275 ? -10.275 -26.570 4.851 1.00 55.59 275 ALA A C 1
ATOM 2166 O O . ALA A 1 275 ? -11.292 -26.932 4.263 1.00 55.59 275 ALA A O 1
ATOM 2167 N N . GLU A 1 276 ? -10.240 -26.399 6.173 1.00 43.41 276 GLU A N 1
ATOM 2168 C CA . GLU A 1 276 ? -11.345 -26.625 7.095 1.00 43.41 276 GLU A CA 1
ATOM 2169 C C . GLU A 1 276 ? -11.634 -25.324 7.854 1.00 43.41 276 GLU A C 1
ATOM 2171 O O . GLU A 1 276 ? -11.049 -25.042 8.896 1.00 43.41 276 GLU A O 1
ATOM 2176 N N . GLY A 1 277 ? -12.529 -24.502 7.311 1.00 43.75 277 GLY A N 1
ATOM 2177 C CA . GLY A 1 277 ? -12.974 -23.272 7.960 1.00 43.75 277 GLY A CA 1
ATOM 2178 C C . GLY A 1 277 ? -14.399 -22.915 7.535 1.00 43.75 277 GLY A C 1
ATOM 2179 O O . GLY A 1 277 ? -14.577 -22.404 6.431 1.00 43.75 277 GLY A O 1
ATOM 2180 N N . PRO A 1 278 ? -15.427 -23.158 8.369 1.00 44.28 278 PRO A N 1
ATOM 2181 C CA . PRO A 1 278 ? -16.825 -22.906 8.014 1.00 44.28 278 PRO A CA 1
ATOM 2182 C C . PRO A 1 278 ? -17.310 -21.465 8.294 1.00 44.28 278 PRO A C 1
ATOM 2184 O O . PRO A 1 278 ? -18.511 -21.239 8.368 1.00 44.28 278 PRO A O 1
ATOM 2187 N N . ALA A 1 279 ? -16.436 -20.473 8.490 1.00 48.25 279 ALA A N 1
ATOM 2188 C CA . ALA A 1 279 ? -16.823 -19.322 9.314 1.00 48.25 279 ALA A CA 1
ATOM 2189 C C . ALA A 1 279 ? -17.347 -18.052 8.613 1.00 48.25 279 ALA A C 1
ATOM 2191 O O . ALA A 1 279 ? -17.853 -17.198 9.332 1.00 48.25 279 ALA A O 1
ATOM 2192 N N . ARG A 1 280 ? -17.237 -17.857 7.286 1.00 63.41 280 ARG A N 1
ATOM 2193 C CA . ARG A 1 280 ? -17.625 -16.554 6.678 1.00 63.41 280 ARG A CA 1
ATOM 2194 C C . ARG A 1 280 ? -18.168 -16.586 5.240 1.00 63.41 280 ARG A C 1
ATOM 2196 O O . ARG A 1 280 ? -18.144 -15.565 4.548 1.00 63.41 280 ARG A O 1
ATOM 2203 N N . ALA A 1 281 ? -18.627 -17.741 4.748 1.00 72.31 281 ALA A N 1
ATOM 2204 C CA . ALA A 1 281 ? -19.253 -17.810 3.418 1.00 72.31 281 ALA A CA 1
ATOM 2205 C C . ALA A 1 281 ? -20.480 -16.881 3.323 1.00 72.31 281 ALA A C 1
ATOM 2207 O O . ALA A 1 281 ? -20.676 -16.213 2.313 1.00 72.31 281 ALA A O 1
ATOM 2208 N N . ASP A 1 282 ? -21.215 -16.738 4.426 1.00 84.56 282 ASP A N 1
ATOM 2209 C CA . ASP A 1 282 ? -22.344 -15.822 4.586 1.00 84.56 282 ASP A CA 1
ATOM 2210 C C . ASP A 1 282 ? -21.970 -14.345 4.359 1.00 84.56 282 ASP A C 1
ATOM 2212 O O . ASP A 1 282 ? -22.748 -13.589 3.776 1.00 84.56 282 ASP A O 1
ATOM 2216 N N . VAL A 1 283 ? -20.774 -13.917 4.780 1.00 89.38 283 VAL A N 1
ATOM 2217 C CA . VAL A 1 283 ? -20.290 -12.546 4.561 1.00 89.38 283 VAL A CA 1
ATOM 2218 C C . VAL A 1 283 ? -20.031 -12.305 3.077 1.00 89.38 283 VAL A C 1
ATOM 2220 O O . VAL A 1 283 ? -20.414 -11.259 2.555 1.00 89.38 283 VAL A O 1
ATOM 2223 N N . ILE A 1 284 ? -19.437 -13.277 2.378 1.00 91.75 284 ILE A N 1
ATOM 2224 C CA . ILE A 1 284 ? -19.222 -13.208 0.925 1.00 91.75 284 ILE A CA 1
ATOM 2225 C C . ILE A 1 284 ? -20.569 -13.175 0.188 1.00 91.75 284 ILE A C 1
ATOM 2227 O O . ILE A 1 284 ? -20.771 -12.320 -0.679 1.00 91.75 284 ILE A O 1
ATOM 2231 N N . ASP A 1 285 ? -21.500 -14.047 0.579 1.00 90.75 285 ASP A N 1
ATOM 2232 C CA . ASP A 1 285 ? -22.840 -14.151 -0.007 1.00 90.75 285 ASP A CA 1
ATOM 2233 C C . ASP A 1 285 ? -23.667 -12.873 0.189 1.00 90.75 285 ASP A C 1
ATOM 2235 O O . ASP A 1 285 ? -24.517 -12.550 -0.638 1.00 90.75 285 ASP A O 1
ATOM 2239 N N . ARG A 1 286 ? -23.395 -12.104 1.250 1.00 94.25 286 ARG A N 1
ATOM 2240 C CA . ARG A 1 286 ? -23.975 -10.772 1.474 1.00 94.25 286 ARG A CA 1
ATOM 2241 C C . ARG A 1 286 ? -23.236 -9.663 0.728 1.00 94.25 286 ARG A C 1
ATOM 2243 O O . ARG A 1 286 ? -23.876 -8.739 0.231 1.00 94.25 286 ARG A O 1
ATOM 2250 N N . ALA A 1 287 ? -21.907 -9.722 0.665 1.00 95.81 287 ALA A N 1
ATOM 2251 C CA . ALA A 1 287 ? -21.083 -8.669 0.079 1.00 95.81 287 ALA A CA 1
ATOM 2252 C C . ALA A 1 287 ? -21.293 -8.547 -1.433 1.00 95.81 287 ALA A C 1
ATOM 2254 O O . ALA A 1 287 ? -21.501 -7.445 -1.935 1.00 95.81 287 ALA A O 1
ATOM 2255 N N . ILE A 1 288 ? -21.284 -9.666 -2.163 1.00 96.19 288 ILE A N 1
ATOM 2256 C CA . ILE A 1 288 ? -21.427 -9.660 -3.627 1.00 96.19 288 ILE A CA 1
ATOM 2257 C C . ILE A 1 288 ? -22.714 -8.950 -4.092 1.00 96.19 288 ILE A C 1
ATOM 2259 O O . ILE A 1 288 ? -22.592 -8.031 -4.905 1.00 96.19 288 ILE A O 1
ATOM 2263 N N . PRO A 1 289 ? -23.927 -9.316 -3.628 1.00 97.25 289 PRO A N 1
ATOM 2264 C CA . PRO A 1 289 ? -25.150 -8.640 -4.058 1.00 97.25 289 PRO A CA 1
ATOM 2265 C C . PRO A 1 289 ? -25.218 -7.186 -3.581 1.00 97.25 289 PRO A C 1
ATOM 2267 O O . PRO A 1 289 ? -25.679 -6.338 -4.338 1.00 97.25 289 PRO A O 1
ATOM 2270 N N . PHE A 1 290 ? -24.709 -6.873 -2.383 1.00 97.44 290 PHE A N 1
ATOM 2271 C CA . PHE A 1 290 ? -24.662 -5.495 -1.886 1.00 97.44 290 PHE A CA 1
ATOM 2272 C C . PHE A 1 290 ? -23.839 -4.587 -2.812 1.00 97.44 290 PHE A C 1
ATOM 2274 O O . PHE A 1 290 ? -24.329 -3.555 -3.267 1.00 97.44 290 PHE A O 1
ATOM 2281 N N . PHE A 1 291 ? -22.604 -4.981 -3.143 1.00 97.62 291 PHE A N 1
ATOM 2282 C CA . PHE A 1 291 ? -21.736 -4.177 -4.010 1.00 97.62 291 PHE A CA 1
ATOM 2283 C C . PHE A 1 291 ? -22.206 -4.162 -5.467 1.00 97.62 291 PHE A C 1
ATOM 2285 O O . PHE A 1 291 ? -22.047 -3.140 -6.132 1.00 97.62 291 PHE A O 1
ATOM 2292 N N . ARG A 1 292 ? -22.844 -5.241 -5.942 1.00 97.56 292 ARG A N 1
ATOM 2293 C CA . ARG A 1 292 ? -23.519 -5.267 -7.246 1.00 97.56 292 ARG A CA 1
ATOM 2294 C C . ARG A 1 292 ? -24.618 -4.210 -7.326 1.00 97.56 292 ARG A C 1
ATOM 2296 O O . ARG A 1 292 ? -24.607 -3.409 -8.250 1.00 97.56 292 ARG A O 1
ATOM 2303 N N . GLU A 1 293 ? -25.531 -4.172 -6.354 1.00 96.81 293 GLU A N 1
ATOM 2304 C CA . GLU A 1 293 ? -26.650 -3.218 -6.340 1.00 96.81 293 GLU A CA 1
ATOM 2305 C C . GLU A 1 293 ? -26.150 -1.765 -6.370 1.00 96.81 293 GLU A C 1
ATOM 2307 O O . GLU A 1 293 ? -26.695 -0.931 -7.096 1.00 96.81 293 GLU A O 1
ATOM 2312 N N . ARG A 1 294 ? -25.089 -1.450 -5.610 1.00 95.00 294 ARG A N 1
ATOM 2313 C CA . ARG A 1 294 ? -24.468 -0.114 -5.638 1.00 95.00 294 ARG A CA 1
ATOM 2314 C C . ARG A 1 294 ? -23.829 0.186 -6.998 1.00 95.00 294 ARG A C 1
ATOM 2316 O O . ARG A 1 294 ? -24.008 1.285 -7.520 1.00 95.00 294 ARG A O 1
ATOM 2323 N N . ALA A 1 295 ? -23.132 -0.783 -7.595 1.00 95.31 295 ALA A N 1
ATOM 2324 C CA . ALA A 1 295 ? -22.524 -0.634 -8.915 1.00 95.31 295 ALA A CA 1
ATOM 2325 C C . ALA A 1 295 ? -23.571 -0.412 -10.025 1.00 95.31 295 ALA A C 1
ATOM 2327 O O . ALA A 1 295 ? -23.415 0.505 -10.824 1.00 95.31 295 ALA A O 1
ATOM 2328 N N . GLU A 1 296 ? -24.667 -1.174 -10.036 1.00 95.31 296 GLU A N 1
ATOM 2329 C CA . GLU A 1 296 ? -25.760 -1.051 -11.019 1.00 95.31 296 GLU A CA 1
ATOM 2330 C C . GLU A 1 296 ? -26.496 0.295 -10.932 1.00 95.31 296 GLU A C 1
ATOM 2332 O O . GLU A 1 296 ? -26.989 0.810 -11.935 1.00 95.31 296 GLU A O 1
ATOM 2337 N N . ARG A 1 297 ? -26.570 0.885 -9.734 1.00 93.25 297 ARG A N 1
ATOM 2338 C CA . ARG A 1 297 ? -27.187 2.202 -9.511 1.00 93.25 297 ARG A CA 1
ATOM 2339 C C . ARG A 1 297 ? -26.262 3.378 -9.801 1.00 93.25 297 ARG A C 1
ATOM 2341 O O . ARG A 1 297 ? -26.710 4.521 -9.730 1.00 93.25 297 ARG A O 1
ATOM 2348 N N . THR A 1 298 ? -24.988 3.122 -10.080 1.00 90.94 298 THR A N 1
ATOM 2349 C CA . THR A 1 298 ? -24.004 4.183 -10.277 1.00 90.94 298 THR A CA 1
ATOM 2350 C C . THR A 1 298 ? -24.232 4.876 -11.613 1.00 90.94 298 THR A C 1
ATOM 2352 O O . THR A 1 298 ? -24.159 4.256 -12.672 1.00 90.94 298 THR A O 1
ATOM 2355 N N . ASP A 1 299 ? -24.452 6.189 -11.572 1.00 89.62 299 ASP A N 1
ATOM 2356 C CA . ASP A 1 299 ? -24.402 7.018 -12.771 1.00 89.62 299 ASP A CA 1
ATOM 2357 C C . ASP A 1 299 ? -22.939 7.339 -13.106 1.00 89.62 299 ASP A C 1
ATOM 2359 O O . ASP A 1 299 ? -22.303 8.183 -12.471 1.00 89.62 299 ASP A O 1
ATOM 2363 N N . ILE A 1 300 ? -22.411 6.667 -14.131 1.00 89.38 300 ILE A N 1
ATOM 2364 C CA . ILE A 1 300 ? -21.025 6.826 -14.593 1.00 89.38 300 ILE A CA 1
ATOM 2365 C C . ILE A 1 300 ? -20.723 8.272 -15.009 1.00 89.38 300 ILE A C 1
ATOM 2367 O O . ILE A 1 300 ? -19.592 8.728 -14.845 1.00 89.38 300 ILE A O 1
ATOM 2371 N N . GLN A 1 301 ? -21.706 9.008 -15.536 1.00 86.38 301 GLN A N 1
ATOM 2372 C CA . GLN A 1 301 ? -21.495 10.386 -15.986 1.00 86.38 301 GLN A CA 1
ATOM 2373 C C . GLN A 1 301 ? -21.417 11.363 -14.811 1.00 86.38 301 GLN A C 1
ATOM 2375 O O . GLN A 1 301 ? -20.678 12.343 -14.883 1.00 86.38 301 GLN A O 1
ATOM 2380 N N . ALA A 1 302 ? -22.157 11.099 -13.731 1.00 86.69 302 ALA A N 1
ATOM 2381 C CA . ALA A 1 302 ? -22.191 11.967 -12.556 1.00 86.69 302 ALA A CA 1
ATOM 2382 C C . ALA A 1 302 ? -21.116 11.619 -11.512 1.00 86.69 302 ALA A C 1
ATOM 2384 O O . ALA A 1 302 ? -20.537 12.519 -10.908 1.00 86.69 302 ALA A O 1
ATOM 2385 N N . SER A 1 303 ? -20.855 10.330 -11.290 1.00 84.69 303 SER A N 1
ATOM 2386 C CA . SER A 1 303 ? -20.042 9.827 -10.169 1.00 84.69 303 SER A CA 1
ATOM 2387 C C . SER A 1 303 ? -18.815 9.020 -10.606 1.00 84.69 303 SER A C 1
ATOM 2389 O O . SER A 1 303 ? -18.049 8.551 -9.765 1.00 84.69 303 SER A O 1
ATOM 2391 N N . GLY A 1 304 ? -18.598 8.857 -11.914 1.00 89.75 304 GLY A N 1
ATOM 2392 C CA . GLY A 1 304 ? -17.495 8.065 -12.451 1.00 89.75 304 GLY A CA 1
ATOM 2393 C C . GLY A 1 304 ? -17.678 6.557 -12.249 1.00 89.75 304 GLY A C 1
ATOM 2394 O O . GLY A 1 304 ? -18.762 6.058 -11.959 1.00 89.75 304 GLY A O 1
ATOM 2395 N N . THR A 1 305 ? -16.595 5.800 -12.423 1.00 93.44 305 THR A N 1
ATOM 2396 C CA . THR A 1 305 ? -16.605 4.325 -12.423 1.00 93.44 305 THR A CA 1
ATOM 2397 C C . THR A 1 305 ? -16.253 3.701 -11.070 1.00 93.44 305 THR A C 1
ATOM 2399 O O . THR A 1 305 ? -16.124 2.483 -10.983 1.00 93.44 305 THR A O 1
ATOM 2402 N N . ALA A 1 306 ? -16.122 4.496 -9.999 1.00 92.19 306 ALA A N 1
ATOM 2403 C CA . ALA A 1 306 ? -15.559 4.067 -8.712 1.00 92.19 306 ALA A CA 1
ATOM 2404 C C . ALA A 1 306 ? -16.248 2.833 -8.131 1.00 92.19 306 ALA A C 1
ATOM 2406 O O . ALA A 1 306 ? -15.605 1.822 -7.851 1.00 92.19 306 ALA A O 1
ATOM 2407 N N . ALA A 1 307 ? -17.566 2.915 -7.962 1.00 94.94 307 ALA A N 1
ATOM 2408 C CA . ALA A 1 307 ? -18.365 1.859 -7.358 1.00 94.94 307 ALA A CA 1
ATOM 2409 C C . ALA A 1 307 ? -18.350 0.571 -8.178 1.00 94.94 307 ALA A C 1
ATOM 2411 O O . ALA A 1 307 ? -18.198 -0.512 -7.610 1.00 94.94 307 ALA A O 1
ATOM 2412 N N . ILE A 1 308 ? -18.409 0.698 -9.505 1.00 96.44 308 ILE A N 1
ATOM 2413 C CA . ILE A 1 308 ? -18.280 -0.434 -10.419 1.00 96.44 308 ILE A CA 1
ATOM 2414 C C . ILE A 1 308 ? -16.893 -1.060 -10.264 1.00 96.44 308 ILE A C 1
ATOM 2416 O O . ILE A 1 308 ? -16.777 -2.265 -10.062 1.00 96.44 308 ILE A O 1
ATOM 2420 N N . GLU A 1 309 ? -15.827 -0.263 -10.277 1.00 95.56 309 GLU A N 1
ATOM 2421 C CA . GLU A 1 309 ? -14.470 -0.792 -10.179 1.00 95.56 309 GLU A CA 1
ATOM 2422 C C . GLU A 1 309 ? -14.165 -1.435 -8.820 1.00 95.56 309 GLU A C 1
ATOM 2424 O O . GLU A 1 309 ? -13.493 -2.465 -8.772 1.00 95.56 309 GLU A O 1
ATOM 2429 N N . PHE A 1 310 ? -14.683 -0.898 -7.712 1.00 96.06 310 PHE A N 1
ATOM 2430 C CA . PHE A 1 310 ? -14.585 -1.558 -6.407 1.00 96.06 310 PHE A CA 1
ATOM 2431 C C . PHE A 1 310 ? -15.337 -2.892 -6.383 1.00 96.06 310 PHE A C 1
ATOM 2433 O O . PHE A 1 310 ? -14.829 -3.850 -5.799 1.00 96.06 310 PHE A O 1
ATOM 2440 N N . TYR A 1 311 ? -16.491 -2.991 -7.050 1.00 97.75 311 TYR A N 1
ATOM 2441 C CA . TYR A 1 311 ? -17.214 -4.255 -7.198 1.00 97.75 311 TYR A CA 1
ATOM 2442 C C . TYR A 1 311 ? -16.421 -5.280 -8.025 1.00 97.75 311 TYR A C 1
ATOM 2444 O O . TYR A 1 311 ? -16.225 -6.411 -7.575 1.00 97.75 311 TYR A O 1
ATOM 2452 N N . ILE A 1 312 ? -15.876 -4.890 -9.181 1.00 97.19 312 ILE A N 1
ATOM 2453 C CA . ILE A 1 312 ? -15.033 -5.779 -10.001 1.00 97.19 312 ILE A CA 1
ATOM 2454 C C . ILE A 1 312 ? -13.764 -6.193 -9.241 1.00 97.19 312 ILE A C 1
ATOM 2456 O O . ILE A 1 312 ? -13.384 -7.365 -9.251 1.00 97.19 312 ILE A O 1
ATOM 2460 N N . SER A 1 313 ? -13.133 -5.255 -8.531 1.00 95.69 313 SER A N 1
ATOM 2461 C CA . SER A 1 313 ? -11.969 -5.512 -7.676 1.00 95.69 313 SER A CA 1
ATOM 2462 C C . SER A 1 313 ? -12.298 -6.510 -6.561 1.00 95.69 313 SER A C 1
ATOM 2464 O O . SER A 1 313 ? -11.527 -7.442 -6.332 1.00 95.69 313 SER A O 1
ATOM 2466 N N . LEU A 1 314 ? -13.470 -6.391 -5.923 1.00 97.00 314 LEU A N 1
ATOM 2467 C CA . LEU A 1 314 ? -13.957 -7.370 -4.951 1.00 97.00 314 LEU A CA 1
ATOM 2468 C C . LEU A 1 314 ? -14.078 -8.759 -5.587 1.00 97.00 314 LEU A C 1
ATOM 2470 O O . LEU A 1 314 ? -13.487 -9.707 -5.081 1.00 97.00 314 LEU A O 1
ATOM 2474 N N . LEU A 1 315 ? -14.781 -8.890 -6.717 1.00 97.25 315 LEU A N 1
ATOM 2475 C CA . LEU A 1 315 ? -14.959 -10.177 -7.400 1.00 97.25 315 LEU A CA 1
ATOM 2476 C C . LEU A 1 315 ? -13.624 -10.830 -7.775 1.00 97.25 315 LEU A C 1
ATOM 2478 O O . LEU A 1 315 ? -13.429 -12.024 -7.540 1.00 97.25 315 LEU A O 1
ATOM 2482 N N . ALA A 1 316 ? -12.691 -10.046 -8.315 1.00 95.75 316 ALA A N 1
ATOM 2483 C CA . ALA A 1 316 ? -11.364 -10.523 -8.678 1.00 95.75 316 ALA A CA 1
ATOM 2484 C C . ALA A 1 316 ? -10.594 -11.051 -7.460 1.00 95.75 316 ALA A C 1
ATOM 2486 O O . ALA A 1 316 ? -9.969 -12.110 -7.524 1.00 95.75 316 ALA A O 1
ATOM 2487 N N . ARG A 1 317 ? -10.671 -10.349 -6.326 1.00 93.50 317 ARG A N 1
ATOM 2488 C CA . ARG A 1 317 ? -9.990 -10.736 -5.080 1.00 93.50 317 ARG A CA 1
ATOM 2489 C C . ARG A 1 317 ? -10.661 -11.921 -4.390 1.00 93.50 317 ARG A C 1
ATOM 2491 O O . ARG A 1 317 ? -9.973 -12.742 -3.796 1.00 93.50 317 ARG A O 1
ATOM 2498 N N . LEU A 1 318 ? -11.967 -12.092 -4.591 1.00 94.06 318 LEU A N 1
ATOM 2499 C CA . LEU A 1 318 ? -12.730 -13.302 -4.260 1.00 94.06 318 LEU A CA 1
ATOM 2500 C C . LEU A 1 318 ? -12.514 -14.457 -5.259 1.00 94.06 318 LEU A C 1
ATOM 2502 O O . LEU A 1 318 ? -13.224 -15.464 -5.210 1.00 94.06 318 LEU A O 1
ATOM 2506 N N . LYS A 1 319 ? -11.567 -14.326 -6.201 1.00 94.06 319 LYS A N 1
ATOM 2507 C CA . LYS A 1 319 ? -11.265 -15.317 -7.251 1.00 94.06 319 LYS A CA 1
ATOM 2508 C C . LYS A 1 319 ? -12.481 -15.687 -8.115 1.00 94.06 319 LYS A C 1
ATOM 2510 O O . LYS A 1 319 ? -12.537 -16.764 -8.701 1.00 94.06 319 LYS A O 1
ATOM 2515 N N . ARG A 1 320 ? -13.474 -14.798 -8.213 1.00 95.06 320 ARG A N 1
ATOM 2516 C CA . ARG A 1 320 ? -14.654 -14.929 -9.084 1.00 95.06 320 ARG A CA 1
ATOM 2517 C C . ARG A 1 320 ? -14.374 -14.276 -10.437 1.00 95.06 320 ARG A C 1
ATOM 2519 O O . ARG A 1 320 ? -15.099 -13.385 -10.863 1.00 95.06 320 ARG A O 1
ATOM 2526 N N . PHE A 1 321 ? -13.291 -14.694 -11.091 1.00 96.31 321 PHE A N 1
ATOM 2527 C CA . PHE A 1 321 ? -12.766 -14.031 -12.289 1.00 96.31 321 PHE A CA 1
ATOM 2528 C C . PHE A 1 321 ? -13.745 -14.035 -13.463 1.00 96.31 321 PHE A C 1
ATOM 2530 O O . PHE A 1 321 ? -13.940 -13.002 -14.091 1.00 96.31 321 PHE A O 1
ATOM 2537 N N . ASP A 1 322 ? -14.411 -15.163 -13.718 1.00 94.88 322 ASP A N 1
ATOM 2538 C CA . ASP A 1 322 ? -15.391 -15.254 -14.801 1.00 94.88 322 ASP A CA 1
ATOM 2539 C C . ASP A 1 322 ? -16.560 -14.293 -14.593 1.00 94.88 322 ASP A C 1
ATOM 2541 O O . ASP A 1 322 ? -16.980 -13.634 -15.541 1.00 94.88 322 ASP A O 1
ATOM 2545 N N . LEU A 1 323 ? -17.055 -14.187 -13.358 1.00 95.88 323 LEU A N 1
ATOM 2546 C CA . LEU A 1 323 ? -18.100 -13.230 -13.010 1.00 95.88 323 LEU A CA 1
ATOM 2547 C C . LEU A 1 323 ? -17.577 -11.793 -13.117 1.00 95.88 323 LEU A C 1
ATOM 2549 O O . LEU A 1 323 ? -18.267 -10.931 -13.642 1.00 95.88 323 LEU A O 1
ATOM 2553 N N . ALA A 1 324 ? -16.344 -11.535 -12.673 1.00 97.19 324 ALA A N 1
ATOM 2554 C CA . ALA A 1 324 ? -15.716 -10.222 -12.799 1.00 97.19 324 ALA A CA 1
ATOM 2555 C C . ALA A 1 324 ? -15.611 -9.776 -14.266 1.00 97.19 324 ALA A C 1
ATOM 2557 O O . ALA A 1 324 ? -15.852 -8.610 -14.556 1.00 97.19 324 ALA A O 1
ATOM 2558 N N . MET A 1 325 ? -15.297 -10.687 -15.195 1.00 96.06 325 MET A N 1
ATOM 2559 C CA . MET A 1 325 ? -15.258 -10.385 -16.630 1.00 96.06 325 MET A CA 1
ATOM 2560 C C . MET A 1 325 ? -16.647 -10.071 -17.201 1.00 96.06 325 MET A C 1
ATOM 2562 O O . MET A 1 325 ? -16.770 -9.123 -17.977 1.00 96.06 325 MET A O 1
ATOM 2566 N N . ASP A 1 326 ? -17.684 -10.816 -16.802 1.00 95.69 326 ASP A N 1
ATOM 2567 C CA . ASP A 1 326 ? -19.066 -10.548 -17.233 1.00 95.69 326 ASP A CA 1
ATOM 2568 C C . ASP A 1 326 ? -19.546 -9.181 -16.751 1.00 95.69 326 ASP A C 1
ATOM 2570 O O . ASP A 1 326 ? -20.040 -8.375 -17.539 1.00 95.69 326 ASP A O 1
ATOM 2574 N N . GLU A 1 327 ? -19.359 -8.901 -15.462 1.00 96.25 327 GLU A N 1
ATOM 2575 C CA . GLU A 1 327 ? -19.785 -7.650 -14.840 1.00 96.25 327 GLU A CA 1
ATOM 2576 C C . GLU A 1 327 ? -18.982 -6.461 -15.373 1.00 96.25 327 GLU A C 1
ATOM 2578 O O . GLU A 1 327 ? -19.550 -5.408 -15.649 1.00 96.25 327 GLU A O 1
ATOM 2583 N N . LEU A 1 328 ? -17.677 -6.631 -15.618 1.00 94.19 328 LEU A N 1
ATOM 2584 C CA . LEU A 1 328 ? -16.863 -5.615 -16.284 1.00 94.19 328 LEU A CA 1
ATOM 2585 C C . LEU A 1 328 ? -17.390 -5.336 -17.696 1.00 94.19 328 LEU A C 1
ATOM 2587 O O . LEU A 1 328 ? -17.444 -4.179 -18.119 1.00 94.19 328 LEU A O 1
ATOM 2591 N N . ASN A 1 329 ? -17.785 -6.387 -18.425 1.00 93.44 329 ASN A N 1
ATOM 2592 C CA . ASN A 1 329 ? -18.332 -6.234 -19.762 1.00 93.44 329 ASN A CA 1
ATOM 2593 C C . ASN A 1 329 ? -19.678 -5.494 -19.757 1.00 93.44 329 ASN A C 1
ATOM 2595 O O . ASN A 1 329 ? -19.917 -4.657 -20.628 1.00 93.44 329 ASN A O 1
ATOM 2599 N N . HIS A 1 330 ? -20.529 -5.822 -18.784 1.00 93.62 330 HIS A N 1
ATOM 2600 C CA . HIS A 1 330 ? -21.890 -5.319 -18.655 1.00 93.62 330 HIS A CA 1
ATOM 2601 C C . HIS A 1 330 ? -21.957 -3.883 -18.123 1.00 93.62 330 HIS A C 1
ATOM 2603 O O . HIS A 1 330 ? -22.681 -3.061 -18.682 1.00 93.62 330 HIS A O 1
ATOM 2609 N N . LEU A 1 331 ? -21.208 -3.584 -17.059 1.00 93.81 331 LEU A N 1
ATOM 2610 C CA . LEU A 1 331 ? -21.334 -2.340 -16.300 1.00 93.81 331 LEU A CA 1
ATOM 2611 C C . LEU A 1 331 ? -20.455 -1.210 -16.844 1.00 93.81 331 LEU A C 1
ATOM 2613 O O . LEU A 1 331 ? -20.816 -0.048 -16.695 1.00 93.81 331 LEU A O 1
ATOM 2617 N N . ILE A 1 332 ? -19.313 -1.517 -17.474 1.00 91.44 332 ILE A N 1
ATOM 2618 C CA . ILE A 1 332 ? -18.410 -0.494 -18.026 1.00 91.44 332 ILE A CA 1
ATOM 2619 C C . ILE A 1 332 ? -18.517 -0.474 -19.556 1.00 91.44 332 ILE A C 1
ATOM 2621 O O . ILE A 1 332 ? -18.029 -1.406 -20.208 1.00 91.44 332 ILE A O 1
ATOM 2625 N N . PRO A 1 333 ? -19.088 0.590 -20.158 1.00 87.94 333 PRO A N 1
ATOM 2626 C CA . PRO A 1 333 ? -19.156 0.735 -21.608 1.00 87.94 333 PRO A CA 1
ATOM 2627 C C . PRO A 1 333 ? -17.776 0.692 -22.273 1.00 87.94 333 PRO A C 1
ATOM 2629 O O . PRO A 1 333 ? -16.771 1.133 -21.712 1.00 87.94 333 PRO A O 1
ATOM 2632 N N . ALA A 1 334 ? -17.718 0.193 -23.509 1.00 82.88 334 ALA A N 1
ATOM 2633 C CA . ALA A 1 334 ? -16.479 0.183 -24.280 1.00 82.88 334 ALA A CA 1
ATOM 2634 C C . ALA A 1 334 ? -15.943 1.614 -24.481 1.00 82.88 334 ALA A C 1
ATOM 2636 O O . ALA A 1 334 ? -16.686 2.519 -24.855 1.00 82.88 334 ALA A O 1
ATOM 2637 N N . GLY A 1 335 ? -14.645 1.811 -24.232 1.00 82.38 335 GLY A N 1
ATOM 2638 C CA . GLY A 1 335 ? -13.986 3.117 -24.343 1.00 82.38 335 GLY A CA 1
ATOM 2639 C C . GLY A 1 335 ? -14.190 4.057 -23.149 1.00 82.38 335 GLY A C 1
ATOM 2640 O O . GLY A 1 335 ? -13.596 5.132 -23.142 1.00 82.38 335 GLY A O 1
ATOM 2641 N N . GLN A 1 336 ? -14.973 3.670 -22.136 1.00 88.00 336 GLN A N 1
ATOM 2642 C CA . GLN A 1 336 ? -15.114 4.447 -20.906 1.00 88.00 336 GLN A CA 1
ATOM 2643 C C . GLN A 1 336 ? -13.783 4.457 -20.127 1.00 88.00 336 GLN A C 1
ATOM 2645 O O . GLN A 1 336 ? -13.261 3.381 -19.817 1.00 88.00 336 GLN A O 1
ATOM 2650 N N . PRO A 1 337 ? -13.232 5.635 -19.775 1.00 85.81 337 PRO A N 1
ATOM 2651 C CA . PRO A 1 337 ? -12.064 5.716 -18.906 1.00 85.81 337 PRO A CA 1
ATOM 2652 C C . PRO A 1 337 ? -12.358 5.141 -17.519 1.00 85.81 337 PRO A C 1
ATOM 2654 O O . PRO A 1 337 ? -13.405 5.423 -16.934 1.00 85.81 337 PRO A O 1
ATOM 2657 N N . THR A 1 338 ? -11.411 4.366 -16.998 1.00 88.25 338 THR A N 1
ATOM 2658 C CA . THR A 1 338 ? -11.430 3.797 -15.645 1.00 88.25 338 THR A CA 1
ATOM 2659 C C . THR A 1 338 ? -10.393 4.485 -14.764 1.00 88.25 338 THR A C 1
ATOM 2661 O O . THR A 1 338 ? -9.409 5.025 -15.267 1.00 88.25 338 THR A O 1
ATOM 2664 N N . MET A 1 339 ? -10.564 4.407 -13.449 1.00 85.19 339 MET A N 1
ATOM 2665 C CA . MET A 1 339 ? -9.631 4.948 -12.460 1.00 85.19 339 MET A CA 1
ATOM 2666 C C . MET A 1 339 ? -8.492 3.991 -12.092 1.00 85.19 339 MET A C 1
ATOM 2668 O O . MET A 1 339 ? -7.592 4.380 -11.354 1.00 85.19 339 MET A O 1
ATOM 2672 N N . GLY A 1 340 ? -8.512 2.751 -12.590 1.00 86.19 340 GLY A N 1
ATOM 2673 C CA . GLY A 1 340 ? -7.445 1.773 -12.352 1.00 86.19 340 GLY A CA 1
ATOM 2674 C C . GLY A 1 340 ? -7.561 1.058 -11.002 1.00 86.19 340 GLY A C 1
ATOM 2675 O O . GLY A 1 340 ? -6.582 0.514 -10.495 1.00 86.19 340 GLY A O 1
ATOM 2676 N N . ILE A 1 341 ? -8.757 1.047 -10.405 1.00 89.75 341 ILE A N 1
ATOM 2677 C CA . ILE A 1 341 ? -9.045 0.319 -9.161 1.00 89.75 341 ILE A CA 1
ATOM 2678 C C . ILE A 1 341 ? -9.309 -1.160 -9.471 1.00 89.75 341 ILE A C 1
ATOM 2680 O O . ILE A 1 341 ? -8.867 -2.051 -8.728 1.00 89.75 341 ILE A O 1
ATOM 2684 N N . ALA A 1 342 ? -10.038 -1.422 -10.559 1.00 91.81 342 ALA A N 1
ATOM 2685 C CA . ALA A 1 342 ? -10.326 -2.766 -11.040 1.00 91.81 342 ALA A CA 1
ATOM 2686 C C . ALA A 1 342 ? -9.197 -3.298 -11.935 1.00 91.81 342 ALA A C 1
ATOM 2688 O O . ALA A 1 342 ? -8.623 -2.531 -12.709 1.00 91.81 342 ALA A O 1
ATOM 2689 N N . PRO A 1 343 ? -8.908 -4.610 -11.884 1.00 91.69 343 PRO A N 1
ATOM 2690 C CA . PRO A 1 343 ? -8.046 -5.245 -12.873 1.00 91.69 343 PRO A CA 1
ATOM 2691 C C . PRO A 1 343 ? -8.670 -5.159 -14.271 1.00 91.69 343 PRO A C 1
ATOM 2693 O O . PRO A 1 343 ? -9.893 -5.225 -14.433 1.00 91.69 343 PRO A O 1
ATOM 2696 N N . HIS A 1 344 ? -7.827 -5.047 -15.293 1.00 90.88 344 HIS A N 1
ATOM 2697 C CA . HIS A 1 344 ? -8.287 -5.027 -16.681 1.00 90.88 344 HIS A CA 1
ATOM 2698 C C . HIS A 1 344 ? -8.686 -6.430 -17.169 1.00 90.88 344 HIS A C 1
ATOM 2700 O O . HIS A 1 344 ? -8.298 -7.446 -16.593 1.00 90.88 344 HIS A O 1
ATOM 2706 N N . LEU A 1 345 ? -9.431 -6.495 -18.281 1.00 92.12 345 LEU A N 1
ATOM 2707 C CA . LEU A 1 345 ? -9.930 -7.755 -18.853 1.00 92.12 345 LEU A CA 1
ATOM 2708 C C . LEU A 1 345 ? -8.811 -8.785 -19.098 1.00 92.12 345 LEU A C 1
ATOM 2710 O O . LEU A 1 345 ? -8.979 -9.959 -18.783 1.00 92.12 345 LEU A O 1
ATOM 2714 N N . TRP A 1 346 ? -7.659 -8.329 -19.595 1.00 92.06 346 TRP A N 1
ATOM 2715 C CA . TRP A 1 346 ? -6.467 -9.159 -19.793 1.00 92.06 346 TRP A CA 1
ATOM 2716 C C . TRP A 1 346 ? -5.965 -9.804 -18.502 1.00 92.06 346 TRP A C 1
ATOM 2718 O O . TRP A 1 346 ? -5.710 -11.003 -18.471 1.00 92.06 346 TRP A O 1
ATOM 2728 N N . GLU A 1 347 ? -5.865 -9.021 -17.431 1.00 93.06 347 GLU A N 1
ATOM 2729 C CA . GLU A 1 347 ? -5.395 -9.492 -16.128 1.00 93.06 347 GLU A CA 1
ATOM 2730 C C . GLU A 1 347 ? -6.371 -10.513 -15.518 1.00 93.06 347 GLU A C 1
ATOM 2732 O O . GLU A 1 347 ? -5.954 -11.509 -14.928 1.00 93.06 347 GLU A O 1
ATOM 2737 N N . LEU A 1 348 ? -7.682 -10.316 -15.697 1.00 95.00 348 LEU A N 1
ATOM 2738 C CA . LEU A 1 348 ? -8.703 -11.284 -15.275 1.00 95.00 348 LEU A CA 1
ATOM 2739 C C . LEU A 1 348 ? -8.623 -12.598 -16.069 1.00 95.00 348 LEU A C 1
ATOM 2741 O O . LEU A 1 348 ? -8.741 -13.680 -15.486 1.00 95.00 348 LEU A O 1
ATOM 2745 N N . ALA A 1 349 ? -8.410 -12.517 -17.383 1.00 94.25 349 ALA A N 1
ATOM 2746 C CA . ALA A 1 349 ? -8.258 -13.682 -18.250 1.00 94.25 349 ALA A CA 1
ATOM 2747 C C . ALA A 1 349 ? -6.983 -14.469 -17.921 1.00 94.25 349 ALA A C 1
ATOM 2749 O O . ALA A 1 349 ? -7.026 -15.690 -17.814 1.00 94.25 349 ALA A O 1
ATOM 2750 N N . GLU A 1 350 ? -5.869 -13.776 -17.680 1.00 93.38 350 GLU A N 1
ATOM 2751 C CA . GLU A 1 350 ? -4.606 -14.387 -17.263 1.00 93.38 350 GLU A CA 1
ATOM 2752 C C . GLU A 1 350 ? -4.743 -15.114 -15.920 1.00 93.38 350 GLU A C 1
ATOM 2754 O O . GLU A 1 350 ? -4.376 -16.282 -15.807 1.00 93.38 350 GLU A O 1
ATOM 2759 N N . ARG A 1 351 ? -5.349 -14.470 -14.914 1.00 92.94 351 ARG A N 1
ATOM 2760 C CA . ARG A 1 351 ? -5.546 -15.069 -13.581 1.00 92.94 351 ARG A CA 1
ATOM 2761 C C . ARG A 1 351 ? -6.518 -16.252 -13.573 1.00 92.94 351 ARG A C 1
ATOM 2763 O O . ARG A 1 351 ? -6.403 -17.123 -12.714 1.00 92.94 351 ARG A O 1
ATOM 2770 N N . SER A 1 352 ? -7.487 -16.274 -14.488 1.00 93.75 352 SER A N 1
ATOM 2771 C CA . SER A 1 352 ? -8.455 -17.373 -14.623 1.00 93.75 352 SER A CA 1
ATOM 2772 C C . SER A 1 352 ? -8.011 -18.477 -15.581 1.00 93.75 352 SER A C 1
ATOM 2774 O O . SER A 1 352 ? -8.554 -19.577 -15.526 1.00 93.75 352 SER A O 1
ATOM 2776 N N . GLY A 1 353 ? -7.074 -18.182 -16.485 1.00 92.69 353 GLY A N 1
ATOM 2777 C CA . GLY A 1 353 ? -6.777 -19.005 -17.657 1.00 92.69 353 GLY A CA 1
ATOM 2778 C C . GLY A 1 353 ? -7.890 -19.006 -18.717 1.00 92.69 353 GLY A C 1
ATOM 2779 O O . GLY A 1 353 ? -7.785 -19.721 -19.713 1.00 92.69 353 GLY A O 1
ATOM 2780 N N . ASN A 1 354 ? -8.964 -18.227 -18.539 1.00 93.69 354 ASN A N 1
ATOM 2781 C CA . ASN A 1 354 ? -10.141 -18.263 -19.404 1.00 93.69 354 ASN A CA 1
ATOM 2782 C C . ASN A 1 354 ? -10.052 -17.240 -20.548 1.00 93.69 354 ASN A C 1
ATOM 2784 O O . ASN A 1 354 ? -10.827 -16.286 -20.654 1.00 93.69 354 ASN A O 1
ATOM 2788 N N . TYR A 1 355 ? -9.093 -17.463 -21.445 1.00 94.56 355 TYR A N 1
ATOM 2789 C CA . TYR A 1 355 ? -8.907 -16.630 -22.637 1.00 94.56 355 TYR A CA 1
ATOM 2790 C C . TYR A 1 355 ? -10.054 -16.755 -23.651 1.00 94.56 355 TYR A C 1
ATOM 2792 O O . TYR A 1 355 ? -10.285 -15.831 -24.428 1.00 94.56 355 TYR A O 1
ATOM 2800 N N . ALA A 1 356 ? -10.802 -17.863 -23.639 1.00 93.25 356 ALA A N 1
ATOM 2801 C CA . ALA A 1 356 ? -11.965 -18.042 -24.509 1.00 93.25 356 ALA A CA 1
ATOM 2802 C C . ALA A 1 356 ? -13.053 -17.005 -24.198 1.00 93.25 356 ALA A C 1
ATOM 2804 O O . ALA A 1 356 ? -13.523 -16.306 -25.095 1.00 93.25 356 ALA A O 1
ATOM 2805 N N . LYS A 1 357 ? -13.374 -16.826 -22.914 1.00 93.25 357 LYS A N 1
ATOM 2806 C CA . LYS A 1 357 ? -14.338 -15.822 -22.458 1.00 93.25 357 LYS A CA 1
ATOM 2807 C C . LYS A 1 357 ? -13.899 -14.397 -22.776 1.00 93.25 357 LYS A C 1
ATOM 2809 O O . LYS A 1 357 ? -14.698 -13.567 -23.205 1.00 93.25 357 LYS A O 1
ATOM 2814 N N . MET A 1 358 ? -12.607 -14.117 -22.621 1.00 94.06 358 MET A N 1
ATOM 2815 C CA . MET A 1 358 ? -12.047 -12.840 -23.047 1.00 94.06 358 MET A CA 1
ATOM 2816 C C . MET A 1 358 ? -12.246 -12.600 -24.551 1.00 94.06 358 MET A C 1
ATOM 2818 O O . MET A 1 358 ? -12.641 -11.501 -24.942 1.00 94.06 358 MET A O 1
ATOM 2822 N N . ALA A 1 359 ? -12.002 -13.611 -25.389 1.00 93.62 359 ALA A N 1
ATOM 2823 C CA . ALA A 1 359 ? -12.208 -13.500 -26.828 1.00 93.62 359 ALA A CA 1
ATOM 2824 C C . ALA A 1 359 ? -13.677 -13.182 -27.158 1.00 93.62 359 ALA A C 1
ATOM 2826 O O . ALA A 1 359 ? -13.934 -12.269 -27.939 1.00 93.62 359 ALA A O 1
ATOM 2827 N N . GLU A 1 360 ? -14.639 -13.853 -26.519 1.00 94.25 360 GLU A N 1
ATOM 2828 C CA . GLU A 1 360 ? -16.073 -13.570 -26.694 1.00 94.25 360 GLU A CA 1
ATOM 2829 C C . GLU A 1 360 ? -16.423 -12.110 -26.360 1.00 94.25 360 GLU A C 1
ATOM 2831 O O . GLU A 1 360 ? -17.094 -11.432 -27.143 1.00 94.25 360 GLU A O 1
ATOM 2836 N N . ILE A 1 361 ? -15.910 -11.590 -25.239 1.00 93.12 361 ILE A N 1
ATOM 2837 C CA . ILE A 1 361 ? -16.124 -10.196 -24.823 1.00 93.12 361 ILE A CA 1
ATOM 2838 C C . ILE A 1 361 ? -15.509 -9.217 -25.832 1.00 93.12 361 ILE A C 1
ATOM 2840 O O . ILE A 1 361 ? -16.179 -8.279 -26.273 1.00 93.12 361 ILE A O 1
ATOM 2844 N N . CYS A 1 362 ? -14.251 -9.427 -26.232 1.00 92.56 362 CYS A N 1
ATOM 2845 C CA . CYS A 1 362 ? -13.575 -8.573 -27.211 1.00 92.56 362 CYS A CA 1
ATOM 2846 C C . CYS A 1 362 ? -14.280 -8.597 -28.572 1.00 92.56 362 CYS A C 1
ATOM 2848 O O . CYS A 1 362 ? -14.464 -7.546 -29.187 1.00 92.56 362 CYS A O 1
ATOM 2850 N N . GLN A 1 363 ? -14.742 -9.769 -29.017 1.00 92.81 363 GLN A N 1
ATOM 2851 C CA . GLN A 1 363 ? -15.518 -9.907 -30.245 1.00 92.81 363 GLN A CA 1
ATOM 2852 C C . GLN A 1 363 ? -16.825 -9.109 -30.169 1.00 92.81 363 GLN A C 1
ATOM 2854 O O . GLN A 1 363 ? -17.135 -8.364 -31.098 1.00 92.81 363 GLN A O 1
ATOM 2859 N N . GLY A 1 364 ? -17.558 -9.206 -29.054 1.00 90.50 364 GLY A N 1
ATOM 2860 C CA . GLY A 1 364 ? -18.785 -8.437 -28.824 1.00 90.50 364 GLY A CA 1
ATOM 2861 C C . GLY A 1 364 ? -18.564 -6.920 -28.802 1.00 90.50 364 GLY A C 1
ATOM 2862 O O . GLY A 1 364 ? -19.429 -6.165 -29.237 1.00 90.50 364 GLY A O 1
ATOM 2863 N N . ARG A 1 365 ? -17.386 -6.470 -28.352 1.00 89.50 365 ARG A N 1
ATOM 2864 C CA . ARG A 1 365 ? -16.983 -5.052 -28.322 1.00 89.50 365 ARG A CA 1
ATOM 2865 C C . ARG A 1 365 ? -16.380 -4.541 -29.636 1.00 89.50 365 ARG A C 1
ATOM 2867 O O . ARG A 1 365 ? -16.107 -3.349 -29.742 1.00 89.50 365 ARG A O 1
ATOM 2874 N N . GLY A 1 366 ? -16.152 -5.411 -30.622 1.00 89.00 366 GLY A N 1
ATOM 2875 C CA . GLY A 1 366 ? -15.441 -5.057 -31.855 1.00 89.00 366 GLY A CA 1
ATOM 2876 C C . GLY A 1 366 ? -13.940 -4.794 -31.660 1.00 89.00 366 GLY A C 1
ATOM 2877 O O . GLY A 1 366 ? -13.303 -4.197 -32.527 1.00 89.00 366 GLY A O 1
ATOM 2878 N N . ASP A 1 367 ? -13.361 -5.239 -30.543 1.00 89.94 367 ASP A N 1
ATOM 2879 C CA . ASP A 1 367 ? -11.930 -5.136 -30.255 1.00 89.94 367 ASP A CA 1
ATOM 2880 C C . ASP A 1 367 ? -11.168 -6.293 -30.919 1.00 89.94 367 ASP A C 1
ATOM 2882 O O . ASP A 1 367 ? -10.931 -7.353 -30.333 1.00 89.94 367 ASP A O 1
ATOM 2886 N N . LEU A 1 368 ? -10.793 -6.090 -32.184 1.00 91.06 368 LEU A N 1
ATOM 2887 C CA . LEU A 1 368 ? -10.078 -7.086 -32.988 1.00 91.06 368 LEU A CA 1
ATOM 2888 C C . LEU A 1 368 ? -8.686 -7.420 -32.433 1.00 91.06 368 LEU A C 1
ATOM 2890 O O . LEU A 1 368 ? -8.222 -8.552 -32.592 1.00 91.06 368 LEU A O 1
ATOM 2894 N N . VAL A 1 369 ? -8.021 -6.453 -31.793 1.00 91.50 369 VAL A N 1
ATOM 2895 C CA . VAL A 1 369 ? -6.684 -6.650 -31.217 1.00 91.50 369 VAL A CA 1
ATOM 2896 C C . VAL A 1 369 ? -6.794 -7.524 -29.974 1.00 91.50 369 VAL A C 1
ATOM 2898 O O . VAL A 1 369 ? -6.106 -8.543 -29.891 1.00 91.50 369 VAL A O 1
ATOM 2901 N N . GLY A 1 370 ? -7.708 -7.186 -29.059 1.00 89.69 370 GLY A N 1
ATOM 2902 C CA . GLY A 1 370 ? -7.997 -7.993 -27.876 1.00 89.69 370 GLY A CA 1
ATOM 2903 C C . GLY A 1 370 ? -8.454 -9.409 -28.229 1.00 89.69 370 GLY A C 1
ATOM 2904 O O . GLY A 1 370 ? -7.925 -10.372 -27.678 1.00 89.69 370 GLY A O 1
ATOM 2905 N N . TYR A 1 371 ? -9.346 -9.559 -29.216 1.00 93.00 371 TYR A N 1
ATOM 2906 C CA . TYR A 1 371 ? -9.809 -10.867 -29.696 1.00 93.00 371 TYR A CA 1
ATOM 2907 C C . TYR A 1 371 ? -8.656 -11.731 -30.219 1.00 93.00 371 TYR A C 1
ATOM 2909 O O . TYR A 1 371 ? -8.475 -12.873 -29.792 1.00 93.00 371 TYR A O 1
ATOM 2917 N N . THR A 1 372 ? -7.851 -11.181 -31.132 1.00 93.12 372 THR A N 1
ATOM 2918 C CA . THR A 1 372 ? -6.738 -11.916 -31.750 1.00 93.12 372 THR A CA 1
ATOM 2919 C C . THR A 1 372 ? -5.692 -12.300 -30.706 1.00 93.12 372 THR A C 1
ATOM 2921 O O . THR A 1 372 ? -5.192 -13.426 -30.716 1.00 93.12 372 THR A O 1
ATOM 2924 N N . GLY A 1 373 ? -5.395 -11.391 -29.773 1.00 92.81 373 GLY A N 1
ATOM 2925 C CA . GLY A 1 373 ? -4.501 -11.662 -28.654 1.00 92.81 373 GLY A CA 1
ATOM 2926 C C . GLY A 1 373 ? -5.011 -12.798 -27.763 1.00 92.81 373 GLY A C 1
ATOM 2927 O O . GLY A 1 373 ? -4.250 -13.716 -27.458 1.00 92.81 373 GLY A O 1
ATOM 2928 N N . ALA A 1 374 ? -6.290 -12.773 -27.380 1.00 91.94 374 ALA A N 1
ATOM 2929 C CA . ALA A 1 374 ? -6.893 -13.808 -26.544 1.00 91.94 374 ALA A CA 1
ATOM 2930 C C . ALA A 1 374 ? -6.859 -15.189 -27.226 1.00 91.94 374 ALA A C 1
ATOM 2932 O O . ALA A 1 374 ? -6.478 -16.181 -26.606 1.00 91.94 374 ALA A O 1
ATOM 2933 N N . MET A 1 375 ? -7.154 -15.254 -28.530 1.00 93.06 375 MET A N 1
ATOM 2934 C CA . MET A 1 375 ? -7.062 -16.491 -29.319 1.00 93.06 375 MET A CA 1
ATOM 2935 C C . MET A 1 375 ? -5.631 -17.048 -29.390 1.00 93.06 375 MET A C 1
ATOM 2937 O O . MET A 1 375 ? -5.424 -18.265 -29.309 1.00 93.06 375 MET A O 1
ATOM 2941 N N . ALA A 1 376 ? -4.630 -16.172 -29.520 1.00 92.00 376 ALA A N 1
ATOM 2942 C CA . ALA A 1 376 ? -3.226 -16.569 -29.504 1.00 92.00 376 ALA A CA 1
ATOM 2943 C C . ALA A 1 376 ? -2.810 -17.122 -28.128 1.00 92.00 376 ALA A C 1
ATOM 2945 O O . ALA A 1 376 ? -2.191 -18.185 -28.061 1.00 92.00 376 ALA A O 1
ATOM 2946 N N . ALA A 1 377 ? -3.202 -16.455 -27.038 1.00 90.06 377 ALA A N 1
ATOM 2947 C CA . ALA A 1 377 ? -2.925 -16.896 -25.669 1.00 90.06 377 ALA A CA 1
ATOM 2948 C C . ALA A 1 377 ? -3.603 -18.239 -25.332 1.00 90.06 377 ALA A C 1
ATOM 2950 O O . ALA A 1 377 ? -2.963 -19.134 -24.773 1.00 90.06 377 ALA A O 1
ATOM 2951 N N . ALA A 1 378 ? -4.856 -18.432 -25.759 1.00 88.31 378 ALA A N 1
ATOM 2952 C CA . ALA A 1 378 ? -5.572 -19.704 -25.633 1.00 88.31 378 ALA A CA 1
ATOM 2953 C C . ALA A 1 378 ? -4.849 -20.854 -26.363 1.00 88.31 378 ALA A C 1
ATOM 2955 O O . ALA A 1 378 ? -4.761 -21.974 -25.866 1.00 88.31 378 ALA A O 1
ATOM 2956 N N . SER A 1 379 ? -4.280 -20.573 -27.540 1.00 85.06 379 SER A N 1
ATOM 2957 C CA . SER A 1 379 ? -3.552 -21.570 -28.338 1.00 85.06 379 SER A CA 1
ATOM 2958 C C . SER A 1 379 ? -2.201 -21.964 -27.730 1.00 85.06 379 SER A C 1
ATOM 2960 O O . SER A 1 379 ? -1.706 -23.061 -27.992 1.00 85.06 379 SER A O 1
ATOM 2962 N N . LEU A 1 380 ? -1.583 -21.072 -26.949 1.00 84.00 380 LEU A N 1
ATOM 2963 C CA . LEU A 1 380 ? -0.326 -21.333 -26.242 1.00 84.00 380 LEU A CA 1
ATOM 2964 C C . LEU A 1 380 ? -0.537 -22.132 -24.955 1.00 84.00 380 LEU A C 1
ATOM 2966 O O . LEU A 1 380 ? 0.305 -22.958 -24.631 1.00 84.00 380 LEU A O 1
ATOM 2970 N N . THR A 1 381 ? -1.650 -21.914 -24.254 1.00 75.56 381 THR A N 1
ATOM 2971 C CA . THR A 1 381 ? -1.995 -22.625 -23.008 1.00 75.56 381 THR A CA 1
ATOM 2972 C C . THR A 1 381 ? -2.577 -24.022 -23.236 1.00 75.56 381 THR A C 1
ATOM 2974 O O . THR A 1 381 ? -2.561 -24.844 -22.326 1.00 75.56 381 THR A O 1
ATOM 2977 N N . ALA A 1 382 ? -3.065 -24.316 -24.445 1.00 67.88 382 ALA A N 1
ATOM 2978 C CA . ALA A 1 382 ? -3.544 -25.644 -24.838 1.00 67.88 382 ALA A CA 1
ATOM 2979 C C . ALA A 1 382 ? -2.427 -26.629 -25.259 1.00 67.88 382 ALA A C 1
ATOM 2981 O O . ALA A 1 382 ? -2.727 -27.788 -25.556 1.00 67.88 382 ALA A O 1
ATOM 2982 N N . LYS A 1 383 ? -1.169 -26.175 -25.333 1.00 53.78 383 LYS A N 1
ATOM 2983 C CA . LYS A 1 383 ? 0.023 -27.005 -25.573 1.00 53.78 383 LYS A CA 1
ATOM 2984 C C . LYS A 1 383 ? 0.714 -27.320 -24.258 1.00 53.78 383 LYS A C 1
ATOM 2986 O O . LYS A 1 383 ? 1.238 -28.451 -24.160 1.00 53.78 383 LYS A O 1
#

Sequence (383 aa):
MDAALATLAASLKEQANYRDLFTVRQMQVRHKLGLPIIDIGQTRDLADPLRTQLEDEYIVACREVGLLLLAEGKLREAWMYLQISGDKAAVRERLAAIEPTDENRNEIIELALYEGVWPRRGLELILASHGICNTITTLDGMLPNLSREEHSEAAGLLVRNLHANLLENVRADIERQQGKPPAETTLAELLADRDWLLAGGNYHIDTSHLSSVVRFARMSDDVETLRLAVDLTEYGQRLHTQFQFAAEEPFADYYPSHGLFLGALLAQAEHSLTAEGPARADVIDRAIPFFRERAERTDIQASGTAAIEFYISLLARLKRFDLAMDELNHLIPAGQPTMGIAPHLWELAERSGNYAKMAEICQGRGDLVGYTGAMAAASLTAK

pLDDT: mean 90.88, std 7.7, range [43.41, 98.25]

Mean predicted aligned error: 6.72 Å